Protein AF-M1YKL9-F1 (afdb_monomer)

pLDDT: mean 74.8, std 15.83, range [32.44, 95.62]

Secondary structure (DSSP, 8-state):
-----------------------SHHHHHHHHHHHHHHHHHHHHHHHHHHHHHHHHHHHHHHHHHHHHHHHHHHHHHHHHHHHHS-HHHHHTTTT----TTPEEEEETTEEEEEEEETTEEEEEEEEE---TT--SS--SS-EEEEEEEEE-TT--EEEEEEEEE-----GGG-SEEEEEESSSEEEEEE-SS-EEES--SSS-EEE-TTSSEEEEEE--EEEEES--SPEEEESSGGGS---TT-EEEE-TTS-TTTTTTSEEBTTBSS--EEES--SS-HHHHHHHHHHHH-B-STTS-BTT-SEEE-S-EEE-SEEE-BTTB-EEEEESS-EEE-SEEEEEEEEEESS-EEE-SEEEEEEEEEES--SS-------EE---EEEEEEEEEEE-SS-EEEEEESEEEEEE-HHHHHHHHHTTTT-EEEEEEE----

Foldseek 3Di:
DDDDDDDDDDDDDDDPDDDPPPPDPVPVVVVVVVVVVVVVVVVVVVVVVVVVVVVVVVVVVVQLVQFVVQLVVQVVVVLVVLLPDDPLVCQVPQQEDDDPDFDWDDDPRDTYGWADDDQWIKTKGKWQDDDPPPDGRDRLLQWIWIWMWGAHNVGFIWIFIWIARRDDPQLLLFQALEEEAEQAEEEEEAEQAAAQEQDDDPQQAFAALVRHGDNVHGGHFSYEYLQQDEEAEDCDSVPDDPPRRYYYYHDHPPPQCRCQQRGDIRPDSGHGYHYNDPSQYLSNLASVVCNQLPDPDPPRGGLLAPAEEEEEDEAAEDEADDLVGAGEHEYLEEYHYHHAYEHAAEYEHLEEYEAEEEYEYQAEYHYVSHDPRPYDQDDNHYLYEYEYEDHYYFDDHRYGYYHDHHNYYRTHHSSSHVRNSVSSSDDMGGPDIDGDDD

Mean predicted aligned error: 15.01 Å

Radius of gyration: 38.47 Å; Cα contacts (8 Å, |Δi|>4): 1079; chains: 1; bounding box: 113×91×104 Å

Structure (mmCIF, N/CA/C/O backbone):
data_AF-M1YKL9-F1
#
_entry.id   AF-M1YKL9-F1
#
loop_
_atom_site.group_PDB
_atom_site.id
_atom_site.type_symbol
_atom_site.label_atom_id
_atom_site.label_alt_id
_atom_site.label_comp_id
_atom_site.label_asym_id
_atom_site.label_entity_id
_atom_site.label_seq_id
_atom_site.pdbx_PDB_ins_code
_atom_site.Cartn_x
_atom_site.Cartn_y
_atom_site.Cartn_z
_atom_site.occupancy
_atom_site.B_iso_or_equiv
_atom_site.auth_seq_id
_atom_site.auth_comp_id
_atom_site.auth_asym_id
_atom_site.auth_atom_id
_atom_site.pdbx_PDB_model_num
ATOM 1 N N . MET A 1 1 ? -82.073 -62.106 31.877 1.00 42.97 1 MET A N 1
ATOM 2 C CA . MET A 1 1 ? -81.389 -63.125 32.708 1.00 42.97 1 MET A CA 1
ATOM 3 C C . MET A 1 1 ? -81.188 -62.488 34.075 1.00 42.97 1 MET A C 1
ATOM 5 O O . MET A 1 1 ? -80.426 -61.545 34.151 1.00 42.97 1 MET A O 1
ATOM 9 N N . LYS A 1 2 ? -82.024 -62.670 35.104 1.00 43.25 2 LYS A N 1
ATOM 10 C CA . LYS A 1 2 ? -82.466 -63.883 35.820 1.00 43.25 2 LYS A CA 1
ATOM 11 C C . LYS A 1 2 ? -81.305 -64.791 36.239 1.00 43.25 2 LYS A C 1
ATOM 13 O O . LYS A 1 2 ? -80.812 -65.499 35.374 1.00 43.25 2 LYS A O 1
ATOM 18 N N . THR A 1 3 ? -80.964 -64.693 37.534 1.00 39.47 3 THR A N 1
ATOM 19 C CA . THR A 1 3 ? -80.520 -65.693 38.547 1.00 39.47 3 THR A CA 1
ATOM 20 C C . THR A 1 3 ? -79.720 -64.898 39.594 1.00 39.47 3 THR A C 1
ATOM 22 O O . THR A 1 3 ? -78.628 -64.444 39.291 1.00 39.47 3 THR A O 1
ATOM 25 N N . THR A 1 4 ? -80.238 -64.454 40.744 1.00 50.66 4 THR A N 1
ATOM 26 C CA . THR A 1 4 ? -80.750 -65.203 41.910 1.00 50.66 4 THR A CA 1
ATOM 27 C C . THR A 1 4 ? -79.837 -66.354 42.330 1.00 50.66 4 THR A C 1
ATOM 29 O O . THR A 1 4 ? -79.876 -67.403 41.698 1.00 50.66 4 THR A O 1
ATOM 32 N N . ASN A 1 5 ? -79.107 -66.198 43.442 1.00 40.56 5 ASN A N 1
ATOM 33 C CA . ASN A 1 5 ? -79.162 -67.213 44.492 1.00 40.56 5 ASN A CA 1
ATOM 34 C C . ASN A 1 5 ? -78.791 -66.688 45.885 1.00 40.56 5 ASN A C 1
ATOM 36 O O . ASN A 1 5 ? -77.856 -65.914 46.063 1.00 40.56 5 ASN A O 1
ATOM 40 N N . LYS A 1 6 ? -79.622 -67.123 46.835 1.00 48.38 6 LYS A N 1
ATOM 41 C CA . LYS A 1 6 ? -79.603 -66.913 48.284 1.00 48.38 6 LYS A CA 1
ATOM 42 C C . LYS A 1 6 ? -78.657 -67.908 48.964 1.00 48.38 6 LYS A C 1
ATOM 44 O O . LYS A 1 6 ? -78.586 -69.043 48.513 1.00 48.38 6 LYS A O 1
ATOM 49 N N . HIS A 1 7 ? -78.089 -67.495 50.097 1.00 39.03 7 HIS A N 1
ATOM 50 C CA . HIS A 1 7 ? -77.844 -68.228 51.361 1.00 39.03 7 HIS A CA 1
ATOM 51 C C . HIS A 1 7 ? -76.766 -67.437 52.127 1.00 39.03 7 HIS A C 1
ATOM 53 O O . HIS A 1 7 ? -75.876 -66.891 51.494 1.00 39.03 7 HIS A O 1
ATOM 59 N N . GLN A 1 8 ? -76.748 -67.263 53.445 1.00 42.53 8 GLN A N 1
ATOM 60 C CA . GLN A 1 8 ? -77.489 -67.807 54.580 1.00 42.53 8 GLN A CA 1
ATOM 61 C C . GLN A 1 8 ? -77.206 -66.852 55.760 1.00 42.53 8 GLN A C 1
ATOM 63 O O . GLN A 1 8 ? -76.119 -66.283 55.838 1.00 42.53 8 GLN A O 1
ATOM 68 N N . GLU A 1 9 ? -78.165 -66.671 56.665 1.00 45.47 9 GLU A N 1
ATOM 69 C CA . GLU A 1 9 ? -77.929 -66.028 57.961 1.00 45.47 9 GLU A CA 1
ATOM 70 C C . GLU A 1 9 ? -77.004 -66.896 58.820 1.00 45.47 9 GLU A C 1
ATOM 72 O O . GLU A 1 9 ? -77.208 -68.103 58.881 1.00 45.47 9 GLU A O 1
ATOM 77 N N . HIS A 1 10 ? -76.071 -66.280 59.549 1.00 41.66 10 HIS A N 1
ATOM 78 C CA . HIS A 1 10 ? -75.723 -66.708 60.903 1.00 41.66 10 HIS A CA 1
ATOM 79 C C . HIS A 1 10 ? -75.231 -65.504 61.715 1.00 41.66 10 HIS A C 1
ATOM 81 O O . HIS A 1 10 ? -74.203 -64.895 61.432 1.00 41.66 10 HIS A O 1
ATOM 87 N N . SER A 1 11 ? -76.032 -65.176 62.726 1.00 51.16 11 SER A N 1
ATOM 88 C CA . SER A 1 11 ? -75.719 -64.291 63.841 1.00 51.16 11 SER A CA 1
ATOM 89 C C . SER A 1 11 ? -74.477 -64.786 64.588 1.00 51.16 11 SER A C 1
ATOM 91 O O . SER A 1 11 ? -74.431 -65.949 64.994 1.00 51.16 11 SER A O 1
ATOM 93 N N . PHE A 1 12 ? -73.502 -63.900 64.807 1.00 45.81 12 PHE A N 1
ATOM 94 C CA . PHE A 1 12 ? -72.515 -64.060 65.870 1.00 45.81 12 PHE A CA 1
ATOM 95 C C . PHE A 1 12 ? -72.268 -62.714 66.553 1.00 45.81 12 PHE A C 1
ATOM 97 O O . PHE A 1 12 ? -71.904 -61.711 65.942 1.00 45.81 12 PHE A O 1
ATOM 104 N N . THR A 1 13 ? -72.553 -62.723 67.844 1.00 47.59 13 THR A N 1
ATOM 105 C CA . THR A 1 13 ? -72.424 -61.651 68.820 1.00 47.59 13 THR A CA 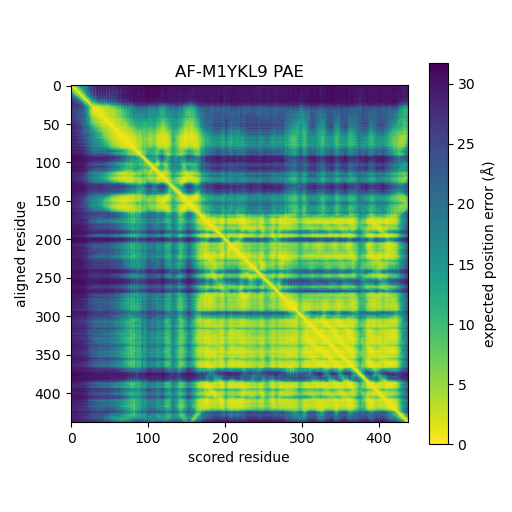1
ATOM 106 C C . THR A 1 13 ? -70.973 -61.260 69.079 1.00 47.59 13 THR A C 1
ATOM 108 O O . THR A 1 13 ? -70.120 -62.130 69.221 1.00 47.59 13 THR A O 1
ATOM 111 N N . GLY A 1 14 ? -70.758 -59.963 69.316 1.00 45.56 14 GLY A N 1
ATOM 112 C CA . GLY A 1 14 ? -69.741 -59.478 70.248 1.00 45.56 14 GLY A CA 1
ATOM 113 C C . GLY A 1 14 ? -68.350 -59.232 69.668 1.00 45.56 14 GLY A C 1
ATOM 114 O O . GLY A 1 14 ? -67.503 -60.112 69.688 1.00 45.56 14 GLY A O 1
ATOM 115 N N . ASN A 1 15 ? -68.070 -57.979 69.308 1.00 43.03 15 ASN A N 1
ATOM 116 C CA . ASN A 1 15 ? -67.043 -57.232 70.033 1.00 43.03 15 ASN A CA 1
ATOM 117 C C . ASN A 1 15 ? -67.250 -55.733 69.801 1.00 43.03 15 ASN A C 1
ATOM 119 O O . ASN A 1 15 ? -67.129 -55.229 68.687 1.00 43.03 15 ASN A O 1
ATOM 123 N N . ILE A 1 16 ? -67.599 -55.032 70.874 1.00 48.09 16 ILE A N 1
ATOM 124 C CA . ILE A 1 16 ? -67.574 -53.574 70.961 1.00 48.09 16 ILE A CA 1
ATOM 125 C C . ILE A 1 16 ? -66.091 -53.202 70.979 1.00 48.09 16 ILE A C 1
ATOM 127 O O . ILE A 1 16 ? -65.456 -53.190 72.030 1.00 48.09 16 ILE A O 1
ATOM 131 N N . GLY A 1 17 ? -65.525 -53.013 69.786 1.00 44.53 17 GLY A N 1
ATOM 132 C CA . GLY A 1 17 ? -64.218 -52.399 69.618 1.00 44.53 17 GLY A CA 1
ATOM 133 C C . GLY A 1 17 ? -64.270 -50.997 70.208 1.00 44.53 17 GLY A C 1
ATOM 134 O O . GLY A 1 17 ? -65.150 -50.206 69.871 1.00 44.53 17 GLY A O 1
ATOM 135 N N . GLU A 1 18 ? -63.366 -50.762 71.147 1.00 52.25 18 GLU A N 1
ATOM 136 C CA . GLU A 1 18 ? -63.175 -49.536 71.906 1.00 52.25 18 GLU A CA 1
ATOM 137 C C . GLU A 1 18 ? -63.341 -48.264 71.054 1.00 52.25 18 GLU A C 1
ATOM 139 O O . GLU A 1 18 ? -62.868 -48.216 69.914 1.00 52.25 18 GLU A O 1
ATOM 144 N N . PRO A 1 19 ? -63.921 -47.180 71.604 1.00 48.12 19 PRO A N 1
ATOM 145 C CA . PRO A 1 19 ? -63.731 -45.864 71.022 1.00 48.12 19 PRO A CA 1
ATOM 146 C C . PRO A 1 19 ? -62.233 -45.551 71.075 1.00 48.12 19 PRO A C 1
ATOM 148 O O . PRO A 1 19 ? -61.676 -45.313 72.149 1.00 48.12 19 PRO A O 1
ATOM 151 N N . GLN A 1 20 ? -61.575 -45.568 69.913 1.00 53.75 20 GLN A N 1
ATOM 152 C CA . GLN A 1 20 ? -60.239 -45.011 69.741 1.00 53.75 20 GLN A CA 1
ATOM 153 C C . GLN A 1 20 ? -60.308 -43.547 70.176 1.00 53.75 20 GLN A C 1
ATOM 155 O O . GLN A 1 20 ? -60.818 -42.665 69.486 1.00 53.75 20 GLN A O 1
ATOM 160 N N . SER A 1 21 ? -59.858 -43.323 71.402 1.00 49.25 21 SER A N 1
ATOM 161 C CA . SER A 1 21 ? -59.655 -42.024 72.001 1.00 49.25 21 SER A CA 1
ATOM 162 C C . SER A 1 21 ? -58.651 -41.271 71.125 1.00 49.25 21 SER A C 1
ATOM 164 O O . SER A 1 21 ? -57.446 -41.468 71.280 1.00 49.25 21 SER A O 1
ATOM 166 N N . HIS A 1 22 ? -59.138 -40.387 70.248 1.00 55.22 22 HIS A N 1
ATOM 167 C CA . HIS A 1 22 ? -58.352 -39.303 69.657 1.00 55.22 22 HIS A CA 1
ATOM 168 C C . HIS A 1 22 ? -57.835 -38.404 70.791 1.00 55.22 22 HIS A C 1
ATOM 170 O O . HIS A 1 22 ? -58.413 -37.378 71.144 1.00 55.22 22 HIS A O 1
ATOM 176 N N . ARG A 1 23 ? -56.752 -38.845 71.428 1.00 53.50 23 ARG A N 1
ATOM 177 C CA . ARG A 1 23 ? -55.989 -38.100 72.419 1.00 53.50 23 ARG A CA 1
ATOM 178 C C . ARG A 1 23 ? -54.955 -37.271 71.657 1.00 53.50 23 ARG A C 1
ATOM 180 O O . ARG A 1 23 ? -53.982 -37.811 71.154 1.00 53.50 23 ARG A O 1
ATOM 187 N N . ASN A 1 24 ? -55.153 -35.953 71.659 1.00 57.84 24 ASN A N 1
ATOM 188 C CA . ASN A 1 24 ? -54.095 -34.937 71.560 1.00 57.84 24 ASN A CA 1
ATOM 189 C C . ASN A 1 24 ? -53.307 -34.749 70.242 1.00 57.84 24 ASN A C 1
ATOM 191 O O . ASN A 1 24 ? -52.165 -34.297 70.290 1.00 57.84 24 ASN A O 1
ATOM 195 N N . GLU A 1 25 ? -53.891 -34.937 69.057 1.00 56.38 25 GLU A N 1
ATOM 196 C CA . GLU A 1 25 ? -53.212 -34.499 67.814 1.00 56.38 25 GLU A CA 1
ATOM 197 C C . GLU A 1 25 ? -53.273 -32.973 67.584 1.00 56.38 25 GLU A C 1
ATOM 199 O O . GLU A 1 25 ? -52.393 -32.397 66.945 1.00 56.38 25 GLU A O 1
ATOM 204 N N . SER A 1 26 ? -54.230 -32.268 68.197 1.00 56.41 26 SER A N 1
ATOM 205 C CA . SER A 1 26 ? -54.389 -30.808 68.073 1.00 56.41 26 SER A CA 1
ATOM 206 C C . SER A 1 26 ? -53.223 -29.999 68.668 1.00 56.41 26 SER A C 1
ATOM 208 O O . SER A 1 26 ? -52.999 -28.861 68.261 1.00 56.41 26 SER A O 1
ATOM 210 N N . GLY A 1 27 ? -52.453 -30.578 69.598 1.00 62.28 27 GLY A N 1
ATOM 211 C CA . GLY A 1 27 ? -51.260 -29.941 70.171 1.00 62.28 27 GLY A CA 1
ATOM 212 C C . GLY A 1 27 ? -50.025 -30.049 69.272 1.00 62.28 27 GLY A C 1
ATOM 213 O O . GLY A 1 27 ? -49.258 -29.094 69.163 1.00 62.28 27 GLY A O 1
ATOM 214 N N . ALA A 1 28 ? -49.856 -31.180 68.579 1.00 73.75 28 ALA A N 1
ATOM 215 C CA . ALA A 1 28 ? -48.739 -31.393 67.659 1.00 73.75 28 ALA A CA 1
ATOM 216 C C . ALA A 1 28 ? -48.870 -30.524 66.398 1.00 73.75 28 ALA A C 1
ATOM 218 O O . ALA A 1 28 ? -47.883 -29.951 65.941 1.00 73.75 28 ALA A O 1
ATOM 219 N N . VAL A 1 29 ? -50.095 -30.350 65.888 1.00 80.88 29 VAL A N 1
ATOM 220 C CA . VAL A 1 29 ? -50.377 -29.474 64.739 1.00 80.88 29 VAL A CA 1
ATOM 221 C C . VAL A 1 29 ? -49.969 -28.028 65.031 1.00 80.88 29 VAL A C 1
ATOM 223 O O . VAL A 1 29 ? -49.319 -27.403 64.198 1.00 80.88 29 VAL A O 1
ATOM 226 N N . LEU A 1 30 ? -50.264 -27.508 66.228 1.00 78.56 30 LEU A N 1
ATOM 227 C CA . LEU A 1 30 ? -49.871 -26.149 66.614 1.00 78.56 30 LEU A CA 1
ATOM 228 C C . LEU A 1 30 ? -48.344 -25.975 66.630 1.00 78.56 30 LEU A C 1
ATOM 230 O O . LEU A 1 30 ? -47.835 -24.967 66.144 1.00 78.56 30 LEU A O 1
ATOM 234 N N . VAL A 1 31 ? -47.613 -26.964 67.153 1.00 83.88 31 VAL A N 1
ATOM 235 C CA . VAL A 1 31 ? -46.143 -26.933 67.221 1.00 83.88 31 VAL A CA 1
ATOM 236 C C . VAL A 1 31 ? -45.518 -27.001 65.824 1.00 83.88 31 VAL A C 1
ATOM 238 O O . VAL A 1 31 ? -44.581 -26.256 65.547 1.00 83.88 31 VAL A O 1
ATOM 241 N N . VAL A 1 32 ? -46.056 -27.828 64.922 1.00 86.31 32 VAL A N 1
ATOM 242 C CA . VAL A 1 32 ? -45.590 -27.914 63.526 1.00 86.31 32 VAL A CA 1
ATOM 243 C C . VAL A 1 32 ? -45.882 -26.621 62.762 1.00 86.31 32 VAL A C 1
ATOM 245 O O . VAL A 1 32 ? -45.009 -26.132 62.048 1.00 86.31 32 VAL A O 1
ATOM 248 N N . VAL A 1 33 ? -47.064 -26.023 62.946 1.00 88.81 33 VAL A N 1
ATOM 249 C CA . VAL A 1 33 ? -47.427 -24.736 62.326 1.00 88.81 33 VAL A CA 1
ATOM 250 C C . VAL A 1 33 ? -46.529 -23.606 62.834 1.00 88.81 33 VAL A C 1
ATOM 252 O O . VAL A 1 33 ? -46.061 -22.801 62.032 1.00 88.81 33 VAL A O 1
ATOM 255 N N . LEU A 1 34 ? -46.226 -23.567 64.135 1.00 87.00 34 LEU A N 1
ATOM 256 C CA . LEU A 1 34 ? -45.283 -22.603 64.712 1.00 87.00 34 LEU A CA 1
ATOM 257 C C . LEU A 1 34 ? -43.864 -22.790 64.169 1.00 87.00 34 LEU A C 1
ATOM 259 O O . LEU A 1 34 ? -43.232 -21.809 63.789 1.00 87.00 34 LEU A O 1
ATOM 263 N N . LEU A 1 35 ? -43.376 -24.030 64.075 1.00 89.50 35 LEU A N 1
ATOM 264 C CA . LEU A 1 35 ? -42.071 -24.328 63.480 1.00 89.50 35 LEU A CA 1
ATOM 265 C C . LEU A 1 35 ? -42.007 -23.910 62.006 1.00 89.50 35 LEU A C 1
ATOM 267 O O . LEU A 1 35 ? -41.043 -23.264 61.602 1.00 89.50 35 LEU A O 1
ATOM 271 N N . MET A 1 36 ? -43.043 -24.205 61.216 1.00 89.50 36 MET A N 1
ATOM 272 C CA . MET A 1 36 ? -43.128 -23.755 59.823 1.00 89.50 36 MET A CA 1
ATOM 273 C C . MET A 1 36 ? -43.187 -22.229 59.713 1.00 89.50 36 MET A C 1
ATOM 275 O O . MET A 1 36 ? -42.521 -21.663 58.848 1.00 89.50 36 MET A O 1
ATOM 279 N N . MET A 1 37 ? -43.924 -21.549 60.597 1.00 91.62 37 MET A N 1
ATOM 280 C CA . MET A 1 37 ? -43.950 -20.085 60.645 1.00 91.62 37 MET A CA 1
ATOM 281 C C . MET A 1 37 ? -42.576 -19.502 60.970 1.00 91.62 37 MET A C 1
ATOM 283 O O . MET A 1 37 ? -42.159 -18.563 60.304 1.00 91.62 37 MET A O 1
ATOM 287 N N . VAL A 1 38 ? -41.850 -20.057 61.942 1.00 92.75 38 VAL A N 1
ATOM 288 C CA . VAL A 1 38 ? -40.501 -19.586 62.298 1.00 92.75 38 VAL A CA 1
ATOM 289 C C . VAL A 1 38 ? -39.535 -19.751 61.123 1.00 92.75 38 VAL A C 1
ATOM 291 O O . VAL A 1 38 ? -38.773 -18.831 60.826 1.00 92.75 38 VAL A O 1
ATOM 294 N N . VAL A 1 39 ? -39.606 -20.875 60.403 1.00 91.69 39 VAL A N 1
ATOM 295 C CA . VAL A 1 39 ? -38.800 -21.097 59.191 1.00 91.69 39 VAL A CA 1
ATOM 296 C C . VAL A 1 39 ? -39.170 -20.097 58.091 1.00 91.69 39 VAL A C 1
ATOM 298 O O . VAL A 1 39 ? -38.283 -19.471 57.515 1.00 91.69 39 VAL A O 1
ATOM 301 N N . LEU A 1 40 ? -40.463 -19.879 57.832 1.00 89.44 40 LEU A N 1
ATOM 302 C CA . LEU A 1 40 ? -40.932 -18.908 56.835 1.00 89.44 40 LEU A CA 1
ATOM 303 C C . LEU A 1 40 ? -40.522 -17.471 57.182 1.00 89.44 40 LEU A C 1
ATOM 305 O O . LEU A 1 40 ? -40.068 -16.738 56.307 1.00 89.44 40 LEU A O 1
ATOM 309 N N . ILE A 1 41 ? -40.613 -17.080 58.455 1.00 93.31 41 ILE A N 1
ATOM 310 C CA . ILE A 1 41 ? -40.169 -15.766 58.939 1.00 93.31 41 ILE A CA 1
ATOM 311 C C . ILE A 1 41 ? -38.658 -15.594 58.737 1.00 93.31 41 ILE A C 1
ATOM 313 O O . ILE A 1 41 ? -38.221 -14.498 58.402 1.00 93.31 41 ILE A O 1
ATOM 317 N N . GLY A 1 42 ? -37.863 -16.660 58.875 1.00 87.56 42 GLY A N 1
ATOM 318 C CA . GLY A 1 42 ? -36.425 -16.634 58.587 1.00 87.56 42 GLY A CA 1
ATOM 319 C C . GLY A 1 42 ? -36.085 -16.501 57.096 1.00 87.56 42 GLY A C 1
ATOM 320 O O . GLY A 1 42 ? -35.092 -15.863 56.750 1.00 87.56 42 GLY A O 1
ATOM 321 N N . LEU A 1 43 ? -36.914 -17.054 56.203 1.00 91.12 43 LEU A N 1
ATOM 322 C CA . LEU A 1 43 ? -36.693 -17.018 54.750 1.00 91.12 43 LEU A CA 1
ATOM 323 C C . LEU A 1 43 ? -37.056 -15.667 54.111 1.00 91.12 43 LEU A C 1
ATOM 325 O O . LEU A 1 43 ? -36.417 -15.262 53.139 1.00 91.12 43 LEU A O 1
ATOM 329 N N . ILE A 1 44 ? -38.044 -14.945 54.654 1.00 91.69 44 ILE A N 1
ATOM 330 C CA . ILE A 1 44 ? -38.512 -13.660 54.099 1.00 91.69 44 ILE A CA 1
ATOM 331 C C . ILE A 1 44 ? -37.381 -12.605 54.013 1.00 91.69 44 ILE A C 1
ATOM 333 O O . ILE A 1 44 ? -37.186 -12.041 52.934 1.00 91.69 44 ILE A O 1
ATOM 337 N N . PRO A 1 45 ? -36.579 -12.342 55.067 1.00 91.62 45 PRO A N 1
ATOM 338 C CA . PRO A 1 45 ? -35.460 -11.398 54.996 1.00 91.62 45 PRO A CA 1
ATOM 339 C C . PRO A 1 45 ? -34.376 -11.806 53.993 1.00 91.62 45 PRO A C 1
ATOM 341 O O . PRO A 1 45 ? -33.815 -10.946 53.314 1.00 91.62 45 PRO A O 1
ATOM 344 N N . ALA A 1 46 ? -34.091 -13.108 53.874 1.00 86.25 46 ALA A N 1
ATOM 345 C CA . ALA A 1 46 ? -33.116 -13.620 52.915 1.00 86.25 46 ALA A CA 1
ATOM 346 C C . ALA A 1 46 ? -33.570 -13.363 51.469 1.00 86.25 46 ALA A C 1
ATOM 348 O O . ALA A 1 46 ? -32.787 -12.863 50.663 1.00 86.25 46 ALA A O 1
ATOM 349 N N . ALA A 1 47 ? -34.850 -13.606 51.166 1.00 87.38 47 ALA A N 1
ATOM 350 C CA . ALA A 1 47 ? -35.434 -13.326 49.855 1.00 87.38 47 ALA A CA 1
ATOM 351 C C . ALA A 1 47 ? -35.438 -11.823 49.517 1.00 87.38 47 ALA A C 1
ATOM 353 O O . ALA A 1 47 ? -35.139 -11.444 48.384 1.00 87.38 47 ALA A O 1
ATOM 354 N N . ILE A 1 48 ? -35.713 -10.950 50.494 1.00 90.75 48 ILE A N 1
ATOM 355 C CA . ILE A 1 48 ? -35.663 -9.489 50.303 1.00 90.75 48 ILE A CA 1
ATOM 356 C C . ILE A 1 48 ? -34.231 -9.024 50.012 1.00 90.75 48 ILE A C 1
ATOM 358 O O . ILE A 1 48 ? -34.027 -8.218 49.105 1.00 90.75 48 ILE A O 1
ATOM 362 N N . ASN A 1 49 ? -33.237 -9.536 50.742 1.00 83.81 49 ASN A N 1
ATOM 363 C CA . ASN A 1 49 ? -31.832 -9.205 50.496 1.00 83.81 49 ASN A CA 1
ATOM 364 C C . ASN A 1 49 ? -31.353 -9.719 49.133 1.00 83.81 49 ASN A C 1
ATOM 366 O O . ASN A 1 49 ? -30.686 -8.980 48.415 1.00 83.81 49 ASN A O 1
ATOM 370 N N . MET A 1 50 ? -31.745 -10.935 48.743 1.00 87.38 50 MET A N 1
ATOM 371 C CA . MET A 1 50 ? -31.459 -11.476 47.411 1.00 87.38 50 MET A CA 1
ATOM 372 C C . MET A 1 50 ? -32.071 -10.596 46.313 1.00 87.38 50 MET A C 1
ATOM 374 O O . MET A 1 50 ? -31.362 -10.181 45.407 1.00 87.38 50 MET A O 1
ATOM 378 N N . THR A 1 51 ? -33.337 -10.194 46.460 1.00 90.25 51 THR A N 1
ATOM 379 C CA . THR A 1 51 ? -34.026 -9.321 45.490 1.00 90.25 51 THR A CA 1
ATOM 380 C C . THR A 1 51 ? -33.375 -7.939 45.386 1.00 90.25 51 THR A C 1
ATOM 382 O O . THR A 1 51 ? -33.230 -7.402 44.291 1.00 90.25 51 THR A O 1
ATOM 385 N N . ARG A 1 52 ? -32.958 -7.348 46.514 1.00 82.50 52 ARG A N 1
ATOM 386 C CA . ARG A 1 52 ? -32.242 -6.061 46.519 1.00 82.50 52 ARG A CA 1
ATOM 387 C C . ARG A 1 52 ? -30.897 -6.166 45.810 1.00 82.50 52 ARG A C 1
ATOM 389 O O . ARG A 1 52 ? -30.580 -5.290 45.016 1.00 82.50 52 ARG A O 1
ATOM 396 N N . ASN A 1 53 ? -30.152 -7.238 46.068 1.00 81.00 53 ASN A N 1
ATOM 397 C CA . ASN A 1 53 ? -28.873 -7.488 45.409 1.00 81.00 53 ASN A CA 1
ATOM 398 C C . ASN A 1 53 ? -29.049 -7.745 43.908 1.00 81.00 53 ASN A C 1
ATOM 400 O O . ASN A 1 53 ? -28.264 -7.250 43.111 1.00 81.00 53 ASN A O 1
ATOM 404 N N . ASP A 1 54 ? -30.081 -8.481 43.500 1.00 84.38 54 ASP A N 1
ATOM 405 C CA . ASP A 1 54 ? -30.347 -8.726 42.081 1.00 84.38 54 ASP A CA 1
ATOM 406 C C . ASP A 1 54 ? -30.771 -7.442 41.357 1.00 84.38 54 ASP A C 1
ATOM 408 O O . ASP A 1 54 ? -30.344 -7.200 40.226 1.00 84.38 54 ASP A O 1
ATOM 412 N N . TYR A 1 55 ? -31.538 -6.574 42.024 1.00 85.06 55 TYR A N 1
ATOM 413 C CA . TYR A 1 55 ? -31.898 -5.263 41.489 1.00 85.06 55 TYR A CA 1
ATOM 414 C C . TYR A 1 55 ? -30.668 -4.370 41.294 1.00 85.06 55 TYR A C 1
ATOM 416 O O . TYR A 1 55 ? -30.474 -3.840 40.203 1.00 85.06 55 TYR A O 1
ATOM 424 N N . THR A 1 56 ? -29.806 -4.236 42.309 1.00 83.38 56 THR A N 1
ATOM 425 C CA . THR A 1 56 ? -28.593 -3.408 42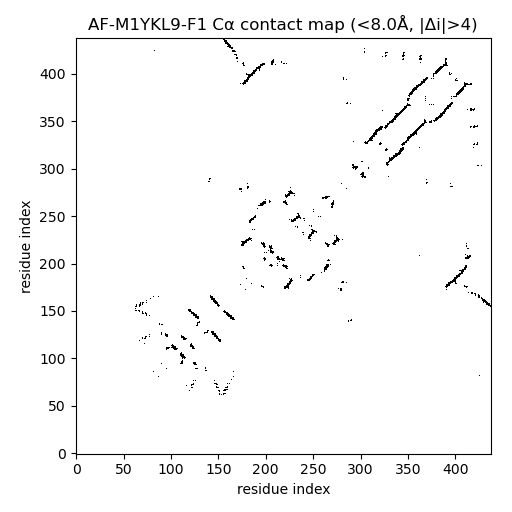.196 1.00 83.38 56 THR A CA 1
ATOM 426 C C . THR A 1 56 ? -27.621 -3.966 41.165 1.00 83.38 56 THR A C 1
ATOM 428 O O . THR A 1 56 ? -27.072 -3.209 40.375 1.00 83.38 56 THR A O 1
ATOM 431 N N . ARG A 1 57 ? -27.463 -5.292 41.084 1.00 80.38 57 ARG A N 1
ATOM 432 C CA . ARG A 1 57 ? -26.641 -5.930 40.043 1.00 80.38 57 ARG A CA 1
ATOM 433 C C . ARG A 1 57 ? -27.183 -5.671 38.644 1.00 80.38 57 ARG A C 1
ATOM 435 O O . ARG A 1 57 ? -26.399 -5.417 37.738 1.00 80.38 57 ARG A O 1
ATOM 442 N N . THR A 1 58 ? -28.501 -5.724 38.467 1.00 86.25 58 THR A N 1
ATOM 443 C CA . THR A 1 58 ? -29.133 -5.462 37.166 1.00 86.25 58 THR A CA 1
ATOM 444 C C . THR A 1 58 ? -28.996 -3.996 36.768 1.00 86.25 58 THR A C 1
ATOM 446 O O . THR A 1 58 ? -28.661 -3.721 35.620 1.00 86.25 58 THR A O 1
ATOM 449 N N . ALA A 1 59 ? -29.200 -3.068 37.706 1.00 82.88 59 ALA A N 1
ATOM 450 C CA . ALA A 1 59 ? -29.007 -1.639 37.471 1.00 82.88 59 ALA A CA 1
ATOM 451 C C . ALA A 1 59 ? -27.551 -1.335 37.082 1.00 82.88 59 ALA A C 1
ATOM 453 O O . ALA A 1 59 ? -27.312 -0.799 36.004 1.00 82.88 59 ALA A O 1
ATOM 454 N N . ASN A 1 60 ? -26.582 -1.812 37.871 1.00 84.06 60 ASN A N 1
ATOM 455 C CA . ASN A 1 60 ? -25.158 -1.639 37.576 1.00 84.06 60 ASN A CA 1
ATOM 456 C C . ASN A 1 60 ? -24.773 -2.261 36.225 1.00 84.06 60 ASN A C 1
ATOM 458 O O . ASN A 1 60 ? -23.951 -1.715 35.498 1.00 84.06 60 ASN A O 1
ATOM 462 N N . TYR A 1 61 ? -25.365 -3.404 35.863 1.00 87.06 61 TYR A N 1
ATOM 463 C CA . TYR A 1 61 ? -25.124 -4.040 34.568 1.00 87.06 61 TYR A CA 1
ATOM 464 C C . TYR A 1 61 ? -25.671 -3.218 33.394 1.00 87.06 61 TYR A C 1
ATOM 466 O O . TYR A 1 61 ? -25.025 -3.148 32.349 1.00 87.06 61 TYR A O 1
ATOM 474 N N . GLN A 1 62 ? -26.842 -2.595 33.547 1.00 89.06 62 GLN A N 1
ATOM 475 C CA . GLN A 1 62 ? -27.402 -1.712 32.523 1.00 89.06 62 GLN A CA 1
ATOM 476 C C . GLN A 1 62 ? -26.566 -0.441 32.358 1.00 89.06 62 GLN A C 1
ATOM 478 O O . GLN A 1 62 ? -26.206 -0.115 31.231 1.00 89.06 62 GLN A O 1
ATOM 483 N N . GLU A 1 63 ? -26.184 0.213 33.455 1.00 87.75 63 GLU A N 1
ATOM 484 C CA . GLU A 1 63 ? -25.339 1.417 33.423 1.00 87.75 63 GLU A CA 1
ATOM 485 C C . GLU A 1 63 ? -23.948 1.123 32.842 1.00 87.75 63 GLU A C 1
ATOM 487 O O . GLU A 1 63 ? -23.431 1.872 32.017 1.00 87.75 63 GLU A O 1
ATOM 492 N N . SER A 1 64 ? -23.372 -0.026 33.203 1.00 87.88 64 SER A N 1
ATOM 493 C CA . SER A 1 64 ? -22.109 -0.528 32.653 1.00 87.88 64 SER A CA 1
ATOM 494 C C . SER A 1 64 ? -22.176 -0.742 31.136 1.00 87.88 64 SER A C 1
ATOM 496 O O . SER A 1 64 ? -21.247 -0.373 30.417 1.00 87.88 64 SER A O 1
ATOM 498 N N . LYS A 1 65 ? -23.287 -1.295 30.629 1.00 89.75 65 LYS A N 1
ATOM 499 C CA . LYS A 1 65 ? -23.524 -1.443 29.185 1.00 89.75 65 LYS A CA 1
ATOM 500 C C . LYS A 1 65 ? -23.709 -0.110 28.478 1.00 89.75 65 LYS A C 1
ATOM 502 O O . LYS A 1 65 ? -23.206 0.057 27.374 1.00 89.75 65 LYS A O 1
ATOM 507 N N . GLU A 1 66 ? -24.437 0.816 29.089 1.00 90.19 66 GLU A N 1
ATOM 508 C CA . GLU A 1 66 ? -24.641 2.150 28.528 1.00 90.19 66 GLU A CA 1
ATOM 509 C C . GLU A 1 66 ? -23.300 2.876 28.370 1.00 90.19 66 GLU A C 1
ATOM 511 O O . GLU A 1 66 ? -22.982 3.330 27.274 1.00 90.19 66 GLU A O 1
ATOM 516 N N . ALA A 1 67 ? -22.467 2.881 29.414 1.00 89.88 67 ALA A N 1
ATOM 517 C CA . ALA A 1 67 ? -21.120 3.445 29.364 1.00 89.88 67 ALA A CA 1
ATOM 518 C C . ALA A 1 67 ? -20.235 2.782 28.289 1.00 89.88 67 ALA A C 1
ATOM 520 O O . ALA A 1 67 ? -19.468 3.470 27.618 1.00 89.88 67 ALA A O 1
ATOM 521 N N . PHE A 1 68 ? -20.376 1.467 28.070 1.00 90.00 68 PHE A N 1
ATOM 522 C CA . PHE A 1 68 ? -19.651 0.752 27.014 1.00 90.00 68 PHE A CA 1
ATOM 523 C C . PHE A 1 68 ? -20.046 1.240 25.614 1.00 90.00 68 PHE A C 1
ATOM 525 O O . PHE A 1 68 ? -19.172 1.581 24.824 1.00 90.00 68 PHE A O 1
ATOM 532 N N . TYR A 1 69 ? -21.345 1.347 25.316 1.00 90.94 69 TYR A N 1
ATOM 533 C CA . TYR A 1 69 ? -21.806 1.850 24.015 1.00 90.94 69 TYR A CA 1
ATOM 534 C C . TYR A 1 69 ? -21.443 3.322 23.785 1.00 90.94 69 TYR A C 1
ATOM 536 O O . TYR A 1 69 ? -21.152 3.723 22.661 1.00 90.94 69 TYR A O 1
ATOM 544 N N . ILE A 1 70 ? -21.425 4.135 24.844 1.00 91.75 70 ILE A N 1
ATOM 545 C CA . ILE A 1 70 ? -20.956 5.523 24.762 1.00 91.75 70 ILE A CA 1
ATOM 546 C C . ILE A 1 70 ? -19.450 5.568 24.444 1.00 91.75 70 ILE A C 1
ATOM 548 O O . ILE A 1 70 ? -19.020 6.369 23.618 1.00 91.75 70 ILE A O 1
ATOM 552 N N . SER A 1 71 ? -18.649 4.691 25.056 1.00 88.88 71 SER A N 1
ATOM 553 C CA . SER A 1 71 ? -17.218 4.559 24.754 1.00 88.88 71 SER A CA 1
ATOM 554 C C . SER A 1 71 ? -16.985 4.105 23.305 1.00 88.88 71 SER A C 1
ATOM 556 O O . SER A 1 71 ? -16.142 4.677 22.615 1.00 88.88 71 SER A O 1
ATOM 558 N N . GLU A 1 72 ? -17.786 3.161 22.800 1.00 88.25 72 GLU A N 1
ATOM 559 C CA . GLU A 1 72 ? -17.734 2.702 21.404 1.00 88.25 72 GLU A CA 1
ATOM 560 C C . GLU A 1 72 ? -18.028 3.842 20.419 1.00 88.25 72 GLU A C 1
ATOM 562 O O . GLU A 1 72 ? -17.322 3.992 19.423 1.00 88.25 72 GLU A O 1
ATOM 567 N N . ALA A 1 73 ? -19.004 4.704 20.723 1.00 87.50 73 ALA A N 1
ATOM 568 C CA . ALA A 1 73 ? -19.269 5.902 19.927 1.00 87.50 73 ALA A CA 1
ATOM 569 C C . ALA A 1 73 ? -18.047 6.839 19.868 1.00 87.50 73 ALA A C 1
ATOM 571 O O . ALA A 1 73 ? -17.760 7.403 18.813 1.00 87.50 73 ALA A O 1
ATOM 572 N N . GLY A 1 74 ? -17.288 6.946 20.964 1.00 85.44 74 GLY A N 1
ATOM 573 C CA . GLY A 1 74 ? -16.016 7.667 20.985 1.00 85.44 74 GLY A CA 1
ATOM 574 C C . GLY A 1 74 ? -14.966 7.054 20.051 1.00 85.44 74 GLY A C 1
ATOM 575 O O . GLY A 1 74 ? -14.304 7.780 19.316 1.00 85.44 74 GLY A O 1
ATOM 576 N N . VAL A 1 75 ? -14.845 5.723 20.007 1.00 82.94 75 VAL A N 1
ATOM 577 C CA . VAL A 1 75 ? -13.944 5.051 19.049 1.00 82.94 75 VAL A CA 1
ATOM 578 C C . VAL A 1 75 ? -14.378 5.321 17.608 1.00 82.94 75 VAL A C 1
ATOM 580 O O . VAL A 1 75 ? -13.545 5.671 16.777 1.00 82.94 75 VAL A O 1
ATOM 583 N N . GLN A 1 76 ? -15.675 5.225 17.306 1.00 83.06 76 GLN A N 1
ATOM 584 C CA . GLN A 1 76 ? -16.203 5.500 15.962 1.00 83.06 76 GLN A CA 1
ATOM 585 C C . GLN A 1 76 ? -15.943 6.937 15.512 1.00 83.06 76 GLN A C 1
ATOM 587 O O . GLN A 1 76 ? -15.599 7.186 14.356 1.00 83.06 76 GLN A O 1
ATOM 592 N N . GLU A 1 77 ? -16.059 7.885 16.433 1.00 80.38 77 GLU A N 1
ATOM 593 C CA . GLU A 1 77 ? -15.741 9.274 16.152 1.00 80.38 77 GLU A CA 1
ATOM 594 C C . GLU A 1 77 ? -14.239 9.473 15.900 1.00 80.38 77 GLU A C 1
ATOM 596 O O . GLU A 1 77 ? -13.867 10.169 14.955 1.00 80.38 77 GLU A O 1
ATOM 601 N N . ALA A 1 78 ? -13.369 8.797 16.657 1.00 76.50 78 ALA A N 1
ATOM 602 C CA . ALA A 1 78 ? -11.932 8.804 16.394 1.00 76.50 78 ALA A CA 1
ATOM 603 C C . ALA A 1 78 ? -11.617 8.261 14.991 1.00 76.50 78 ALA A C 1
ATOM 605 O O . ALA A 1 78 ? -10.881 8.898 14.239 1.00 76.50 78 ALA A O 1
ATOM 606 N N . ILE A 1 79 ? -12.243 7.148 14.592 1.00 76.25 79 ILE A N 1
ATOM 607 C CA . ILE A 1 79 ? -12.121 6.584 13.240 1.00 76.25 79 ILE A CA 1
ATOM 608 C C . ILE A 1 79 ? -12.546 7.619 12.197 1.00 76.25 79 ILE A C 1
ATOM 610 O O . ILE A 1 79 ? -11.791 7.902 11.266 1.00 76.25 79 ILE A O 1
ATOM 614 N N . ARG A 1 80 ? -13.716 8.250 12.359 1.00 75.31 80 ARG A N 1
ATOM 615 C CA . ARG A 1 80 ? -14.184 9.304 11.446 1.00 75.31 80 ARG A CA 1
ATOM 616 C C . ARG A 1 80 ? -13.161 10.435 11.323 1.00 75.31 80 ARG A C 1
ATOM 618 O O . ARG A 1 80 ? -12.854 10.852 10.208 1.00 75.31 80 ARG A O 1
ATOM 625 N N . MET A 1 81 ? -12.622 10.912 12.442 1.00 70.00 81 MET A N 1
ATOM 626 C CA . MET A 1 81 ? -11.620 11.980 12.464 1.00 70.00 81 MET A CA 1
ATOM 627 C C . MET A 1 81 ? -10.336 11.555 11.745 1.00 70.00 81 MET A C 1
ATOM 629 O O . MET A 1 81 ? -9.848 12.302 10.891 1.00 70.00 81 MET A O 1
ATOM 633 N N . THR A 1 82 ? -9.849 10.333 11.996 1.00 66.88 82 THR A N 1
ATOM 634 C CA . THR A 1 82 ? -8.665 9.787 11.315 1.00 66.88 82 THR A CA 1
ATOM 635 C C . THR A 1 82 ? -8.846 9.681 9.804 1.00 66.88 82 THR A C 1
ATOM 637 O O . THR A 1 82 ? -7.879 9.874 9.077 1.00 66.88 82 THR A O 1
ATOM 640 N N . LYS A 1 83 ? -10.070 9.499 9.291 1.00 65.69 83 LYS A N 1
ATOM 641 C CA . LYS A 1 83 ? -10.348 9.541 7.842 1.00 65.69 83 LYS A CA 1
ATOM 642 C C . LYS A 1 83 ? -10.261 10.950 7.245 1.00 65.69 83 LYS A C 1
ATOM 644 O O . LYS A 1 83 ? -9.998 11.092 6.057 1.00 65.69 83 LYS A O 1
ATOM 649 N N . THR A 1 84 ? -10.475 11.996 8.044 1.00 60.62 84 THR A N 1
ATOM 650 C CA . THR A 1 84 ? -10.605 13.385 7.555 1.00 60.62 84 THR A CA 1
ATOM 651 C C . THR A 1 84 ? -9.386 14.278 7.785 1.00 60.62 84 THR A C 1
ATOM 653 O O . THR A 1 84 ? -9.291 15.339 7.173 1.00 60.62 84 THR A O 1
ATOM 656 N N . MET A 1 85 ? -8.460 13.879 8.658 1.00 61.34 85 MET A N 1
ATOM 657 C CA . MET A 1 85 ? -7.307 14.689 9.072 1.00 61.34 85 MET A CA 1
ATOM 658 C C . MET A 1 85 ? -5.990 13.955 8.787 1.00 61.34 85 MET A C 1
ATOM 660 O O . MET A 1 85 ? -5.955 12.724 8.773 1.00 61.34 85 MET A O 1
ATOM 664 N N . SER A 1 86 ? -4.896 14.693 8.558 1.00 58.47 86 SER A N 1
ATOM 665 C CA . SER A 1 86 ? -3.564 14.078 8.453 1.00 58.47 86 SER A CA 1
ATOM 666 C C . SER A 1 86 ? -3.090 13.597 9.826 1.00 58.47 86 SER A C 1
ATOM 668 O O . SER A 1 86 ? -3.415 14.208 10.845 1.00 58.47 86 SER A O 1
ATOM 670 N N . ARG A 1 87 ? -2.302 12.519 9.857 1.00 60.78 87 ARG A N 1
ATOM 671 C CA . ARG A 1 87 ? -1.760 11.932 11.092 1.00 60.78 87 ARG A CA 1
ATOM 672 C C . ARG A 1 87 ? -1.010 12.958 11.946 1.00 60.78 87 ARG A C 1
ATOM 674 O O . ARG A 1 87 ? -1.289 13.091 13.130 1.00 60.78 87 ARG A O 1
ATOM 681 N N . ASP A 1 88 ? -0.140 13.752 11.333 1.00 56.47 88 ASP A N 1
ATOM 682 C CA . ASP A 1 88 ? 0.645 14.760 12.055 1.00 56.47 88 ASP A CA 1
ATOM 683 C C . ASP A 1 88 ? -0.249 15.859 12.665 1.00 56.47 88 ASP A C 1
ATOM 685 O O . ASP A 1 88 ? 0.073 16.429 13.705 1.00 56.47 88 ASP A O 1
ATOM 689 N N . THR A 1 89 ? -1.419 16.123 12.068 1.00 60.19 89 THR A N 1
ATOM 690 C CA . THR A 1 89 ? -2.430 17.026 12.649 1.00 60.19 89 THR A CA 1
ATOM 691 C C . THR A 1 89 ? -3.143 16.383 13.842 1.00 60.19 89 THR A C 1
ATOM 693 O O . THR A 1 89 ? -3.510 17.085 14.780 1.00 60.19 89 THR A O 1
ATOM 696 N N . ILE A 1 90 ? -3.338 15.062 13.816 1.00 63.31 90 ILE A N 1
ATOM 697 C CA . ILE A 1 90 ? -3.963 14.279 14.894 1.00 63.31 90 ILE A CA 1
ATOM 698 C C . ILE A 1 90 ? -3.026 14.198 16.113 1.00 63.31 90 ILE A C 1
ATOM 700 O O . ILE A 1 90 ? -3.488 14.368 17.239 1.00 63.31 90 ILE A O 1
ATOM 704 N N . LEU A 1 91 ? -1.721 13.995 15.894 1.00 60.94 91 LEU A N 1
ATOM 705 C CA . LEU A 1 91 ? -0.710 13.856 16.955 1.00 60.94 91 LEU A CA 1
ATOM 706 C C . LEU A 1 91 ? -0.163 15.206 17.465 1.00 60.94 91 LEU A C 1
ATOM 708 O O . LEU A 1 91 ? 0.132 15.357 18.651 1.00 60.94 91 LEU A O 1
ATOM 712 N N . GLY A 1 92 ? -0.058 16.219 16.597 1.00 51.62 92 GLY A N 1
ATOM 713 C CA . GLY A 1 92 ? 0.622 17.491 16.881 1.00 51.62 92 GLY A CA 1
ATOM 714 C C . GLY A 1 92 ? -0.075 18.437 17.871 1.00 51.62 92 GLY A C 1
ATOM 715 O O . GLY A 1 92 ? 0.521 19.431 18.292 1.00 51.62 92 GLY A O 1
ATOM 716 N N . THR A 1 93 ? -1.317 18.166 18.284 1.00 50.19 93 THR A N 1
ATOM 717 C CA . THR A 1 93 ? -2.058 18.989 19.254 1.00 50.19 93 THR A CA 1
ATOM 718 C C . THR A 1 93 ? -2.118 18.334 20.630 1.00 50.19 93 THR A C 1
ATOM 720 O O . THR A 1 93 ? -3.202 17.973 21.066 1.00 50.19 93 THR A O 1
ATOM 723 N N . ASN A 1 94 ? -0.991 18.180 21.343 1.00 46.31 94 ASN A N 1
ATOM 72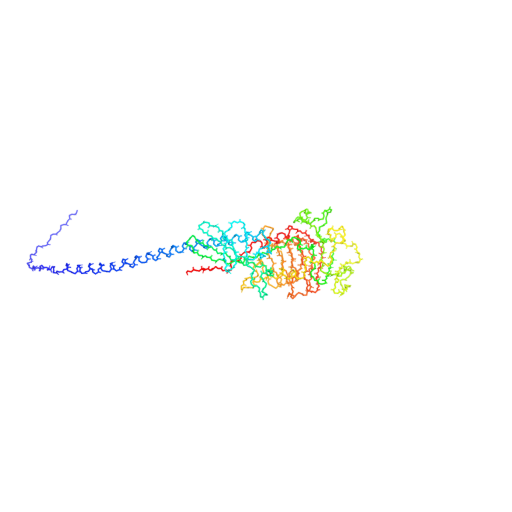4 C CA . ASN A 1 94 ? -0.965 17.649 22.724 1.00 46.31 94 ASN A CA 1
ATOM 725 C C . ASN A 1 94 ? -1.992 16.510 22.946 1.00 46.31 94 ASN A C 1
ATOM 727 O O . ASN A 1 94 ? -2.887 16.647 23.780 1.00 46.31 94 ASN A O 1
ATOM 731 N N . SER A 1 95 ? -1.932 15.456 22.123 1.00 51.19 95 SER A N 1
ATOM 732 C CA . SER A 1 95 ? -2.752 14.228 22.203 1.00 51.19 95 SER A CA 1
ATOM 733 C C . SER A 1 95 ? -4.287 14.390 22.214 1.00 51.19 95 SER A C 1
ATOM 735 O O . SER A 1 95 ? -5.008 13.407 22.397 1.00 51.19 95 SER A O 1
ATOM 737 N N . GLY A 1 96 ? -4.823 15.598 22.019 1.00 49.12 96 GLY A N 1
ATOM 738 C CA . GLY A 1 96 ? -6.250 15.899 22.097 1.00 49.12 96 GLY A CA 1
ATOM 739 C C . GLY A 1 96 ? -6.793 16.402 20.767 1.00 49.12 96 GLY A C 1
ATOM 740 O O . GLY A 1 96 ? -6.440 17.491 20.317 1.00 49.12 96 GLY A O 1
ATOM 741 N N . LEU A 1 97 ? -7.699 15.634 20.164 1.00 52.25 97 LEU A N 1
ATOM 742 C CA . LEU A 1 97 ? -8.470 16.060 18.998 1.00 52.25 97 LEU A CA 1
ATOM 743 C C . LEU A 1 97 ? -9.508 17.112 19.425 1.00 52.25 97 LEU A C 1
ATOM 745 O O . LEU A 1 97 ? -10.479 16.816 20.128 1.00 52.25 97 LEU A O 1
ATOM 749 N N . LEU A 1 98 ? -9.280 18.368 19.035 1.00 51.53 98 LEU A N 1
ATOM 750 C CA . LEU A 1 98 ? -10.135 19.504 19.383 1.00 51.53 98 LEU A CA 1
ATOM 751 C C . LEU A 1 98 ? -11.131 19.799 18.251 1.00 51.53 98 LEU A C 1
ATOM 753 O O . LEU A 1 98 ? -10.806 20.549 17.333 1.00 51.53 98 LEU A O 1
ATOM 757 N N . GLU A 1 99 ? -12.364 19.290 18.332 1.00 50.28 99 GLU A N 1
ATOM 758 C CA . GLU A 1 99 ? -13.474 19.887 17.576 1.00 50.28 99 GLU A CA 1
ATOM 759 C C . GLU A 1 99 ? -14.143 21.026 18.371 1.00 50.28 99 GLU A C 1
ATOM 761 O O . GLU A 1 99 ? -14.237 20.959 19.604 1.00 50.28 99 GLU A O 1
ATOM 766 N N . PRO A 1 100 ? -14.628 22.097 17.711 1.00 47.84 100 PRO A N 1
ATOM 767 C CA . PRO A 1 100 ? -15.361 23.162 18.386 1.00 47.84 100 PRO A CA 1
ATOM 768 C C . PRO A 1 100 ? -16.711 22.636 18.899 1.00 47.84 100 PRO A C 1
ATOM 770 O O . PRO A 1 100 ? -17.609 22.368 18.107 1.00 47.84 100 PRO A O 1
ATOM 773 N N . GLY A 1 101 ? -16.888 22.528 20.222 1.00 57.12 101 GLY A N 1
ATOM 774 C CA . GLY A 1 101 ? -18.206 22.234 20.810 1.00 57.12 101 GLY A CA 1
ATOM 775 C C . GLY A 1 101 ? -18.230 21.413 22.101 1.00 57.12 101 GLY A C 1
ATOM 776 O O . GLY A 1 101 ? -19.278 21.367 22.742 1.00 57.12 101 GLY A O 1
ATOM 777 N N . GLY A 1 102 ? -17.117 20.791 22.500 1.00 61.31 102 GLY A N 1
ATOM 778 C CA . GLY A 1 102 ? -17.025 20.026 23.751 1.00 61.31 102 GLY A CA 1
ATOM 779 C C . GLY A 1 102 ? -16.656 20.867 24.979 1.00 61.31 102 GLY A C 1
ATOM 780 O O . GLY A 1 102 ? -16.167 21.993 24.864 1.00 61.31 102 GLY A O 1
ATOM 781 N N . THR A 1 103 ? -16.879 20.310 26.173 1.00 67.38 103 THR A N 1
ATOM 782 C CA . THR A 1 103 ? -16.401 20.906 27.436 1.00 67.38 103 THR A CA 1
ATOM 783 C C . THR A 1 103 ? -14.979 20.433 27.717 1.00 67.38 103 THR A C 1
ATOM 785 O O . THR A 1 103 ? -14.707 19.242 27.612 1.00 67.38 103 THR A O 1
ATOM 788 N N . VAL A 1 104 ? -14.073 21.340 28.093 1.00 66.56 104 VAL A N 1
ATOM 789 C CA . VAL A 1 104 ? -12.681 20.972 28.393 1.00 66.56 104 VAL A CA 1
ATOM 790 C C . VAL A 1 104 ? -12.586 20.296 29.765 1.00 66.56 104 VAL A C 1
ATOM 792 O O . VAL A 1 104 ? -12.935 20.897 30.783 1.00 66.56 104 VAL A O 1
ATOM 795 N N . VAL A 1 105 ? -12.068 19.071 29.795 1.00 65.62 105 VAL A N 1
ATOM 796 C CA . VAL A 1 105 ? -11.848 18.239 30.986 1.00 65.62 105 VAL A CA 1
ATOM 797 C C . VAL A 1 105 ? -10.411 17.715 31.025 1.00 65.62 105 VAL A C 1
ATOM 799 O O . VAL A 1 105 ? -9.759 17.593 29.990 1.00 65.62 105 VAL A O 1
ATOM 802 N N . SER A 1 106 ? -9.894 17.399 32.218 1.00 56.97 106 SER A N 1
ATOM 803 C CA . SER A 1 106 ? -8.547 16.829 32.342 1.00 56.97 106 SER A CA 1
ATOM 804 C C . SER A 1 106 ? -8.575 15.301 32.289 1.00 56.97 106 SER A C 1
ATOM 806 O O . SER A 1 106 ? -9.318 14.666 33.037 1.00 56.97 106 SER A O 1
ATOM 808 N N . PHE A 1 107 ? -7.728 14.710 31.448 1.00 56.16 107 PHE A N 1
ATOM 809 C CA . PHE A 1 107 ? -7.449 13.276 31.415 1.00 56.16 107 PHE A CA 1
ATOM 810 C C . PHE A 1 107 ? -5.950 13.072 31.654 1.00 56.16 107 PHE A C 1
ATOM 812 O O . PHE A 1 107 ? -5.120 13.529 30.870 1.00 56.16 107 PHE A O 1
ATOM 819 N N . ASN A 1 108 ? -5.594 12.456 32.785 1.00 55.06 108 ASN A N 1
ATOM 820 C CA . ASN A 1 108 ? -4.205 12.235 33.213 1.00 55.06 108 ASN A CA 1
ATOM 821 C C . ASN A 1 108 ? -3.288 13.485 33.125 1.00 55.06 108 ASN A C 1
ATOM 823 O O . ASN A 1 108 ? -2.113 13.382 32.785 1.00 55.06 108 ASN A O 1
ATOM 827 N N . GLY A 1 109 ? -3.825 14.681 33.402 1.00 54.97 109 GLY A N 1
ATOM 828 C CA . GLY A 1 109 ? -3.064 15.939 33.406 1.00 54.97 109 GLY A CA 1
ATOM 829 C C . GLY A 1 109 ? -3.045 16.725 32.088 1.00 54.97 109 GLY A C 1
ATOM 830 O O . GLY A 1 109 ? -2.581 17.863 32.095 1.00 54.97 109 GLY A O 1
ATOM 831 N N . ALA A 1 110 ? -3.598 16.191 30.994 1.00 56.97 110 ALA A N 1
ATOM 832 C CA . ALA A 1 110 ? -3.799 16.912 29.729 1.00 56.97 110 ALA A CA 1
ATOM 833 C C . ALA A 1 110 ? -5.276 17.320 29.539 1.00 56.97 110 ALA A C 1
ATOM 835 O O . ALA A 1 110 ? -6.157 16.744 30.176 1.00 56.97 110 ALA A O 1
ATOM 836 N N . ASN A 1 111 ? -5.543 18.346 28.721 1.00 61.22 111 ASN A N 1
ATOM 837 C CA . ASN A 1 111 ? -6.879 18.923 28.500 1.00 61.22 111 ASN A CA 1
ATOM 838 C C . ASN A 1 111 ? -7.536 18.330 27.242 1.00 61.22 111 ASN A C 1
ATOM 840 O O . ASN A 1 111 ? -6.940 18.388 26.172 1.00 61.22 111 ASN A O 1
ATOM 844 N N . TYR A 1 112 ? -8.772 17.840 27.360 1.00 69.69 112 TYR A N 1
ATOM 845 C CA . TYR A 1 112 ? -9.528 17.167 26.295 1.00 69.69 112 TYR A CA 1
ATOM 846 C C . TYR A 1 112 ? -10.963 17.671 26.229 1.00 69.69 112 TYR A C 1
ATOM 848 O O . TYR A 1 112 ? -11.505 18.118 27.236 1.00 69.69 112 TYR A O 1
ATOM 856 N N . ASN A 1 113 ? -11.599 17.546 25.067 1.00 73.88 113 ASN A N 1
ATOM 857 C CA . ASN A 1 113 ? -13.021 17.829 24.920 1.00 73.88 113 ASN A CA 1
ATOM 858 C C . ASN A 1 113 ? -13.864 16.608 25.305 1.00 73.88 113 ASN A C 1
ATOM 860 O O . ASN A 1 113 ? -13.618 15.492 24.848 1.00 73.88 113 ASN A O 1
ATOM 864 N N . GLU A 1 114 ? -14.881 16.848 26.120 1.00 81.38 114 GLU A N 1
ATOM 865 C CA . GLU A 1 114 ? -15.952 15.911 26.430 1.00 81.38 114 GLU A CA 1
ATOM 866 C C . GLU A 1 114 ? -17.177 16.211 25.551 1.00 81.38 114 GLU A C 1
ATOM 868 O O . GLU A 1 114 ? -17.622 17.363 25.460 1.00 81.38 114 GLU A O 1
ATOM 873 N N . TYR A 1 115 ? -17.716 15.174 24.908 1.00 84.56 115 TYR A N 1
ATOM 874 C CA . TYR A 1 115 ? -18.837 15.246 23.969 1.00 84.56 115 TYR A CA 1
ATOM 875 C C . TYR A 1 115 ? -20.048 14.486 24.506 1.00 84.56 115 TYR A C 1
ATOM 877 O O . TYR A 1 115 ? -19.907 13.421 25.097 1.00 84.56 115 TYR A O 1
ATOM 885 N N . ASN A 1 116 ? -21.252 15.011 24.273 1.00 87.50 116 ASN A N 1
ATOM 886 C CA . ASN A 1 116 ? -22.493 14.356 24.689 1.00 87.50 116 ASN A CA 1
ATOM 887 C C . ASN A 1 116 ? -22.903 13.264 23.693 1.00 87.50 116 ASN A C 1
ATOM 889 O O . ASN A 1 116 ? -22.926 13.505 22.486 1.00 87.50 116 ASN A O 1
ATOM 893 N N . TYR A 1 117 ? -23.327 12.107 24.198 1.00 87.00 117 TYR A N 1
ATOM 894 C CA . TYR A 1 117 ? -23.909 11.033 23.396 1.00 87.00 117 TYR A CA 1
ATOM 895 C C . TYR A 1 117 ? -24.981 10.281 24.189 1.00 87.00 117 TYR A C 1
ATOM 897 O O . TYR A 1 117 ? -24.715 9.706 25.245 1.00 87.00 117 TYR A O 1
ATOM 905 N N . GLY A 1 118 ? -26.215 10.281 23.678 1.00 86.75 118 GLY A N 1
ATOM 906 C CA . GLY A 1 118 ? -27.350 9.701 24.397 1.00 86.75 118 GLY A CA 1
ATOM 907 C C . GLY A 1 118 ? -27.559 10.382 25.754 1.00 86.75 118 GLY A C 1
ATOM 908 O O . GLY A 1 118 ? -27.739 11.597 25.807 1.00 86.75 118 GLY A O 1
ATOM 909 N N . ASN A 1 119 ? -27.528 9.599 26.838 1.00 87.25 119 ASN A N 1
ATOM 910 C CA . ASN A 1 119 ? -27.644 10.111 28.209 1.00 87.25 119 ASN A CA 1
ATOM 911 C C . ASN A 1 119 ? -26.290 10.292 28.913 1.00 87.25 119 ASN A C 1
ATOM 913 O O . ASN A 1 119 ? -26.271 10.500 30.121 1.00 87.25 119 ASN A O 1
ATOM 917 N N . GLY A 1 120 ? -25.167 10.171 28.212 1.00 89.94 120 GLY A N 1
ATOM 918 C CA . GLY A 1 120 ? -23.846 10.290 28.819 1.00 89.94 120 GLY A CA 1
ATOM 919 C C . GLY A 1 120 ? -22.884 11.107 27.974 1.00 89.94 120 GLY A C 1
ATOM 920 O O . GLY A 1 120 ? -23.287 11.841 27.067 1.00 89.94 120 GLY A O 1
ATOM 921 N N . THR A 1 121 ? -21.602 10.977 28.285 1.00 90.75 121 THR A N 1
ATOM 922 C CA . THR A 1 121 ? -20.523 11.695 27.615 1.00 90.75 121 THR A CA 1
ATOM 923 C C . THR A 1 121 ? -19.397 10.761 27.207 1.00 90.75 121 THR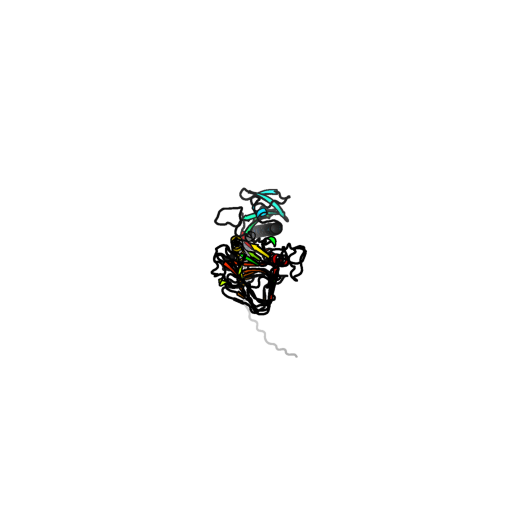 A C 1
ATOM 925 O O . THR A 1 121 ? -19.186 9.725 27.829 1.00 90.75 121 THR A O 1
ATOM 928 N N . TYR A 1 122 ? -18.654 11.116 26.163 1.00 88.88 122 TYR A N 1
ATOM 929 C CA . TYR A 1 122 ? -17.398 10.456 25.832 1.00 88.88 122 TYR A CA 1
ATOM 930 C C . TYR A 1 122 ? -16.264 11.464 25.663 1.00 88.88 122 TYR A C 1
ATOM 932 O O . TYR A 1 122 ? -16.470 12.621 25.290 1.00 88.88 122 TYR A O 1
ATOM 940 N N . LYS A 1 123 ? -15.043 10.997 25.907 1.00 85.25 123 LYS A N 1
ATOM 941 C CA . LYS A 1 123 ? -13.786 11.707 25.643 1.00 85.25 123 LYS A CA 1
ATOM 942 C C . LYS A 1 123 ? -12.828 10.769 24.916 1.00 85.25 123 LYS A C 1
ATOM 944 O O . LYS A 1 123 ? -12.799 9.574 25.207 1.00 85.25 123 LYS A O 1
ATOM 949 N N . ILE A 1 124 ? -12.077 11.312 23.963 1.00 80.00 124 ILE A N 1
ATOM 950 C CA . ILE A 1 124 ? -11.167 10.562 23.090 1.00 80.00 124 ILE A CA 1
ATOM 951 C C . ILE A 1 124 ? -9.761 11.120 23.271 1.00 80.00 124 ILE A C 1
ATOM 953 O O . ILE A 1 124 ? -9.567 12.337 23.282 1.00 80.00 124 ILE A O 1
ATOM 957 N N . ARG A 1 125 ? -8.790 10.221 23.365 1.00 76.25 125 ARG A N 1
ATOM 958 C CA . ARG A 1 125 ? -7.366 10.507 23.250 1.00 76.25 125 ARG A CA 1
ATOM 959 C C . ARG A 1 125 ? -6.807 9.657 22.121 1.00 76.25 125 ARG A C 1
ATOM 961 O O . ARG A 1 125 ? -7.132 8.474 22.046 1.00 76.25 125 ARG A O 1
ATOM 968 N N . VAL A 1 126 ? -6.003 10.264 21.261 1.00 71.38 126 VAL A N 1
ATOM 969 C CA . VAL A 1 126 ? -5.226 9.529 20.264 1.00 71.38 126 VAL A CA 1
ATOM 970 C C . VAL A 1 126 ? -3.771 9.708 20.636 1.00 71.38 126 VAL A C 1
ATOM 972 O O . VAL A 1 126 ? -3.288 10.834 20.755 1.00 71.38 126 VAL A O 1
ATOM 975 N N . ASP A 1 127 ? -3.126 8.590 20.902 1.00 67.50 127 ASP A N 1
ATOM 976 C CA . ASP A 1 127 ? -1.723 8.505 21.236 1.00 67.50 127 ASP A CA 1
ATOM 977 C C . ASP A 1 127 ? -0.981 7.820 20.100 1.00 67.50 127 ASP A C 1
ATOM 979 O O . ASP A 1 127 ? -1.536 6.965 19.406 1.00 67.50 127 ASP A O 1
ATOM 983 N N . ASP A 1 128 ? 0.279 8.200 19.951 1.00 61.75 128 ASP A N 1
ATOM 984 C CA . ASP A 1 128 ? 1.245 7.368 19.257 1.00 61.75 128 ASP A CA 1
ATOM 985 C C . ASP A 1 128 ? 1.370 6.034 20.004 1.00 61.75 128 ASP A C 1
ATOM 987 O O . ASP A 1 128 ? 1.305 5.998 21.249 1.00 61.75 128 ASP A O 1
ATOM 991 N N . ASN A 1 129 ? 1.488 4.932 19.270 1.00 56.94 129 ASN A N 1
ATOM 992 C CA . ASN A 1 129 ? 1.800 3.676 19.922 1.00 56.94 129 ASN A CA 1
ATOM 993 C C . ASN A 1 129 ? 3.221 3.797 20.511 1.00 56.94 129 ASN A C 1
ATOM 995 O O . ASN A 1 129 ? 4.031 4.630 20.124 1.00 56.94 129 ASN A O 1
ATOM 999 N N . THR A 1 130 ? 3.502 3.082 21.592 1.00 51.62 130 THR A N 1
ATOM 1000 C CA . THR A 1 130 ? 4.733 3.346 22.343 1.00 51.62 130 THR A CA 1
ATOM 1001 C C . THR A 1 130 ? 5.941 2.746 21.622 1.00 51.62 130 THR A C 1
ATOM 1003 O O . THR A 1 130 ? 6.250 1.573 21.835 1.00 51.62 130 THR A O 1
ATOM 1006 N N . GLU A 1 131 ? 6.660 3.549 20.839 1.00 51.75 131 GLU A N 1
ATOM 1007 C CA . GLU A 1 131 ? 7.956 3.161 20.283 1.00 51.75 131 GLU A CA 1
ATOM 1008 C C . GLU A 1 131 ? 9.076 3.186 21.352 1.00 51.75 131 GLU A C 1
ATOM 1010 O O . GLU A 1 131 ? 8.998 3.914 22.352 1.00 51.75 131 GLU A O 1
ATOM 1015 N N . PRO A 1 132 ? 10.159 2.395 21.195 1.00 37.47 132 PRO A N 1
ATOM 1016 C CA . PRO A 1 132 ? 11.286 2.365 22.133 1.00 37.47 132 PRO A CA 1
ATOM 1017 C C . PRO A 1 132 ? 12.177 3.621 22.127 1.00 37.47 132 PRO A C 1
ATOM 1019 O O . PRO A 1 132 ? 13.214 3.615 22.798 1.00 37.47 132 PRO A O 1
ATOM 1022 N N . ASP A 1 133 ? 11.852 4.657 21.354 1.00 44.94 133 ASP A N 1
ATOM 1023 C CA . ASP A 1 133 ? 12.713 5.822 21.121 1.00 44.94 133 ASP A CA 1
ATOM 1024 C C . ASP A 1 133 ? 12.338 7.061 21.962 1.00 44.94 133 ASP A C 1
ATOM 1026 O O . ASP A 1 133 ? 13.183 7.930 22.194 1.00 44.94 133 ASP A O 1
ATOM 1030 N N . GLY A 1 134 ? 11.126 7.089 22.526 1.00 42.44 134 GLY A N 1
ATOM 1031 C CA . GLY A 1 134 ? 10.666 8.124 23.447 1.00 42.44 134 GLY A CA 1
ATOM 1032 C C . GLY A 1 134 ? 10.298 9.459 22.792 1.00 42.44 134 GLY A C 1
ATOM 1033 O O . GLY A 1 134 ? 10.190 10.451 23.522 1.00 42.44 134 GLY A O 1
ATOM 1034 N N . ASP A 1 135 ? 10.110 9.507 21.470 1.00 49.41 135 ASP A N 1
ATOM 1035 C CA . ASP A 1 135 ? 9.417 10.618 20.809 1.00 49.41 135 ASP A CA 1
ATOM 1036 C C . ASP A 1 135 ? 7.899 10.373 20.884 1.00 49.41 135 ASP A C 1
ATOM 1038 O O . ASP A 1 135 ? 7.425 9.251 20.792 1.00 49.41 135 ASP A O 1
ATOM 1042 N N . THR A 1 136 ? 7.120 11.420 21.147 1.00 47.25 136 THR A N 1
ATOM 1043 C CA . THR A 1 136 ? 5.648 11.358 21.222 1.00 47.25 136 THR A CA 1
ATOM 1044 C C . THR A 1 136 ? 4.990 12.073 20.042 1.00 47.25 136 THR A C 1
ATOM 1046 O O . THR A 1 136 ? 3.807 12.414 20.108 1.00 47.25 136 THR A O 1
ATOM 1049 N N . THR A 1 137 ? 5.782 12.459 19.039 1.00 45.34 137 THR A N 1
ATOM 1050 C CA . THR A 1 137 ? 5.360 13.325 17.932 1.00 45.34 137 THR A CA 1
ATOM 1051 C C . THR A 1 137 ? 5.729 12.797 16.549 1.00 45.34 137 THR A C 1
ATOM 1053 O O . THR A 1 137 ? 5.208 13.326 15.564 1.00 45.34 137 THR A O 1
ATOM 1056 N N . THR A 1 138 ? 6.560 11.756 16.469 1.00 46.53 138 THR A N 1
ATOM 1057 C CA . THR A 1 138 ? 6.977 11.120 15.218 1.00 46.53 138 THR A CA 1
ATOM 1058 C C . THR A 1 138 ? 6.652 9.636 15.289 1.00 46.53 138 THR A C 1
ATOM 1060 O O . THR A 1 138 ? 7.417 8.858 15.831 1.00 46.53 138 THR A O 1
ATOM 1063 N N . ASP A 1 139 ? 5.509 9.282 14.720 1.00 51.22 139 ASP A N 1
ATOM 1064 C CA . ASP A 1 139 ? 5.021 7.907 14.640 1.00 51.22 139 ASP A CA 1
ATOM 1065 C C . ASP A 1 139 ? 5.723 7.201 13.453 1.00 51.22 139 ASP A C 1
ATOM 1067 O O . ASP A 1 139 ? 5.540 7.597 12.288 1.00 51.22 139 ASP A O 1
ATOM 1071 N N . THR A 1 140 ? 6.606 6.242 13.717 1.00 47.97 140 THR A N 1
ATOM 1072 C CA . THR A 1 140 ? 7.402 5.513 12.710 1.00 47.97 140 THR A CA 1
ATOM 1073 C C . THR A 1 140 ? 6.646 4.289 12.189 1.00 47.97 140 THR A C 1
ATOM 1075 O O . THR A 1 140 ? 6.794 3.944 11.016 1.00 47.97 140 THR A O 1
ATOM 1078 N N . ASP A 1 141 ? 5.792 3.660 12.999 1.00 52.25 141 ASP A N 1
ATOM 1079 C CA . ASP A 1 141 ? 5.028 2.463 12.611 1.00 52.25 141 ASP A CA 1
ATOM 1080 C C . ASP A 1 141 ? 3.597 2.728 12.095 1.00 52.25 141 ASP A C 1
ATOM 10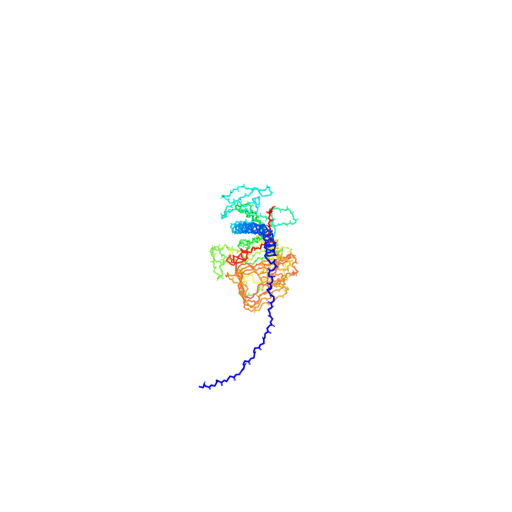82 O O . ASP A 1 141 ? 2.956 1.856 11.501 1.00 52.25 141 ASP A O 1
ATOM 1086 N N . LYS A 1 142 ? 3.144 3.977 12.216 1.00 59.12 142 LYS A N 1
ATOM 1087 C CA . LYS A 1 142 ? 1.883 4.564 11.731 1.00 59.12 142 LYS A CA 1
ATOM 1088 C C . LYS A 1 142 ? 0.631 3.896 12.280 1.00 59.12 142 LYS A C 1
ATOM 1090 O O . LYS A 1 142 ? -0.422 3.870 11.620 1.00 59.12 142 LYS A O 1
ATOM 1095 N N . VAL A 1 143 ? 0.739 3.395 13.506 1.00 61.97 143 VAL A N 1
ATOM 1096 C CA . VAL A 1 143 ? -0.363 2.854 14.290 1.00 61.97 143 VAL A CA 1
ATOM 1097 C C . VAL A 1 143 ? -0.776 3.871 15.347 1.00 61.97 143 VAL A C 1
ATOM 1099 O O . VAL A 1 143 ? -0.061 4.161 16.299 1.00 61.97 143 VAL A O 1
ATOM 1102 N N . LEU A 1 144 ? -2.009 4.354 15.248 1.00 69.50 144 LEU A N 1
ATOM 1103 C CA . LEU A 1 144 ? -2.572 5.258 16.244 1.00 69.50 144 LEU A CA 1
ATOM 1104 C C . LEU A 1 144 ? -3.304 4.468 17.329 1.00 69.50 144 LEU A C 1
ATOM 1106 O O . LEU A 1 144 ? -4.231 3.715 17.031 1.00 69.50 144 LEU A O 1
ATOM 1110 N N . VAL A 1 145 ? -2.970 4.699 18.597 1.00 73.19 145 VAL A N 1
ATOM 1111 C CA . VAL A 1 145 ? -3.699 4.141 19.741 1.00 73.19 145 VAL A CA 1
ATOM 1112 C C . VAL A 1 145 ? -4.796 5.110 20.158 1.00 73.19 145 VAL A C 1
ATOM 1114 O O . VAL A 1 145 ? -4.560 6.165 20.745 1.00 73.19 145 VAL A O 1
ATOM 1117 N N . VAL A 1 146 ? -6.041 4.733 19.913 1.00 78.50 146 VAL A N 1
ATOM 1118 C CA . VAL A 1 146 ? -7.217 5.465 20.375 1.00 78.50 146 VAL A CA 1
ATOM 1119 C C . VAL A 1 146 ? -7.652 4.941 21.729 1.00 78.50 146 VAL A C 1
ATOM 1121 O O . VAL A 1 146 ? -7.981 3.770 21.868 1.00 78.50 146 VAL A O 1
ATOM 1124 N N . THR A 1 147 ? -7.747 5.829 22.713 1.00 81.19 147 THR A N 1
ATOM 1125 C CA . THR A 1 147 ? -8.407 5.576 23.995 1.00 81.19 147 THR A CA 1
ATOM 1126 C C . THR A 1 147 ? -9.703 6.380 24.067 1.00 81.19 147 THR A C 1
ATOM 1128 O O . THR A 1 147 ? -9.672 7.610 24.113 1.00 81.19 147 THR A O 1
ATOM 1131 N N . ALA A 1 148 ? -10.845 5.698 24.122 1.00 86.69 148 ALA A N 1
ATOM 1132 C CA . ALA A 1 148 ? -12.155 6.316 24.295 1.00 86.69 148 ALA A CA 1
ATOM 1133 C C . ALA A 1 148 ? -12.726 5.977 25.673 1.00 86.69 148 ALA A C 1
ATOM 1135 O O . ALA A 1 148 ? -12.870 4.805 26.021 1.00 86.69 148 ALA A O 1
ATOM 1136 N N . VAL A 1 149 ? -13.102 6.990 26.450 1.00 88.00 149 VAL A N 1
ATOM 1137 C CA . VAL A 1 149 ? -13.761 6.808 27.750 1.00 88.00 149 VAL A CA 1
ATOM 1138 C C . VAL A 1 149 ? -15.196 7.286 27.650 1.00 88.00 149 VAL A C 1
ATOM 1140 O O . VAL A 1 149 ? -15.423 8.460 27.370 1.00 88.00 149 VAL A O 1
ATOM 1143 N N . GLY A 1 150 ? -16.145 6.380 27.868 1.00 90.31 150 GLY A N 1
ATOM 1144 C CA . GLY A 1 150 ? -17.572 6.670 27.924 1.00 90.31 150 GLY A CA 1
ATOM 1145 C C . GLY A 1 150 ? -18.072 6.697 29.361 1.00 90.31 150 GLY A C 1
ATOM 1146 O O . GLY A 1 150 ? -17.827 5.759 30.118 1.00 90.31 150 GLY A O 1
ATOM 1147 N N . THR A 1 151 ? -18.798 7.748 29.719 1.00 91.19 151 THR A N 1
ATOM 1148 C CA . THR A 1 151 ? -19.347 7.997 31.050 1.00 91.19 151 THR A CA 1
ATOM 1149 C C . THR A 1 151 ? -20.869 8.052 30.956 1.00 91.19 151 THR A C 1
ATOM 1151 O O . THR A 1 151 ? -21.433 8.886 30.251 1.00 91.19 151 THR A O 1
ATOM 1154 N N . SER A 1 152 ? -21.561 7.149 31.651 1.00 90.94 152 SER A N 1
ATOM 1155 C CA . SER A 1 152 ? -23.030 7.180 31.757 1.00 90.94 152 SER A CA 1
ATOM 1156 C C . SER A 1 152 ? -23.512 8.362 32.612 1.00 90.94 152 SER A C 1
ATOM 1158 O O . SER A 1 152 ? -22.748 8.919 33.399 1.00 90.94 152 SER A O 1
ATOM 1160 N N . ASN A 1 153 ? -24.805 8.697 32.548 1.00 87.94 153 ASN A N 1
ATOM 1161 C CA . ASN A 1 153 ? -25.409 9.736 33.400 1.00 87.94 153 ASN A CA 1
ATOM 1162 C C . ASN A 1 153 ? -25.198 9.492 34.909 1.00 87.94 153 ASN A C 1
ATOM 1164 O O . ASN A 1 153 ? -25.152 10.424 35.708 1.00 87.94 153 ASN A O 1
ATOM 1168 N N . SER A 1 154 ? -25.100 8.218 35.300 1.00 84.94 154 SER A N 1
ATOM 1169 C CA . SER A 1 154 ? -24.883 7.789 36.685 1.00 84.94 154 SER A CA 1
ATOM 1170 C C . SER A 1 154 ? -23.412 7.867 37.115 1.00 84.94 154 SER A C 1
ATOM 1172 O O . SER A 1 154 ? -23.103 7.606 38.276 1.00 84.94 154 SER A O 1
ATOM 1174 N N . GLY A 1 155 ? -22.500 8.227 36.205 1.00 84.19 155 GLY A N 1
ATOM 1175 C CA . GLY A 1 155 ? -21.067 8.370 36.469 1.00 84.19 155 GLY A CA 1
ATOM 1176 C C . GLY A 1 155 ? -20.243 7.089 36.306 1.00 84.19 155 GLY A C 1
ATOM 1177 O O . GLY A 1 155 ? -19.053 7.108 36.600 1.00 84.19 155 GLY A O 1
ATOM 1178 N N . VAL A 1 156 ? -20.836 5.983 35.839 1.00 87.19 156 VAL A N 1
ATOM 1179 C CA . VAL A 1 156 ? -20.084 4.759 35.496 1.00 87.19 156 VAL A CA 1
ATOM 1180 C C . VAL A 1 156 ? -19.248 5.017 34.244 1.00 87.19 156 VAL A C 1
ATOM 1182 O O . VAL A 1 156 ? -19.814 5.446 33.237 1.00 87.19 156 VAL A O 1
ATOM 1185 N N . GLU A 1 157 ? -17.946 4.718 34.296 1.00 89.75 157 GLU A N 1
ATOM 1186 C CA . GLU A 1 157 ? -17.012 4.873 33.173 1.00 89.75 157 GLU A CA 1
ATOM 1187 C C . GLU A 1 157 ? -16.622 3.519 32.540 1.00 89.75 157 GLU A C 1
ATOM 1189 O O . GLU A 1 157 ? -16.433 2.508 33.225 1.00 89.75 157 GLU A O 1
ATOM 1194 N N . LYS A 1 158 ? -16.464 3.501 31.211 1.00 88.19 158 LYS A N 1
ATOM 1195 C CA . LYS A 1 158 ? -15.840 2.413 30.439 1.00 88.19 158 LYS A CA 1
ATOM 1196 C C . LYS A 1 158 ? -14.781 2.960 29.511 1.00 88.19 158 LYS A C 1
ATOM 1198 O O . LYS A 1 158 ? -15.009 3.984 28.874 1.00 88.19 158 LYS A O 1
ATOM 1203 N N . THR A 1 159 ? -13.676 2.234 29.394 1.00 85.38 159 THR A N 1
ATOM 1204 C CA . THR A 1 159 ? -12.564 2.609 28.527 1.00 85.38 159 THR A CA 1
ATOM 1205 C C . THR A 1 159 ? -12.341 1.535 27.468 1.00 85.38 159 THR A C 1
ATOM 1207 O O . THR A 1 159 ? -12.131 0.366 27.797 1.00 85.38 159 THR A O 1
ATOM 1210 N N . ILE A 1 160 ? -12.365 1.937 26.200 1.00 84.44 160 ILE A N 1
ATOM 1211 C CA . ILE A 1 160 ? -11.991 1.104 25.054 1.00 84.44 160 ILE A CA 1
ATOM 1212 C C . ILE A 1 160 ? -10.683 1.647 24.481 1.00 84.44 160 ILE A C 1
ATOM 1214 O O . ILE A 1 160 ? -10.542 2.859 24.298 1.00 84.44 160 ILE A O 1
ATOM 1218 N N . ARG A 1 161 ? -9.736 0.747 24.201 1.00 78.62 161 ARG A N 1
ATOM 1219 C CA . ARG A 1 161 ? -8.510 1.040 23.458 1.00 78.62 161 ARG A CA 1
ATOM 1220 C C . ARG A 1 161 ? -8.507 0.305 22.123 1.00 78.62 161 ARG A C 1
ATOM 1222 O O . ARG A 1 161 ? -8.702 -0.909 22.087 1.00 78.62 161 ARG A O 1
ATOM 1229 N N . ALA A 1 162 ? -8.268 1.031 21.040 1.00 72.00 162 ALA A N 1
ATOM 1230 C CA . ALA A 1 162 ? -8.212 0.489 19.687 1.00 72.00 162 ALA A CA 1
ATOM 1231 C C . ALA A 1 162 ? -6.989 1.018 18.938 1.00 72.00 162 ALA A C 1
ATOM 1233 O O . ALA A 1 162 ? -6.640 2.184 19.094 1.00 72.00 162 ALA A O 1
ATOM 1234 N N . ASN A 1 163 ? -6.382 0.175 18.112 1.00 71.75 163 ASN A N 1
ATOM 1235 C CA . ASN A 1 163 ? -5.377 0.564 17.139 1.00 71.75 163 ASN A CA 1
ATOM 1236 C C . ASN A 1 163 ? -6.080 0.948 15.837 1.00 71.75 163 ASN A C 1
ATOM 1238 O O . ASN A 1 163 ? -6.949 0.227 15.337 1.00 71.75 163 ASN A O 1
ATOM 1242 N N . ILE A 1 164 ? -5.707 2.098 15.291 1.00 69.69 164 ILE A N 1
ATOM 1243 C CA . ILE A 1 164 ? -6.130 2.566 13.978 1.00 69.69 164 ILE A CA 1
ATOM 1244 C C . ILE A 1 164 ? -4.891 2.624 13.096 1.00 69.69 164 ILE A C 1
ATOM 1246 O O . ILE A 1 164 ? -3.992 3.429 13.337 1.00 69.69 164 ILE A O 1
ATOM 1250 N N . TYR A 1 165 ? -4.877 1.804 12.050 1.00 65.44 165 TYR A N 1
ATOM 1251 C CA . TYR A 1 165 ? -3.848 1.858 11.022 1.00 65.44 165 TYR A CA 1
ATOM 1252 C C . TYR A 1 165 ? -4.215 2.969 10.043 1.00 65.44 165 TYR A C 1
ATOM 1254 O O . TYR A 1 165 ? -5.235 2.885 9.357 1.00 65.44 165 TYR A O 1
ATOM 1262 N N . LYS A 1 166 ? -3.419 4.041 9.986 1.00 59.66 166 LYS A N 1
ATOM 1263 C CA . LYS A 1 166 ? -3.638 5.125 9.022 1.00 59.66 166 LYS A CA 1
ATOM 1264 C C . LYS A 1 166 ? -2.459 5.203 8.076 1.00 59.66 166 LYS A C 1
ATOM 1266 O O . LYS A 1 166 ? -1.433 5.803 8.390 1.00 59.66 166 LYS A O 1
ATOM 1271 N N . TYR A 1 167 ? -2.670 4.689 6.874 1.00 62.41 167 TYR A N 1
ATOM 1272 C CA . TYR A 1 167 ? -1.711 4.837 5.801 1.00 62.41 167 TYR A CA 1
ATOM 1273 C C . TYR A 1 167 ? -2.341 5.515 4.592 1.00 62.41 167 TYR A C 1
ATOM 1275 O O . TYR A 1 167 ? -3.408 5.125 4.124 1.00 62.41 167 TYR A O 1
ATOM 1283 N N . ASP A 1 168 ? -1.692 6.578 4.133 1.00 61.16 168 ASP A N 1
ATOM 1284 C CA . ASP A 1 168 ? -2.081 7.323 2.945 1.00 61.16 168 ASP A CA 1
ATOM 1285 C C . ASP A 1 168 ? -0.868 7.340 2.013 1.00 61.16 168 ASP A C 1
ATOM 1287 O O . ASP A 1 168 ? 0.164 7.925 2.345 1.00 61.16 168 ASP A O 1
ATOM 1291 N N . LEU A 1 169 ? -0.976 6.658 0.871 1.00 70.56 169 LEU A N 1
ATOM 1292 C CA . LEU A 1 169 ? -0.052 6.762 -0.257 1.00 70.56 169 LEU A CA 1
ATOM 1293 C C . LEU A 1 169 ? -0.676 7.694 -1.295 1.00 70.56 169 LEU A C 1
ATOM 1295 O O . LEU A 1 169 ? -1.153 7.210 -2.329 1.00 70.56 169 LEU A O 1
ATOM 1299 N N . PRO A 1 170 ? -0.734 9.019 -1.079 1.00 72.31 170 PRO A N 1
ATOM 1300 C CA . PRO A 1 170 ? -1.237 9.897 -2.121 1.00 72.31 170 PRO A CA 1
ATOM 1301 C C . PRO A 1 170 ? -0.442 9.642 -3.412 1.00 72.31 170 PRO A C 1
ATOM 1303 O O . PRO A 1 170 ? 0.749 9.341 -3.342 1.00 72.31 170 PRO A O 1
ATOM 1306 N N . PRO A 1 171 ? -1.034 9.789 -4.610 1.00 70.19 171 PRO A N 1
ATOM 1307 C CA . PRO A 1 171 ? -0.309 9.541 -5.858 1.00 70.19 171 PRO A CA 1
ATOM 1308 C C . PRO A 1 171 ? 1.035 10.281 -5.951 1.00 70.19 171 PRO A C 1
ATOM 1310 O O . PRO A 1 171 ? 2.002 9.758 -6.502 1.00 70.19 171 PRO A O 1
ATOM 1313 N N . SER A 1 172 ? 1.138 11.457 -5.320 1.00 74.44 172 SER A N 1
ATOM 1314 C CA . SER A 1 172 ? 2.380 12.224 -5.192 1.00 74.44 172 SER A CA 1
ATOM 1315 C C . SER A 1 172 ? 3.547 11.473 -4.548 1.00 74.44 172 SER A C 1
ATOM 1317 O O . SER A 1 172 ? 4.679 11.876 -4.796 1.00 74.44 172 SER A O 1
ATOM 1319 N N . THR A 1 173 ? 3.289 10.430 -3.757 1.00 79.69 173 THR A N 1
ATOM 1320 C CA . THR A 1 173 ? 4.299 9.563 -3.137 1.00 79.69 173 THR A CA 1
ATOM 1321 C C . THR A 1 173 ? 5.159 8.868 -4.182 1.00 79.69 173 THR A C 1
ATOM 1323 O O . THR A 1 173 ? 6.349 8.692 -3.963 1.00 79.69 173 THR A O 1
ATOM 1326 N N . PHE A 1 174 ? 4.603 8.517 -5.343 1.00 89.50 174 PHE A N 1
ATOM 1327 C CA . PHE A 1 174 ? 5.353 7.825 -6.386 1.00 89.50 174 PHE A CA 1
ATOM 1328 C C . PHE A 1 174 ? 5.858 8.827 -7.441 1.00 89.50 174 PHE A C 1
ATOM 1330 O O . PHE A 1 174 ? 5.050 9.520 -8.072 1.00 89.50 174 PHE A O 1
ATOM 1337 N N . PRO A 1 175 ? 7.184 8.933 -7.657 1.00 90.38 175 PRO A N 1
ATOM 1338 C CA . PRO A 1 175 ? 7.764 9.897 -8.595 1.00 90.38 175 PRO A CA 1
ATOM 1339 C C . PRO A 1 175 ? 7.594 9.504 -10.069 1.00 90.38 175 PRO A C 1
ATOM 1341 O O . PRO A 1 175 ? 7.799 10.344 -10.941 1.00 90.38 175 PRO A O 1
ATOM 1344 N N . SER A 1 176 ? 7.242 8.248 -10.364 1.00 91.25 176 SER A N 1
ATOM 1345 C CA . SER A 1 176 ? 7.190 7.712 -11.730 1.00 91.25 176 SER A CA 1
ATOM 1346 C C . SER A 1 176 ? 6.319 6.461 -11.855 1.00 91.25 176 SER A C 1
ATOM 1348 O O . SER A 1 176 ? 5.915 5.886 -10.842 1.00 91.25 176 SER A O 1
ATOM 1350 N N . ALA A 1 177 ? 6.069 6.015 -13.093 1.00 90.81 177 ALA A N 1
ATOM 1351 C CA . ALA A 1 177 ? 5.434 4.721 -13.364 1.00 90.81 177 ALA A CA 1
ATOM 1352 C C . ALA A 1 177 ? 6.293 3.548 -12.855 1.00 90.81 177 ALA A C 1
ATOM 1354 O O . ALA A 1 177 ? 5.778 2.645 -12.193 1.00 90.81 177 ALA A O 1
ATOM 1355 N N . LEU A 1 178 ? 7.603 3.586 -13.130 1.00 91.06 178 LEU A N 1
ATOM 1356 C CA . LEU A 1 178 ? 8.599 2.648 -12.608 1.00 91.06 178 LEU A CA 1
ATOM 1357 C C . LEU A 1 178 ? 9.641 3.390 -11.765 1.00 91.06 178 LEU A C 1
ATOM 1359 O O . LEU A 1 178 ? 10.528 4.063 -12.293 1.00 91.06 178 LEU A O 1
ATOM 1363 N N . THR A 1 179 ? 9.560 3.210 -10.451 1.00 91.56 179 THR A N 1
ATOM 1364 C CA . THR A 1 179 ? 10.486 3.815 -9.491 1.00 91.56 179 THR A CA 1
ATOM 1365 C C . THR A 1 179 ? 11.569 2.817 -9.095 1.00 91.56 179 THR A C 1
ATOM 1367 O O . THR A 1 179 ? 11.279 1.723 -8.610 1.00 91.56 179 THR A O 1
ATOM 1370 N N . MET A 1 180 ? 12.825 3.208 -9.294 1.00 88.50 180 MET A N 1
ATOM 1371 C CA . MET A 1 180 ? 14.017 2.437 -8.952 1.00 88.50 180 MET A CA 1
ATOM 1372 C C . MET A 1 180 ? 14.618 2.983 -7.654 1.00 88.50 180 MET A C 1
ATOM 1374 O O . MET A 1 180 ? 15.092 4.123 -7.604 1.00 88.50 180 MET A O 1
ATOM 1378 N N . VAL A 1 181 ? 14.594 2.159 -6.612 1.00 86.50 181 VAL A N 1
ATOM 1379 C CA . VAL A 1 181 ? 14.968 2.522 -5.241 1.00 86.50 181 VAL A CA 1
ATOM 1380 C C . VAL A 1 181 ? 16.284 1.833 -4.889 1.00 86.50 181 VAL A C 1
ATOM 1382 O O . VAL A 1 181 ? 16.343 0.610 -4.754 1.00 86.50 181 VAL A O 1
ATOM 1385 N N . GLY A 1 182 ? 17.357 2.613 -4.771 1.00 79.88 182 GLY A N 1
ATOM 1386 C CA . GLY A 1 182 ? 18.710 2.124 -4.506 1.00 79.88 182 GLY A CA 1
ATOM 1387 C C . GLY A 1 182 ? 19.803 3.047 -5.063 1.00 79.88 182 GLY A C 1
ATOM 1388 O O . GLY A 1 182 ? 19.557 3.827 -5.985 1.00 79.88 182 GLY A O 1
ATOM 1389 N N . PRO A 1 183 ? 21.045 2.964 -4.546 1.00 76.19 183 PRO A N 1
ATOM 1390 C CA . PRO A 1 183 ? 22.131 3.857 -4.965 1.00 76.19 183 PRO A CA 1
ATOM 1391 C C . PRO A 1 183 ? 22.593 3.613 -6.413 1.00 76.19 183 PRO A C 1
ATOM 1393 O O . PRO A 1 183 ? 23.211 4.486 -7.027 1.00 76.19 183 PRO A O 1
ATOM 1396 N N . LEU A 1 184 ? 22.279 2.437 -6.964 1.00 79.94 184 LEU A N 1
ATOM 1397 C CA . LEU A 1 184 ? 22.519 2.037 -8.346 1.00 79.94 184 LEU A CA 1
ATOM 1398 C C . LEU A 1 184 ? 21.229 1.515 -8.972 1.00 79.94 184 LEU A C 1
ATOM 1400 O O . LEU A 1 184 ? 20.437 0.865 -8.294 1.00 79.94 184 LEU A O 1
ATOM 1404 N N . SER A 1 185 ? 21.091 1.695 -10.286 1.00 84.69 185 SER A N 1
ATOM 1405 C CA . SER A 1 185 ? 19.948 1.176 -11.043 1.00 84.69 185 SER A CA 1
ATOM 1406 C C . SER A 1 185 ? 20.400 0.560 -12.365 1.00 84.69 185 SER A C 1
ATOM 1408 O O . SER A 1 185 ? 21.211 1.145 -13.084 1.00 84.69 185 SER A O 1
ATOM 1410 N N . ALA A 1 186 ? 19.878 -0.618 -12.700 1.00 83.81 186 ALA A N 1
ATOM 1411 C CA . ALA A 1 186 ? 20.132 -1.321 -13.953 1.00 83.81 186 ALA A CA 1
ATOM 1412 C C . ALA A 1 186 ? 18.805 -1.698 -14.622 1.00 83.81 186 ALA A C 1
ATOM 1414 O O . ALA A 1 186 ? 17.989 -2.415 -14.051 1.00 83.81 186 ALA A O 1
ATOM 1415 N N . ILE A 1 187 ? 18.584 -1.218 -15.842 1.00 83.25 187 ILE A N 1
ATOM 1416 C CA . ILE A 1 187 ? 17.328 -1.410 -16.569 1.00 83.25 187 ILE A CA 1
ATOM 1417 C C . ILE A 1 187 ? 17.650 -2.106 -17.885 1.00 83.25 187 ILE A C 1
ATOM 1419 O O . ILE A 1 187 ? 18.229 -1.509 -18.795 1.00 83.25 187 ILE A O 1
ATOM 1423 N N . ASN A 1 188 ? 17.312 -3.389 -17.982 1.00 79.62 188 ASN A N 1
ATOM 1424 C CA . ASN A 1 188 ? 17.413 -4.135 -19.227 1.00 79.62 188 ASN A CA 1
ATOM 1425 C C . ASN A 1 188 ? 16.105 -4.023 -20.000 1.00 79.62 188 ASN A C 1
ATOM 1427 O O . ASN A 1 188 ? 15.019 -4.136 -19.440 1.00 79.62 188 ASN A O 1
ATOM 1431 N N . ILE A 1 189 ? 16.220 -3.766 -21.294 1.00 73.12 189 ILE A N 1
ATOM 1432 C CA . ILE A 1 189 ? 15.087 -3.468 -22.147 1.00 73.12 189 ILE A CA 1
ATOM 1433 C C . ILE A 1 189 ? 15.212 -4.321 -23.390 1.00 73.12 189 ILE A C 1
ATOM 1435 O O . ILE A 1 189 ? 16.060 -4.065 -24.244 1.00 73.12 189 ILE A O 1
ATOM 1439 N N . SER A 1 190 ? 14.342 -5.313 -23.557 1.00 67.69 190 SER A N 1
ATOM 1440 C CA . SER A 1 190 ? 14.370 -6.124 -24.774 1.00 67.69 190 SER A CA 1
ATOM 1441 C C . SER A 1 190 ? 12.982 -6.500 -25.284 1.00 67.69 190 SER A C 1
ATOM 1443 O O . SER A 1 190 ? 12.226 -7.258 -24.695 1.00 67.69 190 SER A O 1
ATOM 1445 N N . GLY A 1 191 ? 12.637 -5.988 -26.459 1.00 63.94 191 GLY A N 1
ATOM 1446 C CA . GLY A 1 191 ? 11.328 -6.193 -27.069 1.00 63.94 191 GLY A CA 1
ATOM 1447 C C . GLY A 1 191 ? 11.043 -5.099 -28.084 1.00 63.94 191 GLY A C 1
ATOM 1448 O O . GLY A 1 191 ? 11.823 -4.156 -28.205 1.00 63.94 191 GLY A O 1
ATOM 1449 N N . ASN A 1 192 ? 9.948 -5.246 -28.828 1.00 61.25 192 ASN A N 1
ATOM 1450 C CA . ASN A 1 192 ? 9.519 -4.261 -29.827 1.00 61.25 192 ASN A CA 1
ATOM 1451 C C . ASN A 1 192 ? 8.183 -3.576 -29.458 1.00 61.25 192 ASN A C 1
ATOM 1453 O O . ASN A 1 192 ? 7.690 -2.804 -30.271 1.00 61.25 192 ASN A O 1
ATOM 1457 N N . SER A 1 193 ? 7.562 -3.895 -28.309 1.00 72.88 193 SER A N 1
ATOM 1458 C CA . SER A 1 193 ? 6.167 -3.509 -28.011 1.00 72.88 193 SER A CA 1
ATOM 1459 C C . SER A 1 193 ? 5.856 -3.308 -26.516 1.00 72.88 193 SER A C 1
ATOM 1461 O O . SER A 1 193 ? 4.704 -3.430 -26.133 1.00 72.88 193 SER A O 1
ATOM 1463 N N . PHE A 1 194 ? 6.840 -3.067 -25.651 1.00 79.81 194 PHE A N 1
ATOM 1464 C CA . PHE A 1 194 ? 6.557 -2.725 -24.246 1.00 79.81 194 PHE A CA 1
ATOM 1465 C C . PHE A 1 194 ? 6.309 -1.211 -24.101 1.00 79.81 194 PHE A C 1
ATOM 1467 O O . PHE A 1 194 ? 6.722 -0.448 -24.975 1.00 79.81 194 PHE A O 1
ATOM 1474 N N . GLU A 1 195 ? 5.719 -0.784 -22.987 1.00 83.94 195 GLU A N 1
ATOM 1475 C CA . GLU A 1 195 ? 5.473 0.624 -22.660 1.00 83.94 195 GLU A CA 1
ATOM 1476 C C . GLU A 1 195 ? 5.693 0.893 -21.161 1.00 83.94 195 GLU A C 1
ATOM 1478 O O . GLU A 1 195 ? 5.317 0.101 -20.303 1.00 83.94 195 GLU A O 1
ATOM 1483 N N . VAL A 1 196 ? 6.314 2.016 -20.826 1.00 87.62 196 VAL A N 1
ATOM 1484 C CA . VAL A 1 196 ? 6.357 2.591 -19.483 1.00 87.62 196 VAL A CA 1
ATOM 1485 C C . VAL A 1 196 ? 5.899 4.031 -19.633 1.00 87.62 196 VAL A C 1
ATOM 1487 O O . VAL A 1 196 ? 6.618 4.874 -20.170 1.00 87.62 196 VAL A O 1
ATOM 1490 N N . ASN A 1 197 ? 4.671 4.289 -19.217 1.00 86.81 197 ASN A N 1
ATOM 1491 C CA . ASN A 1 197 ? 3.976 5.539 -19.433 1.00 86.81 197 ASN A CA 1
ATOM 1492 C C . ASN A 1 197 ? 3.805 6.261 -18.098 1.00 86.81 197 ASN A C 1
ATOM 1494 O O . ASN A 1 197 ? 2.948 5.916 -17.288 1.00 86.81 197 ASN A O 1
ATOM 1498 N N . GLY A 1 198 ? 4.644 7.264 -17.863 1.00 86.69 198 GLY A N 1
ATOM 1499 C CA . GLY A 1 198 ? 4.512 8.186 -16.742 1.00 86.69 198 GLY A CA 1
ATOM 1500 C C . GLY A 1 198 ? 3.400 9.216 -16.936 1.00 86.69 198 GLY A C 1
ATOM 150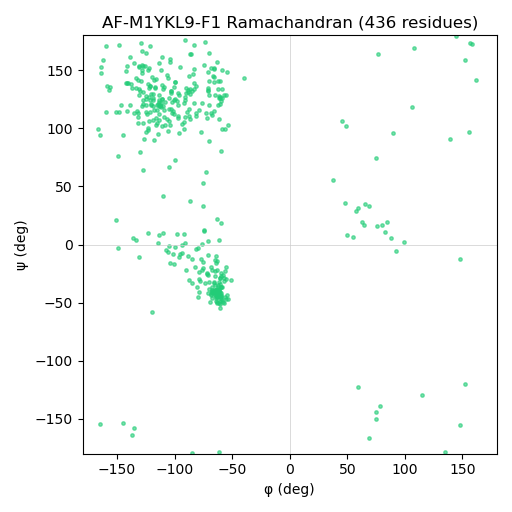1 O O . GLY A 1 198 ? 2.962 9.778 -15.933 1.00 86.69 198 GLY A O 1
ATOM 1502 N N . ALA A 1 199 ? 2.982 9.448 -18.195 1.00 72.25 199 ALA A N 1
ATOM 1503 C CA . ALA A 1 199 ? 1.915 10.331 -18.692 1.00 72.25 199 ALA A CA 1
ATOM 1504 C C . ALA A 1 199 ? 2.351 11.057 -19.978 1.00 72.25 199 ALA A C 1
ATOM 1506 O O . ALA A 1 199 ? 2.871 12.175 -19.927 1.00 72.25 199 ALA A O 1
ATOM 1507 N N . ASP A 1 200 ? 2.085 10.473 -21.140 1.00 61.94 200 ASP A N 1
ATOM 1508 C CA . ASP A 1 200 ? 2.318 11.104 -22.443 1.00 61.94 200 ASP A CA 1
ATOM 1509 C C . ASP A 1 200 ? 1.047 11.166 -23.272 1.00 61.94 200 ASP A C 1
ATOM 1511 O O . ASP A 1 200 ? 0.740 10.199 -23.949 1.00 61.94 200 ASP A O 1
ATOM 1515 N N . GLN A 1 201 ? 0.354 12.305 -23.294 1.00 54.00 201 GLN A N 1
ATOM 1516 C CA . GLN A 1 201 ? -0.359 12.769 -24.494 1.00 54.00 201 GLN A CA 1
ATOM 1517 C C . GLN A 1 201 ? -0.764 14.243 -24.288 1.00 54.00 201 GLN A C 1
ATOM 1519 O O . GLN A 1 201 ? -1.761 14.523 -23.628 1.00 54.00 201 GLN A O 1
ATOM 1524 N N . ALA A 1 202 ? -0.009 15.203 -24.838 1.00 49.06 202 ALA A N 1
ATOM 1525 C CA . ALA A 1 202 ? -0.389 16.618 -25.066 1.00 49.06 202 ALA A CA 1
ATOM 1526 C C . ALA A 1 202 ? -1.007 17.452 -23.903 1.00 49.06 202 ALA A C 1
ATOM 1528 O O . ALA A 1 202 ? -1.423 18.590 -24.131 1.00 49.06 202 ALA A O 1
ATOM 1529 N N . GLY A 1 203 ? -1.040 16.932 -22.672 1.00 55.12 203 GLY A N 1
ATOM 1530 C CA . GLY A 1 203 ? -1.639 17.574 -21.496 1.00 55.12 203 GLY A CA 1
ATOM 1531 C C . GLY A 1 203 ? -0.981 17.226 -20.157 1.00 55.12 203 GLY A C 1
ATOM 1532 O O . GLY A 1 203 ? -1.380 17.803 -19.154 1.00 55.12 203 GLY A O 1
ATOM 1533 N N . GLY A 1 204 ? 0.029 16.342 -20.140 1.00 67.12 204 GLY A N 1
ATOM 1534 C CA . GLY A 1 204 ? 0.808 16.007 -18.939 1.00 67.12 204 GLY A CA 1
ATOM 1535 C C . GLY A 1 204 ? 0.002 15.302 -17.847 1.00 67.12 204 GLY A C 1
ATOM 1536 O O . GLY A 1 204 ? 0.237 15.566 -16.675 1.00 67.12 204 GLY A O 1
ATOM 1537 N N . ASN A 1 205 ? -0.956 14.458 -18.230 1.00 81.88 205 ASN A N 1
ATOM 1538 C CA . ASN A 1 205 ? -1.885 13.775 -17.331 1.00 81.88 205 ASN A CA 1
ATOM 1539 C C . ASN A 1 205 ? -1.565 12.276 -17.250 1.00 81.88 205 ASN A C 1
ATOM 1541 O O . ASN A 1 205 ? -1.360 11.661 -18.298 1.00 81.88 205 ASN A O 1
ATOM 1545 N N . GLY A 1 206 ? -1.567 11.695 -16.047 1.00 81.44 206 GLY A N 1
ATOM 1546 C CA . GLY A 1 206 ? -1.527 10.245 -15.825 1.00 81.44 206 GLY A CA 1
ATOM 1547 C C . GLY A 1 206 ? -2.740 9.531 -16.419 1.00 81.44 206 GLY A C 1
ATOM 1548 O O . GLY A 1 206 ? -3.587 10.157 -17.054 1.00 81.44 206 GLY A O 1
ATOM 1549 N N . LEU A 1 207 ? -2.820 8.213 -16.247 1.00 86.19 207 LEU A N 1
ATOM 1550 C CA . LEU A 1 207 ? -3.832 7.378 -16.899 1.00 86.19 207 LEU A CA 1
ATOM 1551 C C . LEU A 1 207 ? -4.921 6.897 -15.924 1.00 86.19 207 LEU A C 1
ATOM 1553 O O . LEU A 1 207 ? -4.651 6.620 -14.754 1.00 86.19 207 LEU A O 1
ATOM 1557 N N . ASP A 1 208 ? -6.153 6.769 -16.412 1.00 88.62 208 ASP A N 1
ATOM 1558 C CA . ASP A 1 208 ? -7.236 6.046 -15.737 1.00 88.62 208 ASP A CA 1
ATOM 1559 C C . ASP A 1 208 ? -7.019 4.518 -15.817 1.00 88.62 208 ASP A C 1
ATOM 1561 O O . ASP A 1 208 ? -6.111 4.033 -16.502 1.00 88.62 208 ASP A O 1
ATOM 1565 N N . LEU A 1 209 ? -7.860 3.725 -15.143 1.00 89.31 209 LEU A N 1
ATOM 1566 C CA . LEU A 1 209 ? -7.756 2.252 -15.180 1.00 89.31 209 LEU A CA 1
ATOM 1567 C C . LEU A 1 209 ? -8.013 1.632 -16.565 1.00 89.31 209 LEU A C 1
ATOM 1569 O O . LEU A 1 209 ? -7.731 0.452 -16.782 1.00 89.31 209 LEU A O 1
ATOM 1573 N N . SER A 1 210 ? -8.556 2.405 -17.507 1.00 84.81 210 SER A N 1
ATOM 1574 C CA . SER A 1 210 ? -8.770 1.992 -18.897 1.00 84.81 210 SER A CA 1
ATOM 1575 C C . SER A 1 210 ? -7.605 2.380 -19.818 1.00 84.81 210 SER A C 1
ATOM 1577 O O . SER A 1 210 ? -7.659 2.072 -21.010 1.00 84.81 210 SER A O 1
ATOM 1579 N N . GLY A 1 211 ? -6.565 3.032 -19.288 1.00 80.38 211 GLY A N 1
ATOM 1580 C CA . GLY A 1 211 ? -5.400 3.493 -20.040 1.00 80.38 211 GLY A CA 1
ATOM 1581 C C . GLY A 1 211 ? -5.622 4.798 -20.811 1.00 80.38 211 GLY A C 1
ATOM 1582 O O . GLY A 1 211 ? -4.846 5.099 -21.715 1.00 80.38 211 GLY A O 1
ATOM 1583 N N . ASN A 1 212 ? -6.667 5.574 -20.501 1.00 84.75 212 ASN A N 1
ATOM 1584 C CA . ASN A 1 212 ? -6.889 6.893 -21.106 1.00 84.75 212 ASN A CA 1
ATOM 1585 C C . ASN A 1 212 ? -6.320 8.012 -20.219 1.00 84.75 212 ASN A C 1
ATOM 1587 O O . ASN A 1 212 ? -6.298 7.859 -19.002 1.00 84.75 212 ASN A O 1
ATOM 1591 N N . PRO A 1 213 ? -5.926 9.170 -20.783 1.00 85.44 213 PRO A N 1
ATOM 1592 C CA . PRO A 1 213 ? -5.481 10.314 -19.987 1.00 85.44 213 PRO A CA 1
ATOM 1593 C C . PRO A 1 213 ? -6.542 10.811 -18.989 1.00 85.44 213 PRO A C 1
ATOM 1595 O O . PRO A 1 213 ? -7.651 11.179 -19.381 1.00 85.44 213 PRO A O 1
ATOM 1598 N N . ASP A 1 214 ? -6.163 10.908 -17.718 1.00 86.19 214 ASP A N 1
ATOM 1599 C CA . ASP A 1 214 ? -6.961 11.405 -16.597 1.00 86.19 214 ASP A CA 1
ATOM 1600 C C . ASP A 1 214 ? -6.482 12.798 -16.167 1.00 86.19 214 ASP A C 1
ATOM 1602 O O . ASP A 1 214 ? -5.446 12.962 -15.527 1.00 86.19 214 ASP A O 1
ATOM 1606 N N . ALA A 1 215 ? -7.279 13.824 -16.470 1.00 84.00 215 ALA A N 1
ATOM 1607 C CA . ALA A 1 215 ? -6.962 15.215 -16.145 1.00 84.00 215 ALA A CA 1
ATOM 1608 C C . ALA A 1 215 ? -6.864 15.533 -14.644 1.00 84.00 215 ALA A C 1
ATOM 1610 O O . ALA A 1 215 ? -6.372 16.604 -14.286 1.00 84.00 215 ALA A O 1
ATOM 1611 N N . SER A 1 216 ? -7.348 14.649 -13.770 1.00 84.50 216 SER A N 1
ATOM 1612 C CA . SER A 1 216 ? -7.191 14.784 -12.321 1.00 84.50 216 SER A CA 1
ATOM 1613 C C . SER A 1 216 ? -5.864 14.226 -11.804 1.00 84.50 216 SER A C 1
ATOM 1615 O O . SER A 1 216 ? -5.478 14.526 -10.674 1.00 84.50 216 SER A O 1
ATOM 1617 N N . CYS A 1 217 ? -5.147 13.471 -12.638 1.00 85.88 217 CYS A N 1
ATOM 1618 C CA . CYS A 1 217 ? -3.882 12.844 -12.312 1.00 85.88 217 CYS A CA 1
ATOM 1619 C C . CYS A 1 217 ? -2.730 13.600 -12.984 1.00 85.88 217 CYS A C 1
ATOM 1621 O O . CYS A 1 217 ? -2.556 13.482 -14.195 1.00 85.88 217 CYS A O 1
ATOM 1623 N N . PRO A 1 218 ? -1.913 14.377 -12.252 1.00 86.50 218 PRO A N 1
ATOM 1624 C CA . PRO A 1 218 ? -0.717 14.971 -12.827 1.00 86.50 218 PRO A CA 1
ATOM 1625 C C . PRO A 1 218 ? 0.243 13.876 -13.282 1.00 86.50 218 PRO A C 1
ATOM 1627 O O . PRO A 1 218 ? 0.520 12.929 -12.547 1.00 86.50 218 PRO A O 1
ATOM 1630 N N . GLY A 1 219 ? 0.766 14.033 -14.486 1.00 85.44 219 GLY A N 1
ATOM 1631 C CA . GLY A 1 219 ? 1.757 13.139 -15.040 1.00 85.44 219 GLY A CA 1
ATOM 1632 C C . GLY A 1 219 ? 3.059 13.132 -14.253 1.00 85.44 219 GLY A C 1
ATOM 1633 O O . GLY A 1 219 ? 3.406 14.094 -13.558 1.00 85.44 219 GLY A O 1
ATOM 1634 N N . LYS A 1 220 ? 3.798 12.038 -14.400 1.00 88.56 220 LYS A N 1
ATOM 1635 C CA . LYS A 1 220 ? 5.090 11.785 -13.767 1.00 88.56 220 LYS A CA 1
ATOM 1636 C C . LYS A 1 220 ? 6.136 11.344 -14.788 1.00 88.56 220 LYS A C 1
ATOM 1638 O O . LYS A 1 220 ? 5.826 11.127 -15.961 1.00 88.56 220 LYS A O 1
ATOM 1643 N N . ALA A 1 221 ? 7.385 11.226 -14.342 1.00 88.69 221 ALA A N 1
ATOM 1644 C CA . ALA A 1 221 ? 8.422 10.616 -15.163 1.00 88.69 221 ALA A CA 1
ATOM 1645 C C . ALA A 1 221 ? 8.027 9.172 -15.520 1.00 88.69 221 ALA A C 1
ATOM 1647 O O . ALA A 1 221 ? 7.344 8.495 -14.745 1.00 88.69 221 ALA A O 1
ATOM 1648 N N . ALA A 1 222 ? 8.461 8.671 -16.678 1.00 88.12 222 ALA A N 1
ATOM 1649 C CA . ALA A 1 222 ? 8.279 7.252 -16.990 1.00 88.12 222 ALA A CA 1
ATOM 1650 C C . ALA A 1 222 ? 9.064 6.391 -15.993 1.00 88.12 222 ALA A C 1
ATOM 1652 O O . ALA A 1 222 ? 8.521 5.469 -15.383 1.00 88.12 222 ALA A O 1
ATOM 1653 N N . ILE A 1 223 ? 10.336 6.741 -15.795 1.00 89.06 223 ILE A N 1
ATOM 1654 C CA . ILE A 1 223 ? 11.236 6.062 -14.868 1.00 89.06 223 ILE A CA 1
ATOM 1655 C C . ILE A 1 223 ? 11.920 7.101 -13.984 1.00 89.06 223 ILE A C 1
ATOM 1657 O O . ILE A 1 223 ? 12.537 8.038 -14.493 1.00 89.06 223 ILE A O 1
ATOM 1661 N N . ALA A 1 224 ? 11.870 6.908 -12.669 1.00 90.50 224 ALA A N 1
ATOM 1662 C CA . ALA A 1 224 ? 12.632 7.702 -11.711 1.00 90.50 224 ALA A CA 1
ATOM 1663 C C . ALA A 1 224 ? 13.578 6.813 -10.897 1.00 90.50 224 ALA A C 1
ATOM 1665 O O . ALA A 1 224 ? 13.255 5.676 -10.564 1.00 90.50 224 ALA A O 1
ATOM 1666 N N . THR A 1 225 ? 14.762 7.327 -10.578 1.00 89.62 225 THR A N 1
ATOM 1667 C CA . THR A 1 225 ? 15.833 6.594 -9.896 1.00 89.62 225 THR A CA 1
ATOM 1668 C C . THR A 1 225 ? 16.488 7.459 -8.824 1.00 89.62 225 THR A C 1
ATOM 1670 O O . THR A 1 225 ? 16.752 8.644 -9.044 1.00 89.62 225 THR A O 1
ATOM 1673 N N . GLU A 1 226 ? 16.768 6.872 -7.658 1.00 88.62 226 GLU A N 1
ATOM 1674 C CA . GLU A 1 226 ? 17.524 7.539 -6.580 1.00 88.62 226 GLU A CA 1
ATOM 1675 C C . GLU A 1 226 ? 18.988 7.789 -6.946 1.00 88.62 226 GLU A C 1
ATOM 1677 O O . GLU A 1 226 ? 19.644 8.663 -6.375 1.00 88.62 226 GLU A O 1
ATOM 1682 N N . SER A 1 227 ? 19.514 7.023 -7.903 1.00 85.12 227 SER A N 1
ATOM 1683 C CA . SER A 1 227 ? 20.891 7.159 -8.363 1.00 85.12 227 SER A CA 1
ATOM 1684 C C . SER A 1 227 ? 21.152 8.601 -8.826 1.00 85.12 227 SER A C 1
ATOM 1686 O O . SER A 1 227 ? 20.399 9.181 -9.611 1.00 85.12 227 SER A O 1
ATOM 1688 N N . SER A 1 228 ? 22.227 9.193 -8.298 1.00 83.56 228 SER A N 1
ATOM 1689 C CA . SER A 1 228 ? 22.577 10.604 -8.519 1.00 83.56 228 SER A CA 1
ATOM 1690 C C . SER A 1 228 ? 23.538 10.848 -9.684 1.00 83.56 228 SER A C 1
ATOM 1692 O O . SER A 1 228 ? 23.832 11.986 -10.050 1.00 83.56 228 SER A O 1
ATOM 1694 N N . GLY A 1 229 ? 24.067 9.772 -10.257 1.00 79.94 229 GLY A N 1
ATOM 1695 C CA . GLY A 1 229 ? 24.906 9.777 -11.445 1.00 79.94 229 GLY A CA 1
ATOM 1696 C C . GLY A 1 229 ? 24.089 9.815 -12.740 1.00 79.94 229 GLY A C 1
ATOM 1697 O O . GLY A 1 229 ? 22.867 9.679 -12.730 1.00 79.94 229 GLY A O 1
ATOM 1698 N N . PRO A 1 230 ? 24.763 10.000 -13.885 1.00 80.50 230 PRO A N 1
ATOM 1699 C CA . PRO A 1 230 ? 24.095 10.087 -15.175 1.00 80.50 230 PRO A CA 1
ATOM 1700 C C . PRO A 1 230 ? 23.430 8.765 -15.576 1.00 80.50 230 PRO A C 1
ATOM 1702 O O . PRO A 1 230 ? 23.928 7.676 -15.267 1.00 80.50 230 PRO A O 1
ATOM 1705 N N . VAL A 1 231 ? 22.364 8.875 -16.373 1.00 83.19 231 VAL A N 1
ATOM 1706 C CA . VAL A 1 231 ? 21.823 7.751 -17.144 1.00 83.19 231 VAL A CA 1
ATOM 1707 C C . VAL A 1 231 ? 22.813 7.403 -18.256 1.00 83.19 231 VAL A C 1
ATOM 1709 O O . VAL A 1 231 ? 23.148 8.240 -19.093 1.00 83.19 231 VAL A O 1
ATOM 1712 N N . THR A 1 232 ? 23.315 6.170 -18.245 1.00 81.38 232 THR A N 1
ATOM 1713 C CA . THR A 1 232 ? 24.283 5.660 -19.219 1.00 81.38 232 THR A CA 1
ATOM 1714 C C . THR A 1 232 ? 23.662 4.535 -20.028 1.00 81.38 232 THR A C 1
ATOM 1716 O O . THR A 1 232 ? 23.302 3.488 -19.492 1.00 81.38 232 THR A O 1
ATOM 1719 N N . GLU A 1 233 ? 23.594 4.723 -21.339 1.00 79.94 233 GLU A N 1
ATOM 1720 C CA . GLU A 1 233 ? 23.168 3.670 -22.252 1.00 79.94 233 GLU A CA 1
ATOM 1721 C C . GLU A 1 233 ? 24.327 2.741 -22.594 1.00 79.94 233 GLU A C 1
ATOM 1723 O O . GLU A 1 233 ? 25.432 3.175 -22.931 1.00 79.94 233 GLU A O 1
ATOM 1728 N N . VAL A 1 234 ? 24.059 1.442 -22.539 1.00 78.94 234 VAL A N 1
ATOM 1729 C CA . VAL A 1 234 ? 25.029 0.396 -22.828 1.00 78.94 234 VAL A CA 1
ATOM 1730 C C . VAL A 1 234 ? 24.468 -0.593 -23.841 1.00 78.94 234 VAL A C 1
ATOM 1732 O O . VAL A 1 234 ? 23.275 -0.873 -23.898 1.00 78.94 234 VAL A O 1
ATOM 1735 N N . SER A 1 235 ? 25.347 -1.153 -24.667 1.00 74.88 235 SER A N 1
ATOM 1736 C CA . SER A 1 235 ? 24.984 -2.191 -25.641 1.00 74.88 235 SER A CA 1
ATOM 1737 C C . SER A 1 235 ? 24.793 -3.580 -25.021 1.00 74.88 235 SER A C 1
ATOM 1739 O O . SER A 1 235 ? 24.327 -4.489 -25.704 1.00 74.88 235 SER A O 1
ATOM 1741 N N . ASN A 1 236 ? 25.222 -3.747 -23.769 1.00 76.00 236 ASN A N 1
ATOM 1742 C CA . ASN A 1 236 ? 25.142 -4.956 -22.957 1.00 76.00 236 ASN A CA 1
ATOM 1743 C C . ASN A 1 236 ? 25.263 -4.535 -21.486 1.00 76.00 236 ASN A C 1
ATOM 1745 O O . ASN A 1 236 ? 26.146 -3.726 -21.184 1.00 76.00 236 ASN A O 1
ATOM 1749 N N . MET A 1 237 ? 24.454 -5.082 -20.575 1.00 77.56 237 MET A N 1
ATOM 1750 C CA . MET A 1 237 ? 24.513 -4.708 -19.154 1.00 77.56 237 MET A CA 1
ATOM 1751 C C . MET A 1 237 ? 25.882 -4.935 -18.493 1.00 77.56 237 MET A C 1
ATOM 1753 O O . MET A 1 237 ? 26.253 -4.202 -17.583 1.00 77.56 237 MET A O 1
ATOM 1757 N N . ASN A 1 238 ? 26.694 -5.869 -18.998 1.00 76.69 238 ASN A N 1
ATOM 1758 C CA . ASN A 1 238 ? 28.074 -6.090 -18.541 1.00 76.69 238 ASN A CA 1
ATOM 1759 C C . ASN A 1 238 ? 29.004 -4.891 -18.803 1.00 76.69 238 ASN A C 1
ATOM 1761 O O . ASN A 1 238 ? 30.094 -4.828 -18.239 1.00 76.69 238 ASN A O 1
ATOM 1765 N N . ASN A 1 239 ? 28.598 -3.954 -19.665 1.00 76.31 239 ASN A N 1
ATOM 1766 C CA . ASN A 1 239 ? 29.327 -2.715 -19.942 1.00 76.31 239 ASN A CA 1
ATOM 1767 C C . ASN A 1 239 ? 28.886 -1.561 -19.028 1.00 76.31 239 ASN A C 1
ATOM 1769 O O . ASN A 1 239 ? 29.379 -0.442 -19.182 1.00 76.31 239 ASN A O 1
ATOM 1773 N N . CYS A 1 240 ? 27.946 -1.802 -18.110 1.00 74.06 240 CYS A N 1
ATOM 1774 C CA . CYS A 1 240 ? 27.550 -0.824 -17.112 1.00 74.06 240 CYS A CA 1
ATOM 1775 C C . CYS A 1 240 ? 28.749 -0.467 -16.224 1.00 74.06 240 CYS A C 1
ATOM 1777 O O . CYS A 1 240 ? 29.425 -1.335 -15.671 1.00 74.06 240 CYS A O 1
ATOM 1779 N N . SER A 1 241 ? 29.021 0.832 -16.097 1.00 66.69 241 SER A N 1
ATOM 1780 C CA . SER A 1 241 ? 30.026 1.335 -15.165 1.00 66.69 241 SER A CA 1
ATOM 1781 C C . SER A 1 241 ? 29.637 0.947 -13.740 1.00 66.69 241 SER A C 1
ATOM 1783 O O . SER A 1 241 ? 28.554 1.294 -13.284 1.00 66.69 241 SER A O 1
ATOM 1785 N N . THR A 1 242 ? 30.547 0.313 -13.001 1.00 62.81 242 THR A N 1
ATOM 1786 C CA . THR A 1 242 ? 30.366 0.016 -11.569 1.00 62.81 242 THR A CA 1
ATOM 1787 C C . THR A 1 242 ? 30.520 1.257 -10.680 1.00 62.81 242 THR A C 1
ATOM 1789 O O . THR A 1 242 ? 30.715 1.128 -9.471 1.00 62.81 242 THR A O 1
ATOM 1792 N N . ALA A 1 243 ? 30.530 2.467 -11.253 1.00 62.38 243 ALA A N 1
ATOM 1793 C CA . ALA A 1 243 ? 30.552 3.699 -10.475 1.00 62.38 243 ALA A CA 1
ATOM 1794 C C . ALA A 1 243 ? 29.289 3.768 -9.610 1.00 62.38 243 ALA A C 1
ATOM 1796 O O . ALA A 1 243 ? 28.187 3.669 -10.140 1.00 62.38 243 ALA A O 1
ATOM 1797 N N . ALA A 1 244 ? 29.482 3.960 -8.301 1.00 60.22 244 ALA A N 1
ATOM 1798 C CA . ALA A 1 244 ? 28.503 3.758 -7.225 1.00 60.22 244 ALA A CA 1
ATOM 1799 C C . ALA A 1 244 ? 27.222 4.620 -7.281 1.00 60.22 244 ALA A C 1
ATOM 1801 O O . ALA A 1 244 ? 26.425 4.558 -6.353 1.00 60.22 244 ALA A O 1
ATOM 1802 N N . THR A 1 245 ? 27.029 5.425 -8.327 1.00 64.06 245 THR A N 1
ATOM 1803 C CA . THR A 1 245 ? 25.873 6.313 -8.476 1.00 64.06 245 THR A CA 1
ATOM 1804 C C . THR A 1 245 ? 25.225 6.265 -9.856 1.00 64.06 245 THR A C 1
ATOM 1806 O O . THR A 1 245 ? 24.311 7.044 -10.090 1.00 64.06 245 THR A O 1
ATOM 1809 N N . ASN A 1 246 ? 25.654 5.416 -10.795 1.00 76.62 246 ASN A N 1
ATOM 1810 C CA . ASN A 1 246 ? 25.128 5.446 -12.165 1.00 76.62 246 ASN A CA 1
ATOM 1811 C C . ASN A 1 246 ? 23.816 4.662 -12.322 1.00 76.62 246 ASN A C 1
ATOM 1813 O O . ASN A 1 246 ? 23.633 3.599 -11.728 1.00 76.62 246 ASN A O 1
ATOM 1817 N N . THR A 1 247 ? 22.956 5.155 -13.216 1.00 82.12 247 THR A N 1
ATOM 1818 C CA . THR A 1 247 ? 21.841 4.382 -13.770 1.00 82.12 247 THR A CA 1
ATOM 1819 C C . THR A 1 247 ? 22.248 3.859 -15.140 1.00 82.12 247 THR A C 1
ATOM 1821 O O . THR A 1 247 ? 22.660 4.631 -16.005 1.00 82.12 247 THR A O 1
ATOM 1824 N N . CYS A 1 248 ? 22.161 2.550 -15.348 1.00 84.62 248 CYS A N 1
ATOM 1825 C CA . CYS A 1 248 ? 22.531 1.898 -16.597 1.00 84.62 248 CYS A CA 1
ATOM 1826 C C . CYS A 1 248 ? 21.316 1.348 -17.317 1.00 84.62 248 CYS A C 1
ATOM 1828 O O . CYS A 1 248 ? 20.457 0.714 -16.708 1.00 84.62 248 CYS A O 1
ATOM 1830 N N . ILE A 1 249 ? 21.289 1.548 -18.629 1.00 81.38 249 ILE A N 1
ATOM 1831 C CA . ILE A 1 249 ? 20.190 1.109 -19.476 1.00 81.38 249 ILE A CA 1
ATOM 1832 C C . ILE A 1 249 ? 20.752 0.314 -20.643 1.00 81.38 249 ILE A C 1
ATOM 1834 O O . ILE A 1 249 ? 21.535 0.840 -21.435 1.00 81.38 249 ILE A O 1
ATOM 1838 N N . GLU A 1 250 ? 20.366 -0.952 -20.762 1.00 79.75 250 GLU A N 1
ATOM 1839 C CA . GLU A 1 250 ? 20.740 -1.754 -21.923 1.00 79.75 250 GLU A CA 1
ATOM 1840 C C . GLU A 1 250 ? 19.778 -1.477 -23.076 1.00 79.75 250 GLU A C 1
ATOM 1842 O O . GLU A 1 250 ? 18.574 -1.690 -22.959 1.00 79.75 250 GLU A O 1
ATOM 1847 N N . VAL A 1 251 ? 20.327 -1.035 -24.211 1.00 71.50 251 VAL A N 1
ATOM 1848 C CA . VAL A 1 251 ? 19.596 -0.855 -25.472 1.00 71.50 251 VAL A CA 1
ATOM 1849 C C . VAL A 1 251 ? 20.149 -1.858 -26.497 1.00 71.50 251 VAL A C 1
ATOM 1851 O O . VAL A 1 251 ? 21.165 -1.593 -27.159 1.00 71.50 251 VAL A O 1
ATOM 1854 N N . PRO A 1 252 ? 19.518 -3.042 -26.651 1.00 61.00 252 PRO A N 1
ATOM 1855 C CA . PRO A 1 252 ? 20.049 -4.119 -27.474 1.00 61.00 252 PRO A CA 1
ATOM 1856 C C . PRO A 1 252 ? 20.201 -3.708 -28.940 1.00 61.00 252 PRO A C 1
ATOM 1858 O O . PRO A 1 252 ? 19.227 -3.383 -29.630 1.00 61.00 252 PRO A O 1
ATOM 1861 N N . GLY A 1 253 ? 21.440 -3.787 -29.432 1.00 59.50 253 GLY A N 1
ATOM 1862 C CA . GLY A 1 253 ? 21.813 -3.472 -30.813 1.00 59.50 253 GLY A CA 1
ATOM 1863 C C . GLY A 1 253 ? 22.417 -2.081 -31.025 1.00 59.50 253 GLY A C 1
ATOM 1864 O O . GLY A 1 253 ? 22.717 -1.745 -32.168 1.00 59.50 253 GLY A O 1
ATOM 1865 N N . GLY A 1 254 ? 22.612 -1.282 -29.966 1.00 54.44 254 GLY A N 1
ATOM 1866 C CA . GLY A 1 254 ? 23.320 0.006 -30.042 1.00 54.44 254 GLY A CA 1
ATOM 1867 C C . GLY A 1 254 ? 22.625 1.073 -30.896 1.00 54.44 254 GLY A C 1
ATOM 1868 O O . GLY A 1 254 ? 23.259 2.042 -31.306 1.00 54.44 254 GLY A O 1
ATOM 1869 N N . ASN A 1 255 ? 21.338 0.890 -31.199 1.00 57.62 255 ASN A N 1
ATOM 1870 C CA . ASN A 1 255 ? 20.527 1.886 -31.884 1.00 57.62 255 ASN A CA 1
ATOM 1871 C C . ASN A 1 255 ? 19.838 2.757 -30.830 1.00 57.62 255 ASN A C 1
ATOM 1873 O O . ASN A 1 255 ? 18.821 2.340 -30.281 1.00 57.62 255 ASN A O 1
ATOM 1877 N N . ALA A 1 256 ? 20.399 3.940 -30.574 1.00 55.56 256 ALA A N 1
ATOM 1878 C CA . ALA A 1 256 ? 19.936 4.886 -29.555 1.00 55.56 256 ALA A CA 1
ATOM 1879 C C . ALA A 1 256 ? 18.454 5.287 -29.690 1.00 55.56 256 ALA A C 1
ATOM 1881 O O . ALA A 1 256 ? 17.866 5.708 -28.707 1.00 55.56 256 ALA A O 1
ATOM 1882 N N . ASN A 1 257 ? 17.845 5.094 -30.870 1.00 56.66 257 ASN A N 1
ATOM 1883 C CA . ASN A 1 257 ? 16.448 5.460 -31.123 1.00 56.66 257 ASN A CA 1
ATOM 1884 C C . ASN A 1 257 ? 15.473 4.272 -31.033 1.00 56.66 257 ASN A C 1
ATOM 1886 O O . ASN A 1 257 ? 14.270 4.408 -31.272 1.00 56.66 257 ASN A O 1
ATOM 1890 N N . LYS A 1 258 ? 15.981 3.056 -30.789 1.00 55.78 258 LYS A N 1
ATOM 1891 C CA . LYS A 1 258 ? 15.135 1.874 -30.636 1.00 55.78 258 LYS A CA 1
ATOM 1892 C C . LYS A 1 258 ? 14.435 2.001 -29.282 1.00 55.78 258 LYS A C 1
ATOM 1894 O O . LYS A 1 258 ? 15.094 1.905 -28.253 1.00 55.78 258 LYS A O 1
ATOM 1899 N N . ASN A 1 259 ? 13.113 2.177 -29.315 1.00 63.97 259 ASN A N 1
ATOM 1900 C CA . ASN A 1 259 ? 12.222 2.301 -28.152 1.00 63.97 259 ASN A CA 1
ATOM 1901 C C . ASN A 1 259 ? 12.098 3.710 -27.530 1.00 63.97 259 ASN A C 1
ATOM 1903 O O . ASN A 1 259 ? 11.636 3.820 -26.397 1.00 63.97 259 ASN A O 1
ATOM 1907 N N . ASP A 1 260 ? 12.453 4.782 -28.253 1.00 62.94 260 ASP A N 1
ATOM 1908 C CA . ASP A 1 260 ? 12.307 6.167 -27.753 1.00 62.94 260 ASP A CA 1
ATOM 1909 C C . ASP A 1 260 ? 10.870 6.537 -27.352 1.00 62.94 260 ASP A C 1
ATOM 1911 O O . ASP A 1 260 ? 10.677 7.361 -26.466 1.00 62.94 260 ASP A O 1
ATOM 1915 N N . GLY A 1 261 ? 9.875 5.911 -27.987 1.00 69.00 261 GLY A N 1
ATOM 1916 C CA . GLY A 1 261 ? 8.454 6.101 -27.686 1.00 69.00 261 GLY A CA 1
ATOM 1917 C C . GLY A 1 261 ? 7.883 5.124 -26.658 1.00 69.00 261 GLY A C 1
ATOM 1918 O O . GLY A 1 261 ? 6.671 5.072 -26.513 1.00 69.00 261 GLY A O 1
ATOM 1919 N N . ASN A 1 262 ? 8.718 4.322 -25.991 1.00 77.62 262 ASN A N 1
ATOM 1920 C CA . ASN A 1 262 ? 8.247 3.296 -25.058 1.00 77.62 262 ASN A CA 1
ATOM 1921 C C . ASN A 1 262 ? 8.476 3.663 -23.583 1.00 77.62 262 ASN A C 1
ATOM 1923 O O . ASN A 1 262 ? 8.056 2.907 -22.720 1.00 77.62 262 ASN A O 1
ATOM 1927 N N . TYR A 1 263 ? 9.164 4.768 -23.286 1.00 80.62 263 TYR A N 1
ATOM 1928 C CA . TYR A 1 263 ? 9.381 5.278 -21.925 1.00 80.62 263 TYR A CA 1
ATOM 1929 C C . TYR A 1 263 ? 9.016 6.749 -21.904 1.00 80.62 263 TYR A C 1
ATOM 1931 O O . TYR A 1 263 ? 9.892 7.603 -22.042 1.00 80.62 263 TYR A O 1
ATOM 1939 N N . VAL A 1 264 ? 7.727 7.042 -21.827 1.00 77.12 264 VAL A N 1
ATOM 1940 C CA . VAL A 1 264 ? 7.225 8.388 -22.090 1.00 77.12 264 VAL A CA 1
ATOM 1941 C C . VAL A 1 264 ? 6.573 8.966 -20.846 1.00 77.12 264 VAL A C 1
ATOM 1943 O O . VAL A 1 264 ? 5.834 8.278 -20.148 1.00 77.12 264 VAL A O 1
ATOM 1946 N N . GLY A 1 265 ? 6.879 10.219 -20.539 1.00 73.75 265 GLY A N 1
ATOM 1947 C CA . GLY A 1 265 ? 6.322 10.933 -19.393 1.00 73.75 265 GLY A CA 1
ATOM 1948 C C . GLY A 1 265 ? 6.114 12.412 -19.709 1.00 73.75 265 GLY A C 1
ATOM 1949 O O . GLY A 1 265 ? 5.932 12.789 -20.868 1.00 73.75 265 GLY A O 1
ATOM 1950 N N . VAL A 1 266 ? 6.141 13.264 -18.683 1.00 68.81 266 VAL A N 1
ATOM 1951 C CA . VAL A 1 266 ? 5.660 14.662 -18.739 1.00 68.81 266 VAL A CA 1
ATOM 1952 C C . VAL A 1 266 ? 6.387 15.524 -19.781 1.00 68.81 266 VAL A C 1
ATOM 1954 O O . VAL A 1 266 ? 5.832 16.519 -20.253 1.00 68.81 266 VAL A O 1
ATOM 1957 N N . ASN A 1 267 ? 7.621 15.168 -20.156 1.00 57.78 267 ASN A N 1
ATOM 1958 C CA . ASN A 1 267 ? 8.529 16.080 -20.853 1.00 57.78 267 ASN A CA 1
ATOM 1959 C C . ASN A 1 267 ? 8.746 15.858 -22.359 1.00 57.78 267 ASN A C 1
ATOM 1961 O O . ASN A 1 267 ? 9.502 16.650 -22.920 1.00 57.78 267 ASN A O 1
ATOM 1965 N N . SER A 1 268 ? 8.156 14.860 -23.037 1.00 56.81 268 SER A N 1
ATOM 1966 C CA . SER A 1 268 ? 8.054 14.751 -24.523 1.00 56.81 268 SER A CA 1
ATOM 1967 C C . SER A 1 268 ? 7.869 13.305 -24.996 1.00 56.81 268 SER A C 1
ATOM 1969 O O . SER A 1 268 ? 8.086 12.371 -24.244 1.00 56.81 268 SER A O 1
ATOM 1971 N N . ASN A 1 269 ? 7.631 13.147 -26.303 1.00 57.19 269 ASN A N 1
ATOM 1972 C CA . ASN A 1 269 ? 7.718 11.940 -27.139 1.00 57.19 269 ASN A CA 1
ATOM 1973 C C . ASN A 1 269 ? 9.130 11.284 -27.176 1.00 57.19 269 ASN A C 1
ATOM 1975 O O . ASN A 1 269 ? 9.469 10.595 -28.143 1.00 57.19 269 ASN A O 1
ATOM 1979 N N . THR A 1 270 ? 9.996 11.599 -26.211 1.00 64.19 270 THR A N 1
ATOM 1980 C CA . THR A 1 270 ? 11.344 11.046 -26.059 1.00 64.19 270 THR A CA 1
ATOM 1981 C C . THR A 1 270 ? 11.455 10.375 -24.695 1.00 64.19 270 THR A C 1
ATOM 1983 O O . THR A 1 270 ? 10.558 10.486 -23.865 1.00 64.19 270 THR A O 1
ATOM 1986 N N . ARG A 1 271 ? 12.555 9.661 -24.467 1.00 77.25 271 ARG A N 1
ATOM 1987 C CA . ARG A 1 271 ? 12.750 8.881 -23.248 1.00 77.25 271 ARG A CA 1
ATOM 1988 C C . ARG A 1 271 ? 12.774 9.777 -22.007 1.00 77.25 271 ARG A C 1
ATOM 1990 O O . ARG A 1 271 ? 13.650 10.636 -21.899 1.00 77.25 271 ARG A O 1
ATOM 1997 N N . ASP A 1 272 ? 11.850 9.548 -21.079 1.00 83.31 272 ASP A N 1
ATOM 1998 C CA . ASP A 1 272 ? 11.705 10.354 -19.866 1.00 83.31 272 ASP A CA 1
ATOM 1999 C C . ASP A 1 272 ? 12.294 9.647 -18.640 1.00 83.31 272 ASP A C 1
ATOM 2001 O O . ASP A 1 272 ? 11.796 8.611 -18.189 1.00 83.31 27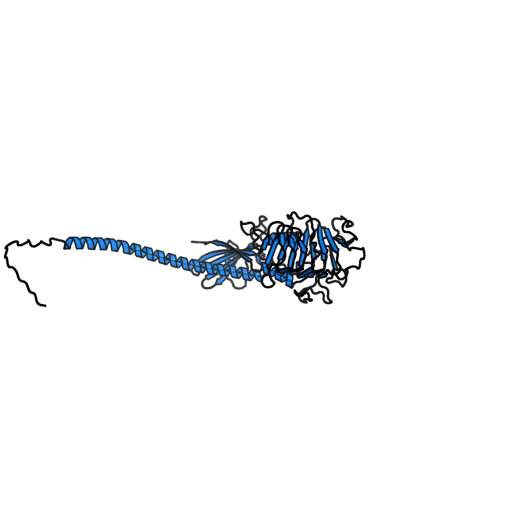2 ASP A O 1
ATOM 2005 N N . PHE A 1 273 ? 13.369 10.225 -18.107 1.00 84.19 273 PHE A N 1
ATOM 2006 C CA . PHE A 1 273 ? 14.086 9.722 -16.942 1.00 84.19 273 PHE A CA 1
ATOM 2007 C C . PHE A 1 273 ? 14.311 10.837 -15.928 1.00 84.19 273 PHE A C 1
ATOM 2009 O O . PHE A 1 273 ? 14.823 11.904 -16.272 1.00 84.19 273 PHE A O 1
ATOM 2016 N N . GLU A 1 274 ? 14.040 10.542 -14.662 1.00 87.94 274 GLU A N 1
ATOM 2017 C CA . GLU A 1 274 ? 14.390 11.397 -13.532 1.00 87.94 274 GLU A CA 1
ATOM 2018 C C . GLU A 1 274 ? 15.453 10.716 -12.663 1.00 87.94 274 GLU A C 1
ATOM 2020 O O . GLU A 1 274 ? 15.235 9.631 -12.138 1.00 87.94 274 GLU A O 1
ATOM 2025 N N . THR A 1 275 ? 16.617 11.344 -12.501 1.00 88.12 275 THR A N 1
ATOM 2026 C CA . THR A 1 275 ? 17.687 10.890 -11.589 1.00 88.12 275 THR A CA 1
ATOM 2027 C C . THR A 1 275 ? 17.727 11.753 -10.337 1.00 88.12 275 THR A C 1
ATOM 2029 O O . THR A 1 275 ? 17.340 12.917 -10.399 1.00 88.12 275 THR A O 1
ATOM 2032 N N . SER A 1 276 ? 18.329 11.266 -9.250 1.00 87.69 276 SER A N 1
ATOM 2033 C CA . SER A 1 276 ? 18.370 11.975 -7.958 1.00 87.69 276 SER A CA 1
ATOM 2034 C C . SER A 1 276 ? 16.981 12.315 -7.407 1.00 87.69 276 SER A C 1
ATOM 2036 O O . SER A 1 276 ? 16.832 13.323 -6.714 1.00 87.69 276 SER A O 1
ATOM 2038 N N . GLN A 1 277 ? 15.961 11.514 -7.728 1.00 88.00 277 GLN A N 1
ATOM 2039 C CA . GLN A 1 277 ? 14.640 11.707 -7.135 1.00 88.00 277 GLN A CA 1
ATOM 2040 C C . GLN A 1 277 ? 14.734 11.508 -5.614 1.00 88.00 277 GLN A C 1
ATOM 2042 O O . GLN A 1 277 ? 15.458 10.631 -5.140 1.00 88.00 277 GLN A O 1
ATOM 2047 N N . THR A 1 278 ? 14.018 12.330 -4.851 1.00 85.12 278 THR A N 1
ATOM 2048 C CA . THR A 1 278 ? 13.969 12.250 -3.379 1.00 85.12 278 THR A CA 1
ATOM 2049 C C . THR A 1 278 ? 12.545 12.093 -2.858 1.00 85.12 278 THR A C 1
ATOM 2051 O O . THR A 1 278 ? 12.300 12.298 -1.675 1.00 85.12 278 THR A O 1
ATOM 2054 N N . THR A 1 279 ? 11.583 11.846 -3.747 1.00 85.12 279 THR A N 1
ATOM 2055 C CA . THR A 1 279 ? 10.162 11.744 -3.394 1.00 85.12 279 THR A CA 1
ATOM 2056 C C . THR A 1 279 ? 9.835 10.384 -2.788 1.00 85.12 279 THR A C 1
ATOM 2058 O O . THR A 1 279 ? 8.931 10.307 -1.965 1.00 85.12 279 THR A O 1
ATOM 2061 N N . PHE A 1 280 ? 10.571 9.339 -3.177 1.00 86.25 280 PHE A N 1
ATOM 2062 C CA . PHE A 1 280 ? 10.412 7.991 -2.641 1.00 86.25 280 PHE A CA 1
ATOM 2063 C C . PHE A 1 280 ? 11.765 7.282 -2.550 1.00 86.25 280 PHE A C 1
ATOM 2065 O O . PHE A 1 280 ? 12.249 6.729 -3.533 1.00 86.25 280 PHE A O 1
ATOM 2072 N N . SER A 1 281 ? 12.403 7.348 -1.391 1.00 83.62 281 SER A N 1
ATOM 2073 C CA . SER A 1 281 ? 13.753 6.844 -1.144 1.00 83.62 281 SER A CA 1
ATOM 2074 C C . SER A 1 281 ? 13.792 5.393 -0.644 1.00 83.62 281 SER A C 1
ATOM 2076 O O . SER A 1 281 ? 12.769 4.794 -0.308 1.00 83.62 281 SER A O 1
ATOM 2078 N N . SER A 1 282 ? 14.998 4.839 -0.476 1.00 77.94 282 SER A N 1
ATOM 2079 C CA . SER A 1 282 ? 15.193 3.527 0.149 1.00 77.94 282 SER A CA 1
ATOM 2080 C C . SER A 1 282 ? 14.686 3.472 1.587 1.00 77.94 282 SER A C 1
ATOM 2082 O O . SER A 1 282 ? 14.285 2.404 2.050 1.00 77.94 282 SER A O 1
ATOM 2084 N N . ALA A 1 283 ? 14.694 4.611 2.288 1.00 77.56 283 ALA A N 1
ATOM 2085 C CA . ALA A 1 283 ? 14.110 4.717 3.618 1.00 77.56 283 ALA A CA 1
ATOM 2086 C C . ALA A 1 283 ? 12.581 4.614 3.537 1.00 77.56 283 ALA A C 1
ATOM 2088 O O . ALA A 1 283 ? 12.018 3.745 4.193 1.00 77.56 283 ALA A O 1
ATOM 2089 N N . ASP A 1 284 ? 11.949 5.385 2.646 1.00 80.31 284 ASP A N 1
ATOM 2090 C CA . ASP A 1 284 ? 10.491 5.370 2.444 1.00 80.31 284 ASP A CA 1
ATOM 2091 C C . ASP A 1 284 ? 9.998 3.989 1.985 1.00 80.31 284 ASP A C 1
ATOM 2093 O O . ASP A 1 284 ? 8.986 3.485 2.461 1.00 80.31 284 ASP A O 1
ATOM 2097 N N . SER A 1 285 ? 10.751 3.327 1.100 1.00 79.94 285 SER A N 1
ATOM 2098 C CA . SER A 1 285 ? 10.487 1.949 0.678 1.00 79.94 285 SER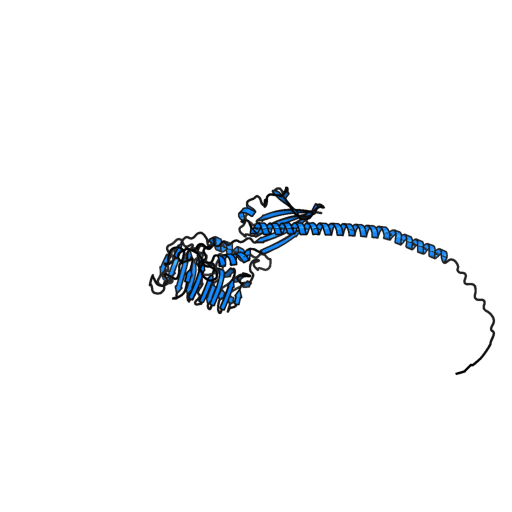 A CA 1
ATOM 2099 C C . SER A 1 285 ? 10.526 0.969 1.848 1.00 79.94 285 SER A C 1
ATOM 2101 O O . SER A 1 285 ? 9.672 0.091 1.931 1.00 79.94 285 SER A O 1
ATOM 2103 N N . THR A 1 286 ? 11.527 1.102 2.721 1.00 76.88 286 THR A N 1
ATOM 2104 C CA . THR A 1 286 ? 11.705 0.221 3.883 1.00 76.88 286 THR A CA 1
ATOM 2105 C C . THR A 1 286 ? 10.608 0.443 4.907 1.00 76.88 286 THR A C 1
ATOM 2107 O O . THR A 1 286 ? 10.070 -0.527 5.425 1.00 76.88 286 THR A O 1
ATOM 2110 N N . GLU A 1 287 ? 10.275 1.701 5.181 1.00 76.50 287 GLU A N 1
ATOM 2111 C CA . GLU A 1 287 ? 9.200 2.080 6.091 1.00 76.50 287 GLU A CA 1
ATOM 2112 C C . GLU A 1 287 ? 7.863 1.545 5.574 1.00 76.50 287 GLU A C 1
ATOM 2114 O O . GLU A 1 287 ? 7.185 0.805 6.276 1.00 76.50 287 GLU A O 1
ATOM 2119 N N . LEU A 1 288 ? 7.540 1.793 4.300 1.00 77.44 288 LEU A N 1
ATOM 2120 C CA . LEU A 1 288 ? 6.333 1.270 3.664 1.00 77.44 288 LEU A CA 1
ATOM 2121 C C . LEU A 1 288 ? 6.249 -0.261 3.742 1.00 77.44 288 LEU A C 1
ATOM 2123 O O . LEU A 1 288 ? 5.193 -0.813 4.055 1.00 77.44 288 LEU A O 1
ATOM 2127 N N . HIS A 1 289 ? 7.349 -0.957 3.458 1.00 78.19 289 HIS A N 1
ATOM 2128 C CA . HIS A 1 289 ? 7.410 -2.409 3.594 1.00 78.19 289 HIS A CA 1
ATOM 2129 C C . HIS A 1 289 ? 7.142 -2.846 5.033 1.00 78.19 289 HIS A C 1
ATOM 2131 O O . HIS A 1 289 ? 6.202 -3.602 5.258 1.00 78.19 289 HIS A O 1
ATOM 2137 N N . GLN A 1 290 ? 7.898 -2.315 5.997 1.00 75.62 290 GLN A N 1
ATOM 2138 C CA . GLN A 1 290 ? 7.755 -2.648 7.412 1.00 75.62 290 GLN A CA 1
ATOM 2139 C C . GLN A 1 290 ? 6.332 -2.430 7.894 1.00 75.62 290 GLN A C 1
ATOM 2141 O O . GLN A 1 290 ? 5.794 -3.296 8.563 1.00 75.62 290 GLN A O 1
ATOM 2146 N N . MET A 1 291 ? 5.703 -1.330 7.504 1.00 70.06 291 MET A N 1
ATOM 2147 C CA . MET A 1 291 ? 4.318 -1.043 7.847 1.00 70.06 291 MET A CA 1
ATOM 2148 C C . MET A 1 291 ? 3.329 -2.058 7.273 1.00 70.06 291 MET A C 1
ATOM 2150 O O . MET A 1 291 ? 2.408 -2.497 7.955 1.00 70.06 291 MET A O 1
ATOM 2154 N N . LEU A 1 292 ? 3.492 -2.424 6.002 1.00 74.44 292 LEU A N 1
ATOM 2155 C CA . LEU A 1 292 ? 2.611 -3.383 5.341 1.00 74.44 292 LEU A CA 1
ATOM 2156 C C . LEU A 1 292 ? 2.795 -4.812 5.851 1.00 74.44 292 LEU A C 1
ATOM 2158 O O . LEU A 1 292 ? 1.881 -5.629 5.729 1.00 74.44 292 LEU A O 1
ATOM 2162 N N . THR A 1 293 ? 3.983 -5.122 6.364 1.00 73.81 293 THR A N 1
ATOM 2163 C CA . THR A 1 293 ? 4.373 -6.467 6.787 1.00 73.81 293 THR A CA 1
ATOM 2164 C C . THR A 1 293 ? 4.596 -6.576 8.294 1.00 73.81 293 THR A C 1
ATOM 2166 O O . THR A 1 293 ? 5.100 -7.602 8.749 1.00 73.81 293 THR A O 1
ATOM 2169 N N . ALA A 1 294 ? 4.271 -5.536 9.066 1.00 66.94 294 ALA A N 1
ATOM 2170 C CA . ALA A 1 294 ? 4.391 -5.544 10.516 1.00 66.94 294 ALA A CA 1
ATOM 2171 C C . ALA A 1 294 ? 3.421 -6.575 11.090 1.00 66.94 294 ALA A C 1
ATOM 2173 O O . ALA A 1 294 ? 2.236 -6.592 10.755 1.00 66.94 294 ALA A O 1
ATOM 2174 N N . ASP A 1 295 ? 3.959 -7.445 11.937 1.00 59.19 295 ASP A N 1
ATOM 2175 C CA . ASP A 1 295 ? 3.194 -8.431 12.689 1.00 59.19 295 ASP A CA 1
ATOM 2176 C C . ASP A 1 295 ? 2.333 -7.684 13.714 1.00 59.19 295 ASP A C 1
ATOM 2178 O O . ASP A 1 295 ? 2.876 -7.026 14.606 1.00 59.19 295 ASP A O 1
ATOM 2182 N N . GLY A 1 296 ? 1.011 -7.714 13.550 1.00 52.97 296 GLY A N 1
ATOM 2183 C CA . GLY A 1 296 ? 0.095 -7.081 14.501 1.00 52.97 296 GLY A CA 1
ATOM 2184 C C . GLY A 1 296 ? -0.471 -8.054 15.537 1.00 52.97 296 GLY A C 1
ATOM 2185 O O . GLY A 1 296 ? -0.982 -7.610 16.566 1.00 52.97 296 GLY A O 1
ATOM 2186 N N . ASP A 1 297 ? -0.267 -9.363 15.347 1.00 49.91 297 ASP A N 1
ATOM 2187 C CA . ASP A 1 297 ? -0.722 -10.431 16.236 1.00 49.91 297 ASP A CA 1
ATOM 2188 C C . ASP A 1 297 ? 0.421 -11.393 16.624 1.00 49.91 297 ASP A C 1
ATOM 2190 O O . ASP A 1 297 ? 1.503 -11.406 16.059 1.00 49.91 297 ASP A O 1
ATOM 2194 N N . ASN A 1 298 ? 0.222 -12.244 17.638 1.00 49.16 298 ASN A N 1
ATOM 2195 C CA . ASN A 1 298 ? 1.260 -13.191 18.099 1.00 49.16 298 ASN A CA 1
ATOM 2196 C C . ASN A 1 298 ? 1.468 -14.402 17.155 1.00 49.16 298 ASN A C 1
ATOM 2198 O O . ASN A 1 298 ? 2.061 -15.406 17.573 1.00 49.16 298 ASN A O 1
ATOM 2202 N N . ASP A 1 299 ? 0.913 -14.375 15.942 1.00 55.69 299 ASP A N 1
ATOM 2203 C CA . ASP A 1 299 ? 0.876 -15.510 15.017 1.00 55.69 299 ASP A CA 1
ATOM 2204 C C . ASP A 1 299 ? 1.812 -15.380 13.803 1.00 55.69 299 ASP A C 1
ATOM 2206 O O . ASP A 1 299 ? 1.992 -16.367 13.079 1.00 55.69 299 ASP A O 1
ATOM 2210 N N . GLY A 1 300 ? 2.486 -14.237 13.638 1.00 60.25 300 GLY A N 1
ATOM 2211 C CA . GLY A 1 300 ? 3.446 -14.008 12.563 1.00 60.25 300 GLY A CA 1
ATOM 2212 C C . GLY A 1 300 ? 2.814 -13.588 11.236 1.00 60.25 300 GLY A C 1
ATOM 2213 O O . GLY A 1 300 ? 3.512 -13.633 10.217 1.00 60.25 300 GLY A O 1
ATOM 2214 N N . THR A 1 301 ? 1.518 -13.254 11.203 1.00 61.88 301 THR A N 1
ATOM 2215 C CA . THR A 1 301 ? 0.833 -12.748 10.007 1.00 61.88 301 THR A CA 1
ATOM 2216 C C . THR A 1 301 ? 0.624 -11.232 10.086 1.00 61.88 301 THR A C 1
ATOM 2218 O O . THR A 1 301 ? 0.145 -10.732 11.098 1.00 61.88 301 THR A O 1
ATOM 2221 N N . PRO A 1 302 ? 0.959 -10.464 9.029 1.00 67.12 302 PRO A N 1
ATOM 2222 C CA . PRO A 1 302 ? 0.750 -9.021 9.082 1.00 67.12 302 PRO A CA 1
ATOM 2223 C C . PRO A 1 302 ? -0.735 -8.642 9.034 1.00 67.12 302 PRO A C 1
ATOM 2225 O O . PRO A 1 302 ? -1.454 -9.094 8.140 1.00 67.12 302 PRO A O 1
ATOM 2228 N N . ASP A 1 303 ? -1.168 -7.740 9.917 1.00 64.75 303 ASP A N 1
ATOM 2229 C CA . ASP A 1 303 ? -2.580 -7.346 10.100 1.00 64.75 303 ASP A CA 1
ATOM 2230 C C . ASP A 1 303 ? -3.255 -6.806 8.829 1.00 64.75 303 ASP A C 1
ATOM 2232 O O . ASP A 1 303 ? -4.463 -6.950 8.632 1.00 64.75 303 ASP A O 1
ATOM 2236 N N . LEU A 1 304 ? -2.482 -6.157 7.955 1.00 72.75 304 LEU A N 1
ATOM 2237 C CA . LEU A 1 304 ? -2.985 -5.527 6.730 1.00 72.75 304 LEU A CA 1
ATOM 2238 C C . LEU A 1 304 ? -3.009 -6.488 5.530 1.00 72.75 304 LEU A C 1
ATOM 2240 O O . LEU A 1 304 ? -3.572 -6.156 4.483 1.00 72.75 304 LEU A O 1
ATOM 2244 N N . VAL A 1 305 ? -2.402 -7.673 5.648 1.00 79.69 305 VAL A N 1
ATOM 2245 C CA . VAL A 1 305 ? -2.216 -8.606 4.533 1.00 79.69 305 VAL A CA 1
ATOM 2246 C C . VAL A 1 305 ? -3.429 -9.518 4.386 1.00 79.69 305 VAL A C 1
ATOM 2248 O O . VAL A 1 305 ? -3.717 -10.364 5.223 1.00 79.69 305 VAL A O 1
ATOM 2251 N N . THR A 1 306 ? -4.116 -9.412 3.247 1.00 86.12 306 THR A N 1
ATOM 2252 C CA . THR A 1 306 ? -5.253 -10.287 2.929 1.00 86.12 306 THR A CA 1
ATOM 2253 C C . THR A 1 306 ? -4.806 -11.665 2.446 1.00 86.12 306 THR A C 1
ATOM 2255 O O . THR A 1 306 ? -5.411 -12.677 2.791 1.00 86.12 306 THR A O 1
ATOM 2258 N N . ASN A 1 307 ? -3.758 -11.711 1.618 1.00 90.19 307 ASN A N 1
ATOM 2259 C CA . ASN A 1 307 ? -3.219 -12.946 1.058 1.00 90.19 307 ASN A CA 1
ATOM 2260 C C . ASN A 1 307 ? -1.735 -13.067 1.423 1.00 90.19 307 ASN A C 1
ATOM 2262 O O . ASN A 1 307 ? -0.892 -12.446 0.777 1.00 90.19 307 ASN A O 1
ATOM 2266 N N . TYR A 1 308 ? -1.425 -13.868 2.444 1.00 90.56 308 TYR A N 1
ATOM 2267 C CA . TYR A 1 308 ? -0.062 -14.069 2.934 1.00 90.56 308 TYR A CA 1
ATOM 2268 C C . TYR A 1 308 ? 0.522 -15.402 2.452 1.00 90.56 308 TYR A C 1
ATOM 2270 O O . TYR A 1 308 ? -0.036 -16.469 2.723 1.00 90.56 308 TYR A O 1
ATOM 2278 N N . TYR A 1 309 ? 1.658 -15.353 1.754 1.00 92.31 309 TYR A N 1
ATOM 2279 C CA . TYR A 1 309 ? 2.363 -16.531 1.257 1.00 92.31 309 TYR A CA 1
ATOM 2280 C C . TYR A 1 309 ? 3.826 -16.522 1.686 1.00 92.31 309 TYR A C 1
ATOM 2282 O O . TYR A 1 309 ? 4.549 -15.548 1.482 1.00 92.31 309 TYR A O 1
ATOM 2290 N N . THR A 1 310 ? 4.288 -17.647 2.227 1.00 90.62 310 THR A N 1
ATOM 2291 C CA . THR A 1 310 ? 5.669 -17.794 2.686 1.00 90.62 310 THR A CA 1
ATOM 2292 C C . THR A 1 310 ? 6.537 -18.525 1.663 1.00 90.62 310 THR A C 1
ATOM 2294 O O . THR A 1 310 ? 6.110 -19.499 1.038 1.00 90.62 310 THR A O 1
ATOM 2297 N N . GLY A 1 311 ? 7.777 -18.064 1.496 1.00 90.25 311 GLY A N 1
ATOM 2298 C CA . GLY A 1 311 ? 8.746 -18.630 0.558 1.00 90.25 311 GLY A CA 1
ATOM 2299 C C . GLY A 1 311 ? 8.384 -18.400 -0.911 1.00 90.25 311 GLY A C 1
ATOM 2300 O O . GLY A 1 311 ? 7.521 -17.590 -1.237 1.00 90.25 311 GLY A O 1
ATOM 2301 N N . ASN A 1 312 ? 9.065 -19.124 -1.801 1.00 92.31 312 ASN A N 1
ATOM 2302 C CA . ASN A 1 312 ? 8.905 -18.951 -3.244 1.00 92.31 312 ASN A CA 1
ATOM 2303 C C . ASN A 1 312 ? 7.543 -19.470 -3.729 1.00 92.31 312 ASN A C 1
ATOM 2305 O O . ASN A 1 312 ? 7.137 -20.585 -3.391 1.00 92.31 312 ASN A O 1
ATOM 2309 N N . GLN A 1 313 ? 6.874 -18.687 -4.570 1.00 95.50 313 GLN A N 1
ATOM 2310 C CA . GLN A 1 313 ? 5.529 -18.940 -5.071 1.00 95.50 313 GLN A CA 1
ATOM 2311 C C . GLN A 1 313 ? 5.464 -18.931 -6.597 1.00 95.50 313 GLN A C 1
ATOM 2313 O O . GLN A 1 313 ? 6.236 -18.268 -7.287 1.00 95.50 313 GLN A O 1
ATOM 2318 N N . HIS A 1 314 ? 4.480 -19.658 -7.124 1.00 94.25 314 HIS A N 1
ATOM 2319 C CA . HIS A 1 314 ? 4.143 -19.655 -8.540 1.00 94.25 314 HIS A CA 1
ATOM 2320 C C . HIS A 1 314 ? 2.627 -19.568 -8.721 1.00 94.25 314 HIS A C 1
ATOM 2322 O O . HIS A 1 314 ? 1.903 -20.512 -8.393 1.00 94.25 314 HIS A O 1
ATOM 2328 N N . PHE A 1 315 ? 2.140 -18.453 -9.263 1.00 93.75 315 PHE A N 1
ATOM 2329 C CA . PHE A 1 315 ? 0.724 -18.255 -9.564 1.00 93.75 315 PHE A CA 1
ATOM 2330 C C . PHE A 1 315 ? 0.492 -18.494 -11.056 1.00 93.75 315 PHE A C 1
ATOM 2332 O O . PHE A 1 315 ? 1.130 -17.878 -11.904 1.00 93.75 315 PHE A O 1
ATOM 2339 N N . SER A 1 316 ? -0.421 -19.404 -11.395 1.00 91.44 316 SER A N 1
ATOM 2340 C CA . SER A 1 316 ? -0.716 -19.802 -12.785 1.00 91.44 316 SER A CA 1
ATOM 2341 C C . SER A 1 316 ? -2.094 -19.321 -13.251 1.00 91.44 316 SER A C 1
ATOM 2343 O O . SER A 1 316 ? -2.845 -20.033 -13.920 1.00 91.44 316 SER A O 1
ATOM 2345 N N . GLY A 1 317 ? -2.409 -18.078 -12.889 1.00 89.12 317 GLY A N 1
ATOM 2346 C CA . GLY A 1 317 ? -3.678 -17.399 -13.124 1.00 89.12 317 GLY A CA 1
ATOM 2347 C C . GLY A 1 317 ? -4.501 -17.227 -11.848 1.00 89.12 317 GLY A C 1
ATOM 2348 O O . GLY A 1 317 ? -4.178 -17.794 -10.807 1.00 89.12 317 GLY A O 1
ATOM 2349 N N . GLY A 1 318 ? -5.560 -16.424 -11.932 1.00 93.06 318 GLY A N 1
ATOM 2350 C CA . GLY A 1 318 ? -6.434 -16.116 -10.797 1.00 93.06 318 GLY A CA 1
ATOM 2351 C C . GLY A 1 318 ? -6.767 -14.632 -10.679 1.00 93.06 318 GLY A C 1
ATOM 2352 O O . GLY A 1 318 ? -6.343 -13.820 -11.502 1.00 93.06 318 GLY A O 1
ATOM 2353 N N . THR A 1 319 ? -7.539 -14.298 -9.647 1.00 95.25 319 THR A N 1
ATOM 2354 C CA . THR A 1 319 ? -7.925 -12.923 -9.315 1.00 95.25 319 THR A CA 1
ATOM 2355 C C . THR A 1 319 ? -7.525 -12.627 -7.874 1.00 95.25 319 THR A C 1
ATOM 2357 O O . THR A 1 319 ? -7.989 -13.312 -6.964 1.00 95.25 319 THR A O 1
ATOM 2360 N N . TYR A 1 320 ? -6.669 -11.625 -7.679 1.00 94.25 320 TYR A N 1
ATOM 2361 C CA . TYR A 1 320 ? -6.115 -11.226 -6.382 1.00 94.25 320 TYR A CA 1
ATOM 2362 C C . TYR A 1 320 ? -6.546 -9.791 -6.076 1.00 94.25 320 TYR A C 1
ATOM 2364 O O . TYR A 1 320 ? -5.900 -8.832 -6.487 1.00 94.25 320 TYR A O 1
ATOM 2372 N N . GLY A 1 321 ? -7.694 -9.652 -5.416 1.00 93.94 321 GLY A N 1
ATOM 2373 C CA . GLY A 1 321 ? -8.405 -8.380 -5.304 1.00 93.94 321 GLY A CA 1
ATOM 2374 C C . GLY A 1 321 ? -9.158 -7.989 -6.580 1.00 93.94 321 GLY A C 1
ATOM 2375 O O . GLY A 1 321 ? -8.966 -8.550 -7.661 1.00 93.94 321 GLY A O 1
ATOM 2376 N N . THR A 1 322 ? -10.075 -7.039 -6.425 1.00 94.88 322 THR A N 1
ATOM 2377 C CA . THR A 1 322 ? -10.864 -6.431 -7.510 1.00 94.88 322 THR A CA 1
ATOM 2378 C C . THR A 1 322 ? -10.972 -4.933 -7.265 1.00 94.88 322 THR A C 1
ATOM 2380 O O . THR A 1 322 ? -10.823 -4.509 -6.125 1.00 94.88 322 THR A O 1
ATOM 2383 N N . ASP A 1 323 ? -11.307 -4.126 -8.269 1.00 93.00 323 ASP A N 1
ATOM 2384 C CA . ASP A 1 323 ? -11.431 -2.670 -8.072 1.00 93.00 323 ASP A CA 1
ATOM 2385 C C . ASP A 1 323 ? -12.489 -2.304 -7.007 1.00 93.00 323 ASP A C 1
ATOM 2387 O O . ASP A 1 323 ? -12.372 -1.292 -6.327 1.00 93.00 323 ASP A O 1
ATOM 2391 N N . ALA A 1 324 ? -13.505 -3.155 -6.808 1.00 91.06 324 ALA A N 1
ATOM 2392 C CA . ALA A 1 324 ? -14.516 -2.980 -5.761 1.00 91.06 324 ALA A CA 1
ATOM 2393 C C . ALA A 1 324 ? -14.077 -3.484 -4.372 1.00 91.06 324 ALA A C 1
ATOM 2395 O O . ALA A 1 324 ? -14.697 -3.134 -3.371 1.00 91.06 324 ALA A O 1
ATOM 2396 N N . ASN A 1 325 ? -13.066 -4.349 -4.316 1.00 90.31 325 ASN A N 1
ATOM 2397 C CA . ASN A 1 325 ? -12.527 -4.930 -3.090 1.00 90.31 325 ASN A CA 1
ATOM 2398 C C . ASN A 1 325 ? -11.026 -5.205 -3.287 1.00 90.31 325 ASN A C 1
ATOM 2400 O O . ASN A 1 325 ? -10.655 -6.349 -3.598 1.00 90.31 325 ASN A O 1
ATOM 2404 N N . PRO A 1 326 ? -10.182 -4.159 -3.237 1.00 92.25 326 PRO A N 1
ATOM 2405 C CA . PRO A 1 326 ? -8.745 -4.305 -3.409 1.00 92.25 326 PRO A CA 1
ATOM 2406 C C . PRO A 1 326 ? -8.149 -5.055 -2.214 1.00 92.25 326 PRO A C 1
ATOM 2408 O O . PRO A 1 326 ? -8.698 -5.031 -1.115 1.00 92.25 326 PRO A O 1
ATOM 2411 N N . GLN A 1 327 ? -7.043 -5.762 -2.430 1.00 91.75 327 GLN A N 1
ATOM 2412 C CA . GLN A 1 327 ? -6.417 -6.614 -1.413 1.00 91.75 327 GLN A CA 1
ATOM 2413 C C . GLN A 1 327 ? -4.919 -6.341 -1.306 1.00 91.75 327 GLN A C 1
ATOM 2415 O O . GLN A 1 327 ? -4.285 -5.970 -2.295 1.00 91.75 327 GLN A O 1
ATOM 2420 N N . VAL A 1 328 ? -4.336 -6.595 -0.130 1.00 90.44 328 VAL A N 1
ATOM 2421 C CA . VAL A 1 328 ? -2.878 -6.720 0.010 1.00 90.44 328 VAL A CA 1
ATOM 2422 C C . VAL A 1 328 ? -2.497 -8.187 -0.162 1.00 90.44 328 VAL A C 1
ATOM 2424 O O . VAL A 1 328 ? -2.965 -9.064 0.567 1.00 90.44 328 VAL A O 1
ATOM 2427 N N . THR A 1 329 ? -1.637 -8.455 -1.136 1.00 93.62 329 THR A N 1
ATOM 2428 C CA . THR A 1 329 ? -1.024 -9.761 -1.374 1.00 93.62 329 THR A CA 1
ATOM 2429 C C . THR A 1 329 ? 0.460 -9.660 -1.075 1.00 93.62 329 THR A C 1
ATOM 2431 O O . THR A 1 329 ? 1.152 -8.852 -1.685 1.00 93.62 329 THR A O 1
ATOM 2434 N N . TYR A 1 330 ? 0.951 -10.481 -0.153 1.00 91.88 330 TYR A N 1
ATOM 2435 C CA . TYR A 1 330 ? 2.342 -10.466 0.281 1.00 91.88 330 TYR A CA 1
ATOM 2436 C C . TYR A 1 330 ? 2.976 -11.847 0.117 1.00 91.88 330 TYR A C 1
ATOM 2438 O O . TYR A 1 330 ? 2.439 -12.856 0.580 1.00 91.88 330 TYR A O 1
ATOM 2446 N N . VAL A 1 331 ? 4.125 -11.877 -0.555 1.00 91.94 331 VAL A N 1
ATOM 2447 C CA . VAL A 1 331 ? 4.951 -13.062 -0.769 1.00 91.94 331 VAL A CA 1
ATOM 2448 C C . VAL A 1 331 ? 6.337 -12.825 -0.174 1.00 91.94 331 VAL A C 1
ATOM 2450 O O . VAL A 1 331 ? 7.041 -11.909 -0.592 1.00 91.94 331 VAL A O 1
ATOM 2453 N N . THR A 1 332 ? 6.754 -13.666 0.777 1.00 89.19 332 THR A N 1
ATOM 2454 C CA . THR A 1 332 ? 8.042 -13.484 1.480 1.00 89.19 332 THR A CA 1
ATOM 2455 C C . THR A 1 332 ? 9.273 -13.969 0.697 1.00 89.19 332 THR A C 1
ATOM 2457 O O . THR A 1 332 ? 10.394 -13.854 1.186 1.00 89.19 332 THR A O 1
ATOM 2460 N N . GLY A 1 333 ? 9.083 -14.558 -0.487 1.00 87.31 333 GLY A N 1
ATOM 2461 C CA . GLY A 1 333 ? 10.148 -15.042 -1.370 1.00 87.31 333 GLY A CA 1
ATOM 2462 C C . GLY A 1 333 ? 9.913 -14.659 -2.831 1.00 87.31 333 GLY A C 1
ATOM 2463 O O . GLY A 1 333 ? 9.177 -13.720 -3.125 1.00 87.31 333 GLY A O 1
ATOM 2464 N N . ASP A 1 334 ? 10.526 -15.396 -3.759 1.00 88.94 334 ASP A N 1
ATOM 2465 C CA . ASP A 1 334 ? 10.351 -15.146 -5.197 1.00 88.94 334 ASP A CA 1
ATOM 2466 C C . ASP A 1 334 ? 8.907 -15.420 -5.643 1.00 88.94 334 ASP A C 1
ATOM 2468 O O . ASP A 1 334 ? 8.285 -16.381 -5.185 1.00 88.94 334 ASP A O 1
ATOM 2472 N N . LEU A 1 335 ? 8.387 -14.632 -6.584 1.00 91.06 335 LEU A N 1
ATOM 2473 C CA . LEU A 1 335 ? 7.050 -14.800 -7.144 1.00 91.06 335 LEU A CA 1
ATOM 2474 C C . LEU A 1 335 ? 7.093 -14.916 -8.668 1.00 91.06 335 LEU A C 1
ATOM 2476 O O . LEU A 1 335 ? 7.365 -13.948 -9.372 1.00 91.06 335 LEU A O 1
ATOM 2480 N N . ASP A 1 336 ? 6.719 -16.085 -9.181 1.00 90.75 336 ASP A N 1
ATOM 2481 C CA . ASP A 1 336 ? 6.504 -16.311 -10.608 1.00 90.75 336 ASP A CA 1
ATOM 2482 C C . ASP A 1 336 ? 5.010 -16.197 -10.954 1.00 90.75 336 ASP A C 1
ATOM 2484 O O . ASP A 1 336 ? 4.224 -17.101 -10.662 1.00 90.75 336 ASP A O 1
ATOM 2488 N N . LEU A 1 337 ? 4.612 -15.131 -11.646 1.00 90.19 337 LEU A N 1
ATOM 2489 C CA . LEU A 1 337 ? 3.280 -14.988 -12.234 1.00 90.19 337 LEU A CA 1
ATOM 2490 C C . LEU A 1 337 ? 3.259 -15.582 -13.646 1.00 90.19 337 LEU A C 1
ATOM 2492 O O . LEU A 1 337 ? 4.146 -15.333 -14.459 1.00 90.19 337 LEU A O 1
ATOM 2496 N N . SER A 1 338 ? 2.247 -16.386 -13.952 1.00 87.75 338 SER A N 1
ATOM 2497 C CA . SER A 1 338 ? 2.021 -16.990 -15.265 1.00 87.75 338 SER A CA 1
ATOM 2498 C C . SER A 1 338 ? 0.527 -17.174 -15.551 1.00 87.75 338 SER A C 1
ATOM 2500 O O . SER A 1 338 ? -0.315 -16.996 -14.674 1.00 87.75 338 SER A O 1
ATOM 2502 N N . GLY A 1 339 ? 0.175 -17.561 -16.781 1.00 87.19 339 GLY A N 1
ATOM 2503 C CA . GLY A 1 339 ? -1.227 -17.760 -17.164 1.00 87.19 339 GLY A CA 1
ATOM 2504 C C . GLY A 1 339 ? -1.962 -16.433 -17.363 1.00 87.19 339 GLY A C 1
ATOM 2505 O O . GLY A 1 339 ? -1.371 -15.500 -17.887 1.00 87.19 339 GLY A O 1
ATOM 2506 N N . ASN A 1 340 ? -3.245 -16.360 -16.999 1.00 91.25 340 ASN A N 1
ATOM 2507 C CA . ASN A 1 340 ? -4.035 -15.125 -17.060 1.00 91.25 340 ASN A CA 1
ATOM 2508 C C . ASN A 1 340 ? -4.391 -14.689 -15.638 1.00 91.25 340 ASN A C 1
ATOM 2510 O O . ASN A 1 340 ? -5.167 -15.377 -14.967 1.00 91.25 340 ASN A O 1
ATOM 2514 N N . LEU A 1 341 ? -3.827 -13.572 -15.190 1.00 93.12 341 LEU A N 1
ATOM 2515 C CA . LEU A 1 341 ? -3.975 -13.066 -13.833 1.00 93.12 341 LEU A CA 1
ATOM 2516 C C . LEU A 1 341 ? -4.536 -11.647 -13.844 1.00 93.12 341 LEU A C 1
ATOM 2518 O O . LEU A 1 341 ? -4.139 -10.808 -14.653 1.00 93.12 341 LEU A O 1
ATOM 2522 N N . THR A 1 342 ? -5.456 -11.386 -12.926 1.00 94.69 342 THR A N 1
ATOM 2523 C CA . THR A 1 342 ? -5.926 -10.037 -12.611 1.00 94.69 342 THR A CA 1
ATOM 2524 C C . THR A 1 342 ? -5.711 -9.752 -11.131 1.00 94.69 342 THR A C 1
ATOM 2526 O O . THR A 1 342 ? -5.805 -10.664 -10.309 1.00 94.69 342 THR A O 1
ATOM 2529 N N . GLY A 1 343 ? -5.487 -8.502 -10.759 1.00 95.44 343 GLY A N 1
ATOM 2530 C CA . GLY A 1 343 ? -5.514 -8.113 -9.356 1.00 95.44 343 GLY A CA 1
ATOM 2531 C C . GLY A 1 343 ? -5.669 -6.618 -9.156 1.00 95.44 343 GLY A C 1
ATOM 2532 O O . GLY A 1 343 ? -5.383 -5.840 -10.066 1.00 95.44 343 GLY A O 1
ATOM 2533 N N . SER A 1 344 ? -6.135 -6.242 -7.969 1.00 95.62 344 SER A N 1
ATOM 2534 C CA . SER A 1 344 ? -6.279 -4.844 -7.571 1.00 95.62 344 SER A CA 1
ATOM 2535 C C . SER A 1 344 ? -5.879 -4.660 -6.110 1.00 95.62 344 SER A C 1
ATOM 2537 O O . SER A 1 344 ? -6.237 -5.479 -5.260 1.00 95.62 344 SER A O 1
ATOM 2539 N N . GLY A 1 345 ? -5.174 -3.570 -5.808 1.00 93.38 345 GLY A N 1
ATOM 2540 C CA . GLY A 1 345 ? -4.654 -3.266 -4.473 1.00 93.38 345 GLY A CA 1
ATOM 2541 C C . GLY A 1 345 ? -3.129 -3.261 -4.433 1.00 93.38 345 GLY A C 1
ATOM 2542 O O . GLY A 1 345 ? -2.488 -2.595 -5.247 1.00 93.38 345 GLY A O 1
ATOM 2543 N N . ILE A 1 346 ? -2.539 -3.975 -3.476 1.00 92.44 346 ILE A N 1
ATOM 2544 C CA . ILE A 1 346 ? -1.095 -3.939 -3.217 1.00 92.44 346 ILE A CA 1
ATOM 2545 C C . ILE A 1 346 ? -0.500 -5.329 -3.370 1.00 92.44 346 ILE A C 1
ATOM 2547 O O . ILE A 1 346 ? -0.995 -6.287 -2.779 1.00 92.44 346 ILE A O 1
ATOM 2551 N N . LEU A 1 347 ? 0.572 -5.438 -4.149 1.00 93.69 347 LEU A N 1
ATOM 2552 C CA . LEU A 1 347 ? 1.382 -6.649 -4.245 1.00 93.69 347 LEU A CA 1
ATOM 2553 C C . LEU A 1 347 ? 2.772 -6.375 -3.679 1.00 93.69 347 LEU A C 1
ATOM 2555 O O . LEU A 1 347 ? 3.456 -5.474 -4.152 1.00 93.69 347 LEU A O 1
ATOM 2559 N N . ILE A 1 348 ? 3.195 -7.172 -2.706 1.00 91.19 348 ILE A N 1
ATOM 2560 C CA . ILE A 1 348 ? 4.509 -7.084 -2.068 1.00 91.19 348 ILE A CA 1
ATOM 2561 C C . ILE A 1 348 ? 5.246 -8.396 -2.310 1.00 91.19 348 ILE A C 1
ATOM 2563 O O . ILE A 1 348 ? 4.699 -9.474 -2.061 1.00 91.19 348 ILE A O 1
ATOM 2567 N N . VAL A 1 349 ? 6.482 -8.307 -2.789 1.00 89.94 349 VAL A N 1
ATOM 2568 C CA . VAL A 1 349 ? 7.339 -9.464 -3.059 1.00 89.94 349 VAL A CA 1
ATOM 2569 C C . VAL A 1 349 ? 8.719 -9.218 -2.456 1.00 89.94 349 VAL A C 1
ATOM 2571 O O . VAL A 1 349 ? 9.472 -8.384 -2.955 1.00 89.94 349 VAL A O 1
ATOM 2574 N N . ASP A 1 350 ? 9.086 -9.989 -1.433 1.00 87.06 350 ASP A N 1
ATOM 2575 C CA . ASP A 1 350 ? 10.400 -9.921 -0.761 1.00 87.06 350 ASP A CA 1
ATOM 2576 C C . ASP A 1 350 ? 11.455 -10.795 -1.447 1.00 87.06 350 ASP A C 1
ATOM 2578 O O . ASP A 1 350 ? 12.317 -11.427 -0.834 1.00 87.06 350 ASP A O 1
ATOM 2582 N N . GLY A 1 351 ? 11.378 -10.828 -2.766 1.00 83.81 351 GLY A N 1
ATOM 2583 C CA . GLY A 1 351 ? 12.223 -11.605 -3.646 1.00 83.81 351 GLY A CA 1
ATOM 2584 C C . GLY A 1 351 ? 12.071 -11.096 -5.068 1.00 83.81 351 GLY A C 1
ATOM 2585 O O . GLY A 1 351 ? 11.712 -9.940 -5.305 1.00 83.81 351 GLY A O 1
ATOM 2586 N N . ASN A 1 352 ? 12.332 -11.970 -6.025 1.00 83.31 352 ASN A N 1
ATOM 2587 C CA . ASN A 1 352 ? 12.265 -11.626 -7.435 1.00 83.31 352 ASN A CA 1
ATOM 2588 C C . ASN A 1 352 ? 10.830 -11.807 -7.941 1.00 83.31 352 ASN A C 1
ATOM 2590 O O . ASN A 1 352 ? 10.242 -12.871 -7.748 1.00 83.31 352 ASN A O 1
ATOM 2594 N N . LEU A 1 353 ? 10.266 -10.799 -8.609 1.00 87.88 353 LEU A N 1
ATOM 2595 C CA . LEU A 1 353 ? 8.946 -10.897 -9.240 1.00 87.88 353 LEU A CA 1
ATOM 2596 C C . LEU A 1 353 ? 9.092 -11.145 -10.739 1.00 87.88 353 LEU A C 1
ATOM 2598 O O . LEU A 1 353 ? 9.454 -10.245 -11.483 1.00 87.88 353 LEU A O 1
ATOM 2602 N N . LYS A 1 354 ? 8.706 -12.318 -11.219 1.00 86.12 354 LYS A N 1
ATOM 2603 C CA . LYS A 1 354 ? 8.683 -12.624 -12.647 1.00 86.12 354 LYS A CA 1
ATOM 2604 C C . LYS A 1 354 ? 7.265 -12.584 -13.194 1.00 86.12 354 LYS A C 1
ATOM 2606 O O . LYS A 1 354 ? 6.374 -13.229 -12.648 1.00 86.12 354 LYS A O 1
ATOM 2611 N N . ILE A 1 355 ? 7.056 -11.908 -14.324 1.00 85.12 355 ILE A N 1
ATOM 2612 C CA . ILE A 1 355 ? 5.736 -11.831 -14.973 1.00 85.12 355 ILE A CA 1
ATOM 2613 C C . ILE A 1 355 ? 5.760 -12.510 -16.345 1.00 85.12 355 ILE A C 1
ATOM 2615 O O . ILE A 1 355 ? 6.253 -11.982 -17.336 1.00 85.12 355 ILE A O 1
ATOM 2619 N N . ALA A 1 356 ? 5.191 -13.703 -16.430 1.00 80.00 356 ALA A N 1
ATOM 2620 C CA . ALA A 1 356 ? 4.913 -14.404 -17.678 1.00 80.00 356 ALA A CA 1
ATOM 2621 C C . ALA A 1 356 ? 3.395 -14.475 -17.926 1.00 80.00 356 ALA A C 1
ATOM 2623 O O . ALA A 1 356 ? 2.593 -14.325 -17.012 1.00 80.00 356 ALA A O 1
ATOM 2624 N N . GLY A 1 357 ? 2.972 -14.739 -19.164 1.00 80.50 357 GLY A N 1
ATOM 2625 C CA . GLY A 1 357 ? 1.537 -14.804 -19.488 1.00 80.50 357 GLY A CA 1
ATOM 2626 C C . GLY A 1 357 ? 0.877 -13.425 -19.564 1.00 80.50 357 GLY A C 1
ATOM 2627 O O . GLY A 1 357 ? 1.543 -12.481 -19.961 1.00 80.50 357 GLY A O 1
ATOM 2628 N N . THR A 1 358 ? -0.418 -13.324 -19.254 1.00 87.94 358 THR A N 1
ATOM 2629 C CA . THR A 1 358 ? -1.209 -12.084 -19.275 1.00 87.94 358 THR A CA 1
ATOM 2630 C C . THR A 1 358 ? -1.547 -11.626 -17.858 1.00 87.94 358 THR A C 1
ATOM 2632 O O . THR A 1 358 ? -2.472 -12.173 -17.260 1.00 87.94 358 THR A O 1
ATOM 2635 N N . THR A 1 359 ? -0.856 -10.611 -17.339 1.00 89.44 359 THR A N 1
ATOM 2636 C CA . THR A 1 359 ? -1.112 -10.067 -15.991 1.00 89.44 359 THR A CA 1
ATOM 2637 C C . THR A 1 359 ? -1.645 -8.643 -16.071 1.00 89.44 359 THR A C 1
ATOM 2639 O O . THR A 1 359 ? -0.986 -7.776 -16.632 1.00 89.44 359 THR A O 1
ATOM 2642 N N . ASN A 1 360 ? -2.821 -8.390 -15.498 1.00 92.31 360 ASN A N 1
ATOM 2643 C CA . ASN A 1 360 ? -3.358 -7.039 -15.334 1.00 92.31 360 ASN A CA 1
ATOM 2644 C C . ASN A 1 360 ? -3.453 -6.700 -13.846 1.00 92.31 360 ASN A C 1
ATOM 2646 O O . ASN A 1 360 ? -4.142 -7.402 -13.108 1.00 92.31 360 ASN A O 1
ATOM 2650 N N . TRP A 1 361 ? -2.772 -5.646 -13.411 1.00 93.88 361 TRP A N 1
ATOM 2651 C CA . TRP A 1 361 ? -2.771 -5.206 -12.020 1.00 93.88 361 TRP A CA 1
ATOM 2652 C C . TRP A 1 361 ? -3.192 -3.743 -11.912 1.00 93.88 361 TRP A C 1
ATOM 2654 O O . TRP A 1 361 ? -2.568 -2.885 -12.529 1.00 93.88 361 TRP A O 1
ATOM 2664 N N . ASN A 1 362 ? -4.210 -3.454 -11.107 1.00 95.44 362 ASN A N 1
ATOM 2665 C CA . ASN A 1 362 ? -4.655 -2.098 -10.795 1.00 95.44 362 ASN A CA 1
ATOM 2666 C C . ASN A 1 362 ? -4.216 -1.741 -9.369 1.00 95.44 362 ASN A C 1
ATOM 2668 O O . ASN A 1 362 ? -4.859 -2.132 -8.394 1.00 95.44 362 ASN A O 1
ATOM 2672 N N . GLY A 1 363 ? -3.103 -1.028 -9.225 1.00 94.00 363 GLY A N 1
ATOM 2673 C CA . GLY A 1 363 ? -2.582 -0.654 -7.915 1.00 94.00 363 GLY A CA 1
ATOM 2674 C C . GLY A 1 363 ? -1.069 -0.557 -7.834 1.00 94.00 363 GLY A C 1
ATOM 2675 O O . GLY A 1 363 ? -0.385 -0.315 -8.828 1.00 94.00 363 GLY A O 1
ATOM 2676 N N . VAL A 1 364 ? -0.549 -0.722 -6.621 1.00 92.69 364 VAL A N 1
ATOM 2677 C CA . VAL A 1 364 ? 0.880 -0.581 -6.323 1.00 92.69 364 VAL A CA 1
ATOM 2678 C C . VAL A 1 364 ? 1.527 -1.958 -6.241 1.00 92.69 364 VAL A C 1
ATOM 2680 O O . VAL A 1 364 ? 0.989 -2.871 -5.614 1.00 92.69 364 VAL A O 1
ATOM 2683 N N . ILE A 1 365 ? 2.695 -2.105 -6.861 1.00 92.88 365 ILE A N 1
ATOM 2684 C CA . ILE A 1 365 ? 3.533 -3.297 -6.730 1.00 92.88 365 ILE A CA 1
ATOM 2685 C C . ILE A 1 365 ? 4.877 -2.887 -6.128 1.00 92.88 365 ILE A C 1
ATOM 2687 O O . ILE A 1 365 ? 5.553 -2.008 -6.661 1.00 92.88 365 ILE A O 1
ATOM 2691 N N . LEU A 1 366 ? 5.265 -3.542 -5.036 1.00 89.56 366 LEU A N 1
ATOM 2692 C CA . LEU A 1 366 ? 6.534 -3.373 -4.337 1.00 89.56 366 LEU A CA 1
ATOM 2693 C C . LEU A 1 366 ? 7.357 -4.655 -4.484 1.00 89.56 366 LEU A C 1
ATOM 2695 O O . LEU A 1 366 ? 6.934 -5.726 -4.046 1.00 89.56 366 LEU A O 1
ATOM 2699 N N . VAL A 1 367 ? 8.537 -4.556 -5.090 1.00 87.88 367 VAL A N 1
ATOM 2700 C CA . VAL A 1 367 ? 9.437 -5.697 -5.303 1.00 87.88 367 VAL A CA 1
ATOM 2701 C C . VAL A 1 367 ? 10.773 -5.423 -4.635 1.00 87.88 367 VAL A C 1
ATOM 2703 O O . VAL A 1 367 ? 11.403 -4.408 -4.922 1.00 87.88 367 VAL A O 1
ATOM 2706 N N . GLY A 1 368 ? 11.217 -6.321 -3.754 1.00 79.94 368 GLY A N 1
ATOM 2707 C CA . GLY A 1 368 ? 12.505 -6.215 -3.062 1.00 79.94 368 GLY A CA 1
ATOM 2708 C C . GLY A 1 368 ? 12.626 -4.992 -2.145 1.00 79.94 368 GLY A C 1
ATOM 2709 O O . GLY A 1 368 ? 13.729 -4.581 -1.797 1.00 79.94 368 GLY A O 1
ATOM 2710 N N . ALA A 1 369 ? 11.497 -4.403 -1.756 1.00 69.12 369 ALA A N 1
ATOM 2711 C CA . ALA A 1 369 ? 11.380 -3.114 -1.086 1.00 69.12 369 ALA A CA 1
ATOM 2712 C C . ALA A 1 369 ? 11.772 -3.125 0.412 1.00 69.12 369 ALA A C 1
ATOM 2714 O O . ALA A 1 369 ? 11.188 -2.369 1.177 1.00 69.12 369 ALA A O 1
ATOM 2715 N N . CYS A 1 370 ? 12.736 -3.945 0.859 1.00 64.69 370 CYS A N 1
ATOM 2716 C CA . CYS A 1 370 ? 13.108 -4.034 2.278 1.00 64.69 370 CYS A CA 1
ATOM 2717 C C . CYS A 1 370 ? 14.613 -4.216 2.547 1.00 64.69 370 CYS A C 1
ATOM 2719 O O . CYS A 1 370 ? 15.344 -4.815 1.759 1.00 64.69 370 CYS A O 1
ATOM 2721 N N . THR A 1 371 ? 15.091 -3.700 3.687 1.00 57.88 371 THR A N 1
ATOM 2722 C CA . THR A 1 371 ? 16.522 -3.683 4.069 1.00 57.88 371 THR A CA 1
ATOM 2723 C C . THR A 1 371 ? 17.059 -5.010 4.606 1.00 57.88 371 THR A C 1
ATOM 2725 O O . THR A 1 371 ? 18.267 -5.242 4.550 1.00 57.88 371 THR A O 1
ATOM 2728 N N . THR A 1 372 ? 16.193 -5.875 5.138 1.00 53.66 372 THR A N 1
ATOM 2729 C CA . THR A 1 372 ? 16.549 -7.179 5.734 1.00 53.66 372 THR A CA 1
ATOM 2730 C C . THR A 1 372 ? 16.265 -8.362 4.808 1.00 53.66 372 THR A C 1
ATOM 2732 O O . THR A 1 372 ? 16.674 -9.488 5.103 1.00 53.66 372 THR A O 1
ATOM 2735 N N . CYS A 1 373 ? 15.596 -8.113 3.683 1.00 54.09 373 CYS A N 1
ATOM 2736 C CA . CYS A 1 373 ? 15.276 -9.100 2.668 1.00 54.09 373 CYS A CA 1
ATOM 2737 C C . CYS A 1 373 ? 16.585 -9.666 2.120 1.00 54.09 373 CYS A C 1
ATOM 2739 O O . CYS A 1 373 ? 17.460 -8.928 1.667 1.00 54.09 373 CYS A O 1
ATOM 2741 N N . SER A 1 374 ? 16.730 -10.992 2.137 1.00 44.25 374 SER A N 1
ATOM 2742 C CA . SER A 1 374 ? 17.849 -11.684 1.491 1.00 44.25 374 SER A CA 1
ATOM 2743 C C . SER A 1 374 ? 17.659 -11.704 -0.032 1.00 44.25 374 SER A C 1
ATOM 2745 O O . SER A 1 374 ? 17.715 -12.761 -0.661 1.00 44.25 374 SER A O 1
ATOM 2747 N N . SER A 1 375 ? 17.428 -10.549 -0.648 1.00 44.12 375 SER A N 1
ATOM 2748 C CA . SER A 1 375 ? 17.385 -10.418 -2.094 1.00 44.12 375 SER A CA 1
ATOM 2749 C C . SER A 1 375 ? 18.746 -9.922 -2.585 1.00 44.12 375 SER A C 1
ATOM 2751 O O . SER A 1 375 ? 19.172 -8.782 -2.398 1.00 44.12 375 SER A O 1
ATOM 2753 N N . THR A 1 376 ? 19.462 -10.816 -3.267 1.00 41.50 376 THR A N 1
ATOM 2754 C CA . THR A 1 376 ? 20.277 -10.346 -4.391 1.00 41.50 376 THR A CA 1
ATOM 2755 C C . THR A 1 376 ? 19.297 -9.678 -5.350 1.00 41.50 376 THR A C 1
ATOM 2757 O O . THR A 1 376 ? 18.219 -10.226 -5.570 1.00 41.50 376 THR A O 1
ATOM 2760 N N . ALA A 1 377 ? 19.630 -8.492 -5.857 1.00 44.00 377 ALA A N 1
ATOM 2761 C CA . ALA A 1 377 ? 18.849 -7.832 -6.892 1.00 44.00 377 ALA A CA 1
ATOM 2762 C C . ALA A 1 377 ? 18.665 -8.796 -8.065 1.00 44.00 377 ALA A C 1
ATOM 2764 O O . ALA A 1 377 ? 19.602 -9.041 -8.821 1.00 44.00 377 ALA A O 1
ATOM 2765 N N . THR A 1 378 ? 17.489 -9.393 -8.175 1.00 45.97 378 THR A N 1
ATOM 2766 C CA . THR A 1 378 ? 17.114 -10.175 -9.344 1.00 45.97 378 THR A CA 1
ATOM 2767 C C . THR A 1 378 ? 15.726 -9.666 -9.720 1.00 45.97 378 THR A C 1
ATOM 2769 O O . THR A 1 378 ? 14.748 -9.703 -8.989 1.00 45.97 378 THR A O 1
ATOM 2772 N N . ASP A 1 379 ? 15.714 -8.884 -10.782 1.00 49.47 379 ASP A N 1
ATOM 2773 C CA . ASP A 1 379 ? 15.221 -9.407 -12.041 1.00 49.47 379 ASP A CA 1
ATOM 2774 C C . ASP A 1 379 ? 13.701 -9.515 -12.022 1.00 49.47 379 ASP A C 1
ATOM 2776 O O . ASP A 1 379 ? 13.121 -10.599 -11.964 1.00 49.47 379 ASP A O 1
ATOM 2780 N N . THR A 1 380 ? 13.054 -8.355 -12.135 1.00 45.94 380 THR A N 1
ATOM 2781 C CA . THR A 1 380 ? 11.698 -8.317 -12.672 1.00 45.94 380 THR A CA 1
ATOM 2782 C C . THR A 1 380 ? 11.734 -8.568 -14.176 1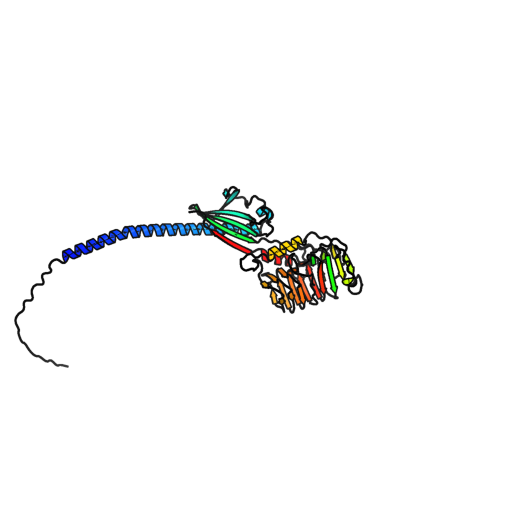.00 45.94 380 THR A C 1
ATOM 2784 O O . THR A 1 380 ? 11.388 -7.698 -14.969 1.00 45.94 380 THR A O 1
ATOM 2787 N N . THR A 1 381 ? 12.204 -9.758 -14.581 1.00 47.28 381 THR A N 1
ATOM 2788 C CA . THR A 1 381 ? 12.033 -10.259 -15.945 1.00 47.28 381 THR A CA 1
ATOM 2789 C C . THR A 1 381 ? 10.574 -10.602 -16.167 1.00 47.28 381 THR A C 1
ATOM 2791 O O . THR A 1 381 ? 9.923 -11.267 -15.361 1.00 47.28 381 THR A O 1
ATOM 2794 N N . GLY A 1 382 ? 10.077 -10.296 -17.357 1.00 50.31 382 GLY A N 1
ATOM 2795 C CA . GLY A 1 382 ? 8.819 -10.886 -17.762 1.00 50.31 382 GLY A CA 1
ATOM 2796 C C . GLY A 1 382 ? 8.491 -10.776 -19.232 1.00 50.31 382 GLY A C 1
ATOM 2797 O O . GLY A 1 382 ? 7.864 -9.824 -19.651 1.00 50.31 382 GLY A O 1
ATOM 2798 N N . VAL A 1 383 ? 8.827 -11.800 -20.018 1.00 50.78 383 VAL A N 1
ATOM 2799 C CA . VAL A 1 383 ? 8.416 -12.026 -21.426 1.00 50.78 383 VAL A CA 1
ATOM 2800 C C . VAL A 1 383 ? 6.888 -12.210 -21.621 1.00 50.78 383 VAL A C 1
ATOM 2802 O O . VAL A 1 383 ? 6.449 -12.824 -22.595 1.00 50.78 383 VAL A O 1
ATOM 2805 N N . GLY A 1 384 ? 6.073 -11.720 -20.688 1.00 53.56 384 GLY A N 1
ATOM 2806 C CA . GLY A 1 384 ? 4.617 -11.733 -20.731 1.00 53.56 384 GLY A CA 1
ATOM 2807 C C . GLY A 1 384 ? 4.011 -10.557 -21.503 1.00 53.56 384 GLY A C 1
ATOM 2808 O O . GLY A 1 384 ? 4.700 -9.701 -22.062 1.00 53.56 384 GLY A O 1
ATOM 2809 N N . SER A 1 385 ? 2.686 -10.554 -21.545 1.00 68.88 385 SER A N 1
ATOM 2810 C CA . SER A 1 385 ? 1.844 -9.432 -21.940 1.00 68.88 385 SER A CA 1
ATOM 2811 C C . SER A 1 385 ? 1.034 -8.934 -20.746 1.00 68.88 385 SER A C 1
ATOM 2813 O O . SER A 1 385 ? 0.797 -9.693 -19.814 1.00 68.88 385 SER A O 1
ATOM 2815 N N . GLY A 1 386 ? 0.590 -7.682 -20.729 1.00 79.69 386 GLY A N 1
ATOM 2816 C CA . GLY A 1 386 ? -0.243 -7.196 -19.625 1.00 79.69 386 GLY A CA 1
ATOM 2817 C C . GLY A 1 386 ? 0.004 -5.749 -19.248 1.00 79.69 386 GLY A C 1
ATOM 2818 O O . GLY A 1 386 ? 0.841 -5.094 -19.861 1.00 79.69 386 GLY A O 1
ATOM 2819 N N . ASN A 1 387 ? -0.741 -5.275 -18.253 1.00 87.94 387 ASN A N 1
ATOM 2820 C CA . ASN A 1 387 ? -0.737 -3.881 -17.828 1.00 87.94 387 ASN A CA 1
ATOM 2821 C C . ASN A 1 387 ? -0.629 -3.783 -16.304 1.00 87.94 387 ASN A C 1
ATOM 2823 O O . ASN A 1 387 ? -1.359 -4.465 -15.586 1.00 87.94 387 ASN A O 1
ATOM 2827 N N . ILE A 1 388 ? 0.225 -2.895 -15.810 1.00 91.69 388 ILE A N 1
ATOM 2828 C CA . ILE A 1 388 ? 0.147 -2.373 -14.443 1.00 91.69 388 ILE A CA 1
ATOM 2829 C C . ILE A 1 388 ? -0.413 -0.962 -14.552 1.00 91.69 388 ILE A C 1
ATOM 2831 O O . ILE A 1 388 ? 0.235 -0.111 -15.147 1.00 91.69 388 ILE A O 1
ATOM 2835 N N . ASN A 1 389 ? -1.586 -0.708 -13.983 1.00 93.50 389 ASN A N 1
ATOM 2836 C CA . ASN A 1 389 ? -2.151 0.629 -13.844 1.00 93.50 389 ASN A CA 1
ATOM 2837 C C . ASN A 1 389 ? -1.980 1.068 -12.387 1.00 93.50 389 ASN A C 1
ATOM 2839 O O . ASN A 1 389 ? -2.699 0.604 -11.504 1.00 93.50 389 ASN A O 1
ATOM 2843 N N . GLY A 1 390 ? -1.009 1.936 -12.121 1.00 93.56 390 GLY A N 1
ATOM 2844 C CA . GLY A 1 390 ? -0.686 2.406 -10.776 1.00 93.56 390 GLY A CA 1
ATOM 2845 C C . GLY A 1 390 ? 0.778 2.803 -10.672 1.00 93.56 390 GLY A C 1
ATOM 2846 O O . GLY A 1 390 ? 1.207 3.700 -11.387 1.00 93.56 390 GLY A O 1
ATOM 2847 N N . ALA A 1 391 ? 1.540 2.154 -9.794 1.00 91.94 391 ALA A N 1
ATOM 2848 C CA . ALA A 1 391 ? 2.981 2.375 -9.674 1.00 91.94 391 ALA A CA 1
ATOM 2849 C C . ALA A 1 391 ? 3.720 1.059 -9.397 1.00 91.94 391 ALA A C 1
ATOM 2851 O O . ALA A 1 391 ? 3.268 0.242 -8.591 1.00 91.94 391 ALA A O 1
ATOM 2852 N N . LEU A 1 392 ? 4.870 0.865 -10.047 1.00 92.50 392 LEU A N 1
ATOM 2853 C CA . LEU A 1 392 ? 5.798 -0.230 -9.767 1.00 92.50 392 LEU A CA 1
ATOM 2854 C C . LEU A 1 392 ? 7.048 0.330 -9.086 1.00 92.50 392 LEU A C 1
ATOM 2856 O O . LEU A 1 392 ? 7.743 1.176 -9.649 1.00 92.50 392 LEU A O 1
ATOM 2860 N N . VAL A 1 393 ? 7.353 -0.171 -7.894 1.00 90.94 393 VAL A N 1
ATOM 2861 C CA . VAL A 1 393 ? 8.577 0.146 -7.157 1.00 90.94 393 VAL A CA 1
ATOM 2862 C C . VAL A 1 393 ? 9.465 -1.087 -7.121 1.00 90.94 393 VAL A C 1
ATOM 2864 O O . VAL A 1 393 ? 9.051 -2.155 -6.667 1.00 90.94 393 VAL A O 1
ATOM 2867 N N . VAL A 1 394 ? 10.704 -0.925 -7.574 1.00 87.94 394 VAL A N 1
ATOM 2868 C CA . VAL A 1 394 ? 11.744 -1.948 -7.486 1.00 87.94 394 VAL A CA 1
ATOM 2869 C C . VAL A 1 394 ? 12.827 -1.441 -6.544 1.00 87.94 394 VAL A C 1
ATOM 2871 O O . VAL A 1 394 ? 13.584 -0.532 -6.887 1.00 87.94 394 VAL A O 1
ATOM 2874 N N . GLY A 1 395 ? 12.875 -2.025 -5.351 1.00 81.81 395 GLY A N 1
ATOM 2875 C CA . GLY A 1 395 ? 13.830 -1.700 -4.302 1.00 81.81 395 GLY A CA 1
ATOM 2876 C C . GLY A 1 395 ? 14.990 -2.679 -4.231 1.00 81.81 395 GLY A C 1
ATOM 2877 O O . GLY A 1 395 ? 14.829 -3.890 -4.380 1.00 81.81 395 GLY A O 1
ATOM 2878 N N . ASN A 1 396 ? 16.188 -2.146 -3.998 1.00 75.38 396 ASN A N 1
ATOM 2879 C CA . ASN A 1 396 ? 17.335 -2.921 -3.555 1.00 75.38 396 ASN A CA 1
ATOM 2880 C C . ASN A 1 396 ? 18.358 -2.023 -2.845 1.00 75.38 396 ASN A C 1
ATOM 2882 O O . ASN A 1 396 ? 18.781 -1.000 -3.379 1.00 75.38 396 ASN A O 1
ATOM 2886 N N . GLY A 1 397 ? 18.850 -2.454 -1.680 1.00 68.50 397 GLY A N 1
ATOM 2887 C CA . GLY A 1 397 ? 19.851 -1.695 -0.916 1.00 68.50 397 GLY A CA 1
ATOM 2888 C C . GLY A 1 397 ? 21.213 -1.520 -1.611 1.00 68.50 397 GLY A C 1
ATOM 2889 O O . GLY A 1 397 ? 22.048 -0.761 -1.126 1.00 68.50 397 GLY A O 1
ATOM 2890 N N . THR A 1 398 ? 21.465 -2.216 -2.727 1.00 74.81 398 THR A N 1
ATOM 2891 C CA . THR A 1 398 ? 22.711 -2.131 -3.508 1.00 74.81 398 THR A CA 1
ATOM 2892 C C . THR A 1 398 ? 22.473 -1.672 -4.945 1.00 74.81 398 THR A C 1
ATOM 2894 O O . THR A 1 398 ? 23.062 -0.681 -5.368 1.00 74.81 398 THR A O 1
ATOM 2897 N N . GLN A 1 399 ? 21.656 -2.392 -5.716 1.00 78.31 399 GLN A N 1
ATOM 2898 C CA . GLN A 1 399 ? 21.359 -2.061 -7.111 1.00 78.31 399 GLN A CA 1
ATOM 2899 C C . GLN A 1 399 ? 19.941 -2.496 -7.467 1.00 78.31 399 GLN A C 1
ATOM 2901 O O . GLN A 1 399 ? 19.666 -3.688 -7.499 1.00 78.31 399 GLN A O 1
ATOM 2906 N N . ALA A 1 400 ? 19.042 -1.562 -7.760 1.00 81.81 400 ALA A N 1
ATOM 2907 C CA . ALA A 1 400 ? 17.717 -1.902 -8.264 1.00 81.81 400 ALA A CA 1
ATOM 2908 C C . ALA A 1 400 ? 17.836 -2.416 -9.707 1.00 81.81 400 ALA A C 1
ATOM 2910 O O . ALA A 1 400 ? 18.502 -1.788 -10.535 1.00 81.81 400 ALA A O 1
ATOM 2911 N N . GLN A 1 401 ? 17.202 -3.549 -10.025 1.00 82.25 401 GLN A N 1
ATOM 2912 C CA . GLN A 1 401 ? 17.254 -4.139 -11.365 1.00 82.25 401 GLN A CA 1
ATOM 2913 C C . GLN A 1 401 ? 15.859 -4.431 -11.924 1.00 82.25 401 GLN A C 1
ATOM 2915 O O . GLN A 1 401 ? 15.092 -5.188 -11.329 1.00 82.25 401 GLN A O 1
ATOM 2920 N N . ALA A 1 402 ? 15.572 -3.883 -13.105 1.00 84.38 402 ALA A N 1
ATOM 2921 C CA . ALA A 1 402 ? 14.350 -4.139 -13.862 1.00 84.38 402 ALA A CA 1
ATOM 2922 C C . ALA A 1 402 ? 14.694 -4.711 -15.241 1.00 84.38 402 ALA A C 1
ATOM 2924 O O . ALA A 1 402 ? 15.608 -4.214 -15.903 1.00 84.38 402 ALA A O 1
ATOM 2925 N N . ASP A 1 403 ? 13.975 -5.741 -15.689 1.00 80.25 403 ASP A N 1
ATOM 2926 C CA . ASP A 1 403 ? 14.169 -6.335 -17.014 1.00 80.25 403 ASP A CA 1
ATOM 2927 C C . ASP A 1 403 ? 12.849 -6.399 -17.788 1.00 80.25 403 ASP A C 1
ATOM 2929 O O . ASP A 1 403 ? 12.073 -7.360 -17.746 1.00 80.25 403 ASP A O 1
ATOM 2933 N N . ILE A 1 404 ? 12.598 -5.331 -18.532 1.00 77.44 404 ILE A N 1
ATOM 2934 C CA . ILE A 1 404 ? 11.346 -5.123 -19.242 1.00 77.44 404 ILE A CA 1
ATOM 2935 C C . ILE A 1 404 ? 11.455 -5.800 -20.604 1.00 77.44 404 ILE A C 1
ATOM 2937 O O . ILE A 1 404 ? 12.164 -5.345 -21.513 1.00 77.44 404 ILE A O 1
ATOM 2941 N N . ARG A 1 405 ? 10.735 -6.917 -20.743 1.00 72.62 405 ARG A N 1
ATOM 2942 C CA . ARG A 1 405 ? 10.685 -7.709 -21.975 1.00 72.62 405 ARG A CA 1
ATOM 2943 C C . ARG A 1 405 ? 9.259 -7.920 -22.468 1.00 72.62 405 ARG A C 1
ATOM 2945 O O . ARG A 1 405 ? 8.299 -7.744 -21.736 1.00 72.62 405 ARG A O 1
ATOM 2952 N N . GLY A 1 406 ? 9.120 -8.346 -23.723 1.00 70.56 406 GLY A N 1
ATOM 2953 C CA . GLY A 1 406 ? 7.817 -8.747 -24.267 1.00 70.56 406 GLY A CA 1
ATOM 2954 C C . GLY A 1 406 ? 6.912 -7.573 -24.668 1.00 70.56 406 GLY A C 1
ATOM 2955 O O . GLY A 1 406 ? 7.373 -6.642 -25.332 1.00 70.56 406 GLY A O 1
ATOM 2956 N N . ASN A 1 407 ? 5.616 -7.683 -24.355 1.00 77.38 407 ASN A N 1
ATOM 2957 C CA . ASN A 1 407 ? 4.557 -6.722 -24.707 1.00 77.38 407 ASN A CA 1
ATOM 2958 C C . ASN A 1 407 ? 3.783 -6.315 -23.444 1.00 77.38 407 ASN A C 1
ATOM 2960 O O . ASN A 1 407 ? 2.618 -6.677 -23.273 1.00 77.38 407 ASN A O 1
ATOM 2964 N N . PHE A 1 408 ? 4.481 -5.657 -22.525 1.00 79.94 408 PHE A N 1
ATOM 2965 C CA . PHE A 1 408 ? 3.978 -5.292 -21.206 1.00 79.94 408 PHE A CA 1
ATOM 2966 C C . PHE A 1 408 ? 3.951 -3.771 -21.044 1.00 79.94 408 PHE A C 1
ATOM 2968 O O . PHE A 1 408 ? 4.874 -3.106 -21.518 1.00 79.94 408 PHE A O 1
ATOM 2975 N N . ALA A 1 409 ? 2.924 -3.242 -20.382 1.00 85.94 409 ALA A N 1
ATOM 2976 C CA . ALA A 1 409 ? 2.757 -1.819 -20.118 1.00 85.94 409 ALA A CA 1
ATOM 2977 C C . ALA A 1 409 ? 2.778 -1.518 -18.611 1.00 85.94 409 ALA A C 1
ATOM 2979 O O . ALA A 1 409 ? 2.123 -2.201 -17.822 1.00 85.94 409 ALA A O 1
ATOM 2980 N N . ILE A 1 410 ? 3.505 -0.478 -18.210 1.00 89.94 410 ILE A N 1
ATOM 2981 C CA . ILE A 1 410 ? 3.470 0.095 -16.861 1.00 89.94 410 ILE A CA 1
ATOM 2982 C C . ILE A 1 410 ? 2.946 1.520 -16.993 1.00 89.94 410 ILE A C 1
ATOM 2984 O O . ILE A 1 410 ? 3.640 2.391 -17.503 1.00 89.94 410 ILE A O 1
ATOM 2988 N N . ASN A 1 411 ? 1.726 1.748 -16.533 1.00 90.75 411 ASN A N 1
ATOM 2989 C CA . ASN A 1 411 ? 0.984 2.988 -16.677 1.00 90.75 411 ASN A CA 1
ATOM 2990 C C . ASN A 1 411 ? 0.865 3.668 -15.319 1.00 90.75 411 ASN A C 1
ATOM 2992 O O . ASN A 1 411 ? 0.262 3.114 -14.397 1.00 90.75 411 ASN A O 1
ATOM 2996 N N . TYR A 1 412 ? 1.396 4.882 -15.199 1.00 92.44 412 TYR A N 1
ATOM 2997 C CA . TYR A 1 412 ? 1.196 5.689 -14.008 1.00 92.44 412 TYR A CA 1
ATOM 2998 C C . TYR A 1 412 ? -0.281 6.074 -13.883 1.00 92.44 412 TYR A C 1
ATOM 3000 O O . TYR A 1 412 ? -0.813 6.804 -14.722 1.00 92.44 412 TYR A O 1
ATOM 3008 N N . SER A 1 413 ? -0.947 5.573 -12.839 1.00 92.25 413 SER A N 1
ATOM 3009 C CA . SER A 1 413 ? -2.382 5.781 -12.624 1.00 92.25 413 SER A CA 1
ATOM 3010 C C . SER A 1 413 ? -2.686 6.208 -11.196 1.00 92.25 413 SER A C 1
ATOM 3012 O O . SER A 1 413 ? -2.527 5.431 -10.253 1.00 92.25 413 SER A O 1
ATOM 3014 N N . CYS A 1 414 ? -3.195 7.431 -11.035 1.00 90.50 414 CYS A N 1
ATOM 3015 C CA . CYS A 1 414 ? -3.674 7.908 -9.742 1.00 90.50 414 CYS A CA 1
ATOM 3016 C C . CYS A 1 414 ? -4.891 7.109 -9.266 1.00 90.50 414 CYS A C 1
ATOM 3018 O O . CYS A 1 414 ? -5.014 6.860 -8.073 1.00 90.50 414 CYS A O 1
ATOM 3020 N N . GLU A 1 415 ? -5.767 6.671 -10.177 1.00 91.25 415 GLU A N 1
ATOM 3021 C CA . GLU A 1 415 ? -6.904 5.807 -9.843 1.00 91.25 415 GLU A CA 1
ATOM 3022 C C . GLU A 1 415 ? -6.428 4.449 -9.305 1.00 91.25 415 GLU A C 1
ATOM 3024 O O . GLU A 1 415 ? -6.889 4.016 -8.250 1.00 91.25 415 GLU A O 1
ATOM 3029 N N . GLY A 1 416 ? -5.428 3.832 -9.947 1.00 92.25 416 GLY A N 1
ATOM 3030 C CA . GLY A 1 416 ? -4.776 2.621 -9.439 1.00 92.25 416 GLY A CA 1
ATOM 3031 C C . GLY A 1 416 ? -4.147 2.823 -8.057 1.00 92.25 416 GLY A C 1
ATOM 3032 O O . GLY A 1 416 ? -4.394 2.044 -7.139 1.00 92.25 416 GLY A O 1
ATOM 3033 N N . ILE A 1 417 ? -3.389 3.904 -7.856 1.00 90.81 417 ILE A N 1
ATOM 3034 C CA . ILE A 1 417 ? -2.793 4.220 -6.545 1.00 90.81 417 ILE A CA 1
ATOM 3035 C C . ILE A 1 417 ? -3.882 4.472 -5.484 1.00 90.81 417 ILE A C 1
ATOM 3037 O O . ILE A 1 417 ? -3.771 4.000 -4.354 1.00 90.81 417 ILE A O 1
ATOM 3041 N N . ASN A 1 418 ? -4.985 5.128 -5.843 1.00 87.94 418 ASN A N 1
ATOM 3042 C CA . ASN A 1 418 ? -6.119 5.329 -4.942 1.00 87.94 418 ASN A CA 1
ATOM 3043 C C . ASN A 1 418 ? -6.827 4.011 -4.576 1.00 87.94 418 ASN A C 1
ATOM 3045 O O . ASN A 1 418 ? -7.302 3.877 -3.448 1.00 87.94 418 ASN A O 1
ATOM 3049 N N . LEU A 1 419 ? -6.863 3.018 -5.473 1.00 89.31 419 LEU A N 1
ATOM 3050 C CA . LEU A 1 419 ? -7.331 1.668 -5.133 1.00 89.31 419 LEU A CA 1
ATOM 3051 C C . LEU A 1 419 ? -6.412 0.982 -4.118 1.00 89.31 419 LEU A C 1
ATOM 3053 O O . LEU A 1 419 ? -6.906 0.325 -3.205 1.00 89.31 419 LEU A O 1
ATOM 3057 N N . ALA A 1 420 ? -5.092 1.159 -4.227 1.00 87.50 420 ALA A N 1
ATOM 3058 C CA . ALA A 1 420 ? -4.165 0.700 -3.193 1.00 87.50 420 ALA A CA 1
ATOM 3059 C C . ALA A 1 420 ? -4.446 1.394 -1.845 1.00 87.50 420 ALA A C 1
ATOM 3061 O O . ALA A 1 420 ? -4.484 0.723 -0.815 1.00 87.50 420 ALA A O 1
ATOM 3062 N N . ASN A 1 421 ? -4.758 2.697 -1.854 1.00 80.75 421 ASN A N 1
ATOM 3063 C CA . ASN A 1 421 ? -5.140 3.438 -0.645 1.00 80.75 421 ASN A CA 1
ATOM 3064 C C . ASN A 1 421 ? -6.412 2.921 0.029 1.00 80.75 421 ASN A C 1
ATOM 3066 O O . ASN A 1 421 ? -6.547 2.988 1.252 1.00 80.75 421 ASN A O 1
ATOM 3070 N N . ALA A 1 422 ? -7.359 2.395 -0.747 1.00 77.56 422 ALA A N 1
ATOM 3071 C CA . ALA A 1 422 ? -8.591 1.843 -0.199 1.00 77.56 422 ALA A CA 1
ATOM 3072 C C . ALA A 1 422 ? -8.345 0.623 0.706 1.00 77.56 422 ALA A C 1
ATOM 3074 O O . ALA A 1 422 ? -9.166 0.366 1.579 1.00 77.56 422 ALA A O 1
ATOM 3075 N N . VAL A 1 423 ? -7.207 -0.075 0.573 1.00 74.69 423 VAL A N 1
ATOM 3076 C CA . VAL A 1 423 ? -6.873 -1.211 1.450 1.00 74.69 423 VAL A CA 1
ATOM 3077 C C . VAL A 1 423 ? -6.513 -0.767 2.875 1.00 74.69 423 VAL A C 1
ATOM 3079 O O . VAL A 1 423 ? -6.695 -1.526 3.822 1.00 74.69 423 VAL A O 1
ATOM 3082 N N . PHE A 1 424 ? -6.055 0.474 3.055 1.00 65.69 424 PHE A N 1
ATOM 3083 C CA . PHE A 1 424 ? -5.680 1.011 4.369 1.00 65.69 424 PHE A CA 1
ATOM 3084 C C . PHE A 1 424 ? -6.827 1.703 5.102 1.00 65.69 424 PHE A C 1
ATOM 3086 O O . PHE A 1 424 ? -6.786 1.847 6.319 1.00 65.69 424 PHE A O 1
ATOM 3093 N N . ASN A 1 425 ? -7.853 2.152 4.380 1.00 55.03 425 ASN A N 1
ATOM 3094 C CA . ASN A 1 425 ? -8.833 3.105 4.904 1.00 55.03 425 ASN A CA 1
ATOM 3095 C C . ASN A 1 425 ? -9.882 2.519 5.873 1.00 55.03 425 ASN A C 1
ATOM 3097 O O . ASN A 1 425 ? -10.724 3.279 6.361 1.00 55.03 425 ASN A O 1
ATOM 3101 N N . ASP A 1 426 ? -9.834 1.218 6.187 1.00 53.00 426 ASP A N 1
ATOM 3102 C CA . ASP A 1 426 ? -10.863 0.538 6.990 1.00 53.00 426 ASP A CA 1
ATOM 3103 C C . ASP A 1 426 ? -10.345 -0.429 8.080 1.00 53.00 426 ASP A C 1
ATOM 3105 O O . ASP A 1 426 ? -11.162 -1.058 8.756 1.00 53.00 426 ASP A O 1
ATOM 3109 N N . ASN A 1 427 ? -9.032 -0.529 8.330 1.00 54.00 427 ASN A N 1
ATOM 3110 C CA . ASN A 1 427 ? -8.506 -1.481 9.320 1.00 54.00 427 ASN A CA 1
ATOM 3111 C C . ASN A 1 427 ? -8.384 -0.852 10.718 1.00 54.00 427 ASN A C 1
ATOM 3113 O O . ASN A 1 427 ? -7.492 -0.051 11.000 1.00 54.00 427 ASN A O 1
ATOM 3117 N N . VAL A 1 428 ? -9.305 -1.238 11.603 1.00 55.72 428 VAL A N 1
ATOM 3118 C CA . VAL A 1 428 ? -9.296 -0.909 13.035 1.00 55.72 428 VAL A CA 1
ATOM 3119 C C . VAL A 1 428 ? -9.269 -2.215 13.813 1.00 55.72 428 VAL A C 1
ATOM 3121 O O . VAL A 1 428 ? -10.205 -3.009 13.701 1.00 55.72 428 VAL A O 1
ATOM 3124 N N . SER A 1 429 ? -8.235 -2.427 14.624 1.00 57.66 429 SER A N 1
ATOM 3125 C CA . SER A 1 429 ? -8.178 -3.553 15.557 1.00 57.66 429 SER A CA 1
ATOM 3126 C C . SER A 1 429 ? -8.429 -3.053 16.982 1.00 57.66 429 SER A C 1
ATOM 3128 O O . SER A 1 429 ? -7.811 -2.109 17.467 1.00 57.66 429 SER A O 1
ATOM 3130 N N . VAL A 1 430 ? -9.404 -3.643 17.678 1.00 56.38 430 VAL A N 1
ATOM 3131 C CA . VAL A 1 430 ? -9.638 -3.327 19.097 1.00 56.38 430 VAL A CA 1
ATOM 3132 C C . VAL A 1 430 ? -8.606 -4.091 19.919 1.00 56.38 430 VAL A C 1
ATOM 3134 O O . VAL A 1 430 ? -8.632 -5.317 19.939 1.00 56.38 430 VAL A O 1
ATOM 3137 N N . VAL A 1 431 ? -7.720 -3.368 20.605 1.00 59.22 431 VAL A N 1
ATOM 3138 C CA . VAL A 1 431 ? -6.612 -3.959 21.371 1.00 59.22 431 VAL A CA 1
ATOM 3139 C C . VAL A 1 431 ? -7.091 -4.480 22.716 1.00 59.22 431 VAL A C 1
ATOM 3141 O O . VAL A 1 431 ? -6.708 -5.567 23.137 1.00 59.22 431 VAL A O 1
ATOM 3144 N N . ASP A 1 432 ? -7.907 -3.693 23.423 1.00 60.00 432 ASP A N 1
ATOM 3145 C CA . ASP A 1 432 ? -8.337 -4.036 24.776 1.00 60.00 432 ASP A CA 1
ATOM 3146 C C . ASP A 1 432 ? -9.548 -3.203 25.226 1.00 60.00 432 ASP A C 1
ATOM 3148 O O . ASP A 1 432 ? -9.729 -2.051 24.818 1.00 60.00 432 ASP A O 1
ATOM 3152 N N . TRP A 1 433 ? -10.352 -3.752 26.135 1.00 57.97 433 TRP A N 1
ATOM 3153 C CA . TRP A 1 433 ? -11.399 -3.020 26.846 1.00 57.97 433 TRP A CA 1
ATOM 3154 C C . TRP A 1 433 ? -11.283 -3.283 28.346 1.00 57.97 433 TRP A C 1
ATOM 3156 O O . TRP A 1 433 ? -11.205 -4.424 28.799 1.00 57.97 433 TRP A O 1
ATOM 3166 N N . PHE A 1 434 ? -11.318 -2.224 29.153 1.00 61.50 434 PHE A N 1
ATOM 3167 C CA . PHE A 1 434 ? -11.240 -2.362 30.605 1.00 61.50 434 PHE A CA 1
ATOM 3168 C C . PHE A 1 434 ? -12.164 -1.388 31.331 1.00 61.50 434 PHE A C 1
ATOM 3170 O O . PHE A 1 434 ? -12.541 -0.320 30.843 1.00 61.50 434 PHE A O 1
ATOM 3177 N N . GLU A 1 435 ? -12.563 -1.794 32.534 1.00 49.28 435 GLU A N 1
ATOM 3178 C CA . GLU A 1 435 ? -13.361 -0.974 33.437 1.00 49.28 435 GLU A CA 1
ATOM 3179 C C . GLU A 1 435 ? -12.411 -0.146 34.308 1.00 49.28 435 GLU A C 1
ATOM 3181 O O . GLU A 1 435 ? -11.666 -0.693 35.122 1.00 49.28 435 GLU A O 1
ATOM 3186 N N . THR A 1 436 ? -12.421 1.175 34.152 1.00 48.06 436 THR A N 1
ATOM 3187 C CA . THR A 1 436 ? -11.782 2.084 35.109 1.00 48.06 436 THR A CA 1
ATOM 3188 C C . THR A 1 436 ? -12.811 2.533 36.132 1.00 48.06 436 THR A C 1
ATOM 3190 O O . THR A 1 436 ? -13.638 3.387 35.843 1.00 48.06 436 THR A O 1
ATOM 3193 N N . GLY A 1 437 ? -12.730 1.963 37.335 1.00 43.47 437 GLY A N 1
ATOM 3194 C CA . GLY A 1 437 ? -13.449 2.447 38.514 1.00 43.47 437 GLY A CA 1
ATOM 3195 C C . GLY A 1 437 ? -14.645 1.594 38.941 1.00 43.47 437 GLY A C 1
ATOM 3196 O O . GLY A 1 437 ? -15.641 1.480 38.231 1.00 43.47 437 GLY A O 1
ATOM 3197 N N . ALA A 1 438 ? -14.538 1.064 40.160 1.00 32.44 438 ALA A N 1
ATOM 3198 C CA . ALA A 1 438 ? -15.642 0.886 41.097 1.00 32.44 438 ALA A CA 1
ATOM 3199 C C . ALA A 1 438 ? -15.288 1.645 42.380 1.00 32.44 438 ALA A C 1
ATOM 3201 O O . ALA A 1 438 ? -14.090 1.602 42.759 1.00 32.44 438 ALA A O 1
#

Nearest PDB structures (foldseek):
  6rv8-assembly1_A  TM=5.799E-01  e=3.867E+00  Cerrena unicolor
  6rv9-assembly1_A  TM=5.803E-01  e=4.999E+00  Cerrena unicolor
  6agq-assembly1_C  TM=4.225E-01  e=4.071E+00  Paenibacillus sp. R4

Organism: Nitrospina gracilis (strain 3/211) (NCBI:txid1266370)

Solvent-accessible surface area (backbone atoms only — not comparable to full-atom values): 22458 Å² total; per-residue (Å²): 134,91,81,88,86,89,86,79,90,78,92,79,85,87,78,88,74,72,83,81,74,87,73,68,62,74,60,56,54,52,52,52,53,50,52,52,47,55,53,51,62,60,45,52,62,54,54,51,51,51,52,52,51,52,49,53,53,50,52,53,50,51,43,51,50,50,4,39,56,33,9,49,52,28,47,53,50,50,53,55,48,60,74,76,47,59,67,65,67,49,39,69,43,79,38,24,69,79,68,96,85,45,52,82,43,76,58,98,86,44,68,31,43,38,39,82,47,94,74,24,33,20,32,52,36,44,38,62,53,90,62,99,80,78,66,80,74,69,71,82,73,43,43,36,33,35,41,10,39,2,30,24,73,88,64,42,42,20,36,37,33,29,39,37,47,65,58,80,59,54,56,78,48,54,60,17,9,39,29,32,18,19,44,18,34,40,38,40,48,51,69,92,59,42,37,26,32,4,9,68,66,104,71,36,21,6,24,37,87,86,71,45,78,27,89,90,22,75,31,25,28,8,31,22,25,41,12,72,36,64,80,41,81,25,64,42,70,89,68,47,71,85,56,79,27,31,29,30,34,24,38,74,80,68,50,88,70,73,63,31,77,26,27,19,5,57,88,44,87,38,68,30,73,38,62,50,48,77,65,55,39,60,63,53,37,28,49,53,40,48,53,54,58,38,60,73,52,101,79,75,52,26,74,67,41,72,41,79,43,79,47,70,45,75,44,73,39,54,74,52,36,35,92,93,52,36,29,29,35,38,29,60,16,34,37,39,38,27,46,58,30,40,27,11,10,34,40,38,27,40,21,31,47,29,40,35,41,38,42,39,34,36,11,35,36,38,28,27,31,42,86,83,49,90,50,75,68,46,46,37,38,25,76,12,35,36,38,36,26,8,34,40,38,36,26,18,91,63,39,11,43,42,26,53,24,32,42,30,35,32,33,16,11,42,58,13,24,50,36,29,32,59,58,32,75,74,52,67,49,77,76,49,74,51,76,61,77,133

Sequence (438 aa):
MKTTNKHQEHSFTGNIGEPQSHRNESGAVLVVVLLMMVVLIGLIPAAINMTRNDYTRTANYQESKEAFYISEAGVQEAIRMTKTMSRDTILGTNSGLLEPGGTVVSFNGANYNEYNYGNGTYKIRVDDNTEPDGDTTTDTDKVLVVTAVGTSNSGVEKTIRANIYKYDLPPSTFPSALTMVGPLSAINISGNSFEVNGADQAGGNGLDLSGNPDASCPGKAAIATESSGPVTEVSNMNNCSTAATNTCIEVPGGNANKNDGNYVGVNSNTRDFETSQTTFSSADSTELHQMLTADGDNDGTPDLVTNYYTGNQHFSGGTYGTDANPQVTYVTGDLDLSGNLTGSGILIVDGNLKIAGTTNWNGVILVGACTTCSSTATDTTGVGSGNINGALVVGNGTQAQADIRGNFAINYSCEGINLANAVFNDNVSVVDWFETGA